Protein AF-A0A1Y4TXJ0-F1 (afdb_monomer)

Mean predicted aligned error: 14.2 Å

Radius of gyration: 33.52 Å; Cα contacts (8 Å, |Δi|>4): 676; chains: 1; bounding box: 91×52×97 Å

Foldseek 3Di:
DLLLLLLVLCVVVCVDDPNVVVLVVCCVVVCVPPVPLVPDPVSSSVVSSVVSVVVVVVVVVVLLVVQVVDDFDQDPDDQDQAQQCRGSSLVSLVVVLVVSLVSSVVSLVSVVVVDPPPDPVNVVSVVCSVVVSVVSVCQFCVVVVSVVVLVLLQVLDDVQLQAEEEQEQDSADPAPNRATRNPRDDPGHYDYPSNCVSSVNPDDPLSHQHYEYEYFQQGDDDPVSLVVVLLQVLRLLHAYEYEYEAPHDNVVVVVVSVVVQVVAPSYDYDYHHVGGDDNVDPVVVVVVVVVSSVQDQADRLCSQQPDPLLVVLNSLLSLAEPVLSNLSSCLRGPDDLLVSLLSLLVSLLVLLLQLCLQQCFPVPVCLVVCLVVRSPLLSSCVVCVVVFQVVCVVVVVDPDDLCCVVPPNQDPLLVVLCCVQVVPDDQDPVDDPVNSLSVSLNSCSVSSVVPPDDDPVSSVSSSSVSNSSSSVSCSSSVNSQKYKDWDPDAPDPPAQKTWIWIDGNPDDIGTSPPWIARNVPRDTDHDSDPDDPDPVVCVVVVVVVVCPPPPD

Structure (mmCIF, N/CA/C/O backbone):
data_AF-A0A1Y4TXJ0-F1
#
_entry.id   AF-A0A1Y4TXJ0-F1
#
loop_
_atom_site.group_PDB
_atom_site.id
_atom_site.type_symbol
_atom_site.label_atom_id
_atom_site.label_alt_id
_atom_site.label_comp_id
_atom_site.label_asym_id
_atom_site.label_entity_id
_atom_site.label_seq_id
_atom_site.pdbx_PDB_ins_code
_atom_site.Cartn_x
_atom_site.Cartn_y
_atom_site.Cartn_z
_atom_site.occupancy
_atom_site.B_iso_or_equiv
_atom_site.auth_seq_id
_atom_site.auth_comp_id
_atom_site.auth_asym_id
_atom_site.auth_atom_id
_atom_site.pdbx_PDB_model_num
ATOM 1 N N . MET A 1 1 ? 29.076 9.792 -33.681 1.00 41.88 1 MET A N 1
ATOM 2 C CA . MET A 1 1 ? 30.490 9.458 -33.400 1.00 41.88 1 MET A CA 1
ATOM 3 C C . MET A 1 1 ? 30.949 8.259 -34.218 1.00 41.88 1 MET A C 1
ATOM 5 O O . MET A 1 1 ? 31.717 8.491 -35.133 1.00 41.88 1 MET A O 1
ATOM 9 N N . LEU A 1 2 ? 30.422 7.042 -34.020 1.00 38.59 2 LEU A N 1
ATOM 10 C CA . LEU A 1 2 ? 30.724 5.888 -34.898 1.00 38.59 2 LEU A CA 1
ATOM 11 C C . LEU A 1 2 ? 30.409 6.159 -36.384 1.00 38.59 2 LEU A C 1
ATOM 13 O O . LEU A 1 2 ? 31.266 5.968 -37.235 1.00 38.59 2 LEU A O 1
ATOM 17 N N . ALA A 1 3 ? 29.238 6.726 -36.694 1.00 42.00 3 ALA A N 1
ATOM 18 C CA . ALA A 1 3 ? 28.909 7.157 -38.061 1.00 42.00 3 ALA A CA 1
ATOM 19 C C . ALA A 1 3 ? 29.869 8.238 -38.608 1.00 42.00 3 ALA A C 1
ATOM 21 O O . ALA A 1 3 ? 30.221 8.227 -39.778 1.00 42.00 3 ALA A O 1
ATOM 22 N N . SER A 1 4 ? 30.349 9.144 -37.752 1.00 43.69 4 SER A N 1
ATOM 23 C CA . SER A 1 4 ? 31.338 10.169 -38.120 1.00 43.69 4 SER A CA 1
ATOM 24 C C . SER A 1 4 ? 32.710 9.551 -38.434 1.00 43.69 4 SER A C 1
ATOM 26 O O . SER A 1 4 ? 33.427 10.062 -39.287 1.00 43.69 4 SER A O 1
ATOM 28 N N . ALA A 1 5 ? 33.044 8.426 -37.793 1.00 42.88 5 ALA A N 1
ATOM 29 C CA . ALA A 1 5 ? 34.231 7.630 -38.087 1.00 42.88 5 ALA A CA 1
ATOM 30 C C . ALA A 1 5 ? 34.077 6.831 -39.406 1.00 42.88 5 ALA A C 1
ATOM 32 O O . ALA A 1 5 ? 34.970 6.793 -40.241 1.00 42.88 5 ALA A O 1
ATOM 33 N N . VAL A 1 6 ? 32.907 6.272 -39.707 1.00 43.94 6 VAL A N 1
ATOM 34 C CA . VAL A 1 6 ? 32.672 5.688 -41.046 1.00 43.94 6 VAL A CA 1
ATOM 35 C C . VAL A 1 6 ? 32.839 6.748 -42.155 1.00 43.94 6 VAL A C 1
ATOM 37 O O . VAL A 1 6 ? 33.422 6.477 -43.206 1.00 43.94 6 VAL A O 1
ATOM 40 N N . ASN A 1 7 ? 32.404 7.984 -41.892 1.00 48.69 7 ASN A N 1
ATOM 41 C CA . ASN A 1 7 ? 32.382 9.069 -42.878 1.00 48.69 7 ASN A CA 1
ATOM 42 C C . ASN A 1 7 ? 33.755 9.576 -43.303 1.00 48.69 7 ASN A C 1
ATOM 44 O O . ASN A 1 7 ? 33.968 9.807 -44.489 1.00 48.69 7 ASN A O 1
ATOM 48 N N . PHE A 1 8 ? 34.694 9.726 -42.375 1.00 44.75 8 PHE A N 1
ATOM 49 C CA . PHE A 1 8 ? 36.000 10.308 -42.690 1.00 44.75 8 PHE A CA 1
ATOM 50 C C . PHE A 1 8 ? 36.831 9.367 -43.596 1.00 44.75 8 PHE A C 1
ATOM 52 O O . PHE A 1 8 ? 37.629 9.833 -44.406 1.00 44.75 8 PHE A O 1
ATOM 59 N N . HIS A 1 9 ? 36.577 8.049 -43.565 1.00 42.12 9 HIS A N 1
ATOM 60 C CA . HIS A 1 9 ? 37.194 7.085 -44.488 1.00 42.12 9 HIS A CA 1
ATOM 61 C C . HIS A 1 9 ? 36.582 7.112 -45.900 1.00 42.12 9 HIS A C 1
ATOM 63 O O . HIS A 1 9 ? 37.316 7.145 -46.888 1.00 42.12 9 HIS A O 1
ATOM 69 N N . VAL A 1 10 ? 35.246 7.155 -46.010 1.00 46.03 10 VAL A N 1
ATOM 70 C CA . VAL A 1 10 ? 34.543 7.305 -47.303 1.00 46.03 10 VAL A CA 1
ATOM 71 C C . VAL A 1 10 ? 34.956 8.607 -48.001 1.00 46.03 10 VAL A C 1
ATOM 73 O O . VAL A 1 10 ? 35.022 8.664 -49.228 1.00 46.03 10 VAL A O 1
ATOM 76 N N . TRP A 1 11 ? 35.284 9.639 -47.223 1.00 46.84 11 TRP A N 1
ATOM 77 C CA . TRP A 1 11 ? 35.694 10.941 -47.735 1.00 46.84 11 TRP A CA 1
ATOM 78 C C . TRP A 1 11 ? 37.154 10.988 -48.219 1.00 46.84 11 TRP A C 1
ATOM 80 O O . TRP A 1 11 ? 37.432 11.600 -49.247 1.00 46.84 11 TRP A O 1
ATOM 90 N N . LEU A 1 12 ? 38.084 10.285 -47.562 1.00 43.41 12 LEU A N 1
ATOM 91 C CA . LEU A 1 12 ? 39.468 10.147 -48.054 1.00 43.41 12 LEU A CA 1
ATOM 92 C C . LEU A 1 12 ? 39.553 9.386 -49.392 1.00 43.41 12 LEU A C 1
ATOM 94 O O . LEU A 1 12 ? 40.506 9.577 -50.139 1.00 43.41 12 LEU A O 1
ATOM 98 N N . ASN A 1 13 ? 38.534 8.583 -49.715 1.00 43.94 13 ASN A N 1
ATOM 99 C CA . ASN A 1 13 ? 38.425 7.814 -50.958 1.00 43.94 13 ASN A CA 1
ATOM 100 C C . ASN A 1 13 ? 37.382 8.374 -51.951 1.00 43.94 13 ASN A C 1
ATOM 102 O O . ASN A 1 13 ? 37.020 7.693 -52.911 1.00 43.94 13 ASN A O 1
ATOM 106 N N . ILE A 1 14 ? 36.895 9.611 -51.761 1.00 45.66 14 ILE A N 1
ATOM 107 C CA . ILE A 1 14 ? 35.745 10.166 -52.510 1.00 45.66 14 ILE A CA 1
ATOM 108 C C . ILE A 1 14 ? 35.992 10.360 -54.015 1.00 45.66 14 ILE A C 1
ATOM 110 O O . ILE A 1 14 ? 35.058 10.648 -54.766 1.00 45.66 14 ILE A O 1
ATOM 114 N N . GLU A 1 15 ? 37.240 10.222 -54.466 1.00 45.75 15 GLU A N 1
ATOM 115 C CA . GLU A 1 15 ? 37.609 10.347 -55.875 1.00 45.75 15 GLU A CA 1
ATOM 116 C C . GLU A 1 15 ? 37.196 9.134 -56.722 1.00 45.75 15 GLU A C 1
ATOM 118 O O . GLU A 1 15 ? 37.110 9.274 -57.938 1.00 45.75 15 GLU A O 1
ATOM 123 N N . ASN A 1 16 ? 36.856 7.981 -56.121 1.00 47.69 16 ASN A N 1
ATOM 124 C CA . ASN A 1 16 ? 36.452 6.781 -56.862 1.00 47.69 16 ASN A CA 1
ATOM 125 C C . ASN A 1 16 ? 35.247 6.045 -56.230 1.00 47.69 16 ASN A C 1
ATOM 127 O O . ASN A 1 16 ? 35.176 5.845 -55.021 1.00 47.69 16 ASN A O 1
ATOM 131 N N . GLY A 1 17 ? 34.308 5.582 -57.070 1.00 46.66 17 GLY A N 1
ATOM 132 C CA . GLY A 1 17 ? 33.175 4.722 -56.677 1.00 46.66 17 GLY A CA 1
ATOM 133 C C . GLY A 1 17 ? 31.821 5.436 -56.468 1.00 46.66 17 GLY A C 1
ATOM 134 O O . GLY A 1 17 ? 31.672 6.606 -56.817 1.00 46.66 17 GLY A O 1
ATOM 135 N N . PRO A 1 18 ? 30.799 4.751 -55.905 1.00 38.84 18 PRO A N 1
ATOM 136 C CA . PRO A 1 18 ? 29.429 5.271 -55.736 1.00 38.84 18 PRO A CA 1
ATOM 137 C C . PRO A 1 18 ? 29.331 6.597 -54.957 1.00 38.84 18 PRO A C 1
ATOM 139 O O . PRO A 1 18 ? 28.394 7.371 -55.156 1.00 38.84 18 PRO A O 1
ATOM 142 N N . ALA A 1 19 ? 30.320 6.890 -54.108 1.00 40.25 19 ALA A N 1
ATOM 143 C CA . ALA A 1 19 ? 30.429 8.142 -53.364 1.00 40.25 19 ALA A CA 1
ATOM 144 C C . ALA A 1 19 ? 30.679 9.367 -54.270 1.00 40.25 19 ALA A C 1
ATOM 146 O O . ALA A 1 19 ? 30.197 10.455 -53.957 1.00 40.25 19 ALA A O 1
ATOM 147 N N . ALA A 1 20 ? 31.331 9.197 -55.429 1.00 48.94 20 ALA A N 1
ATOM 148 C CA . ALA A 1 20 ? 31.525 10.265 -56.414 1.00 48.94 20 ALA A CA 1
ATOM 149 C C . ALA A 1 20 ? 30.202 10.684 -57.088 1.00 48.94 20 ALA A C 1
ATOM 151 O O . ALA A 1 20 ? 29.997 11.855 -57.395 1.00 48.94 20 ALA A O 1
ATOM 152 N N . VAL A 1 21 ? 29.261 9.748 -57.254 1.00 48.53 21 VAL A N 1
ATOM 153 C CA . VAL A 1 21 ? 27.914 10.035 -57.780 1.00 48.53 21 VAL A CA 1
ATOM 154 C C . VAL A 1 21 ? 27.087 10.807 -56.753 1.00 48.53 21 VAL A C 1
ATOM 156 O O . VAL A 1 21 ? 26.396 11.761 -57.103 1.00 48.53 21 VAL A O 1
ATOM 159 N N . ILE A 1 22 ? 27.187 10.432 -55.474 1.00 46.12 22 ILE A N 1
ATOM 160 C CA . ILE A 1 22 ? 26.537 11.158 -54.376 1.00 46.12 22 ILE A CA 1
ATOM 161 C C . ILE A 1 22 ? 27.102 12.582 -54.280 1.00 46.12 22 ILE A C 1
ATOM 163 O O . ILE A 1 22 ? 26.326 13.531 -54.194 1.00 46.12 22 ILE A O 1
ATOM 167 N N . ARG A 1 23 ? 28.427 12.746 -54.395 1.00 49.19 23 ARG A N 1
ATOM 168 C CA . ARG A 1 23 ? 29.102 14.047 -54.503 1.00 49.19 23 ARG A CA 1
ATOM 169 C C . ARG A 1 23 ? 28.499 14.898 -55.630 1.00 49.19 23 ARG A C 1
ATOM 171 O O . ARG A 1 23 ? 27.985 15.987 -55.387 1.00 49.19 23 ARG A O 1
ATOM 178 N N . ASP A 1 24 ? 28.455 14.372 -56.848 1.00 55.91 24 ASP A N 1
ATOM 179 C CA . ASP A 1 24 ? 27.917 15.084 -58.015 1.00 55.91 24 ASP A CA 1
ATOM 180 C C . ASP A 1 24 ? 26.440 15.490 -57.856 1.00 55.91 24 ASP A C 1
ATOM 182 O O . ASP A 1 24 ? 26.035 16.589 -58.249 1.00 55.91 24 ASP A O 1
ATOM 186 N N . VAL A 1 25 ? 25.614 14.620 -57.268 1.00 53.66 25 VAL A N 1
ATOM 187 C CA . VAL A 1 25 ? 24.187 14.889 -57.029 1.00 53.66 25 VAL A CA 1
ATOM 188 C C . VAL A 1 25 ? 24.001 15.969 -55.964 1.00 53.66 25 VAL A C 1
ATOM 190 O O . VAL A 1 25 ? 23.224 16.905 -56.175 1.00 53.66 25 VAL A O 1
ATOM 193 N N . LEU A 1 26 ? 24.735 15.885 -54.852 1.00 50.50 26 LEU A N 1
ATOM 194 C CA . LEU A 1 26 ? 24.712 16.895 -53.793 1.00 50.50 26 LEU A CA 1
ATOM 195 C C . LEU A 1 26 ? 25.240 18.238 -54.323 1.00 50.50 26 LEU A C 1
ATOM 197 O O . LEU A 1 26 ? 24.615 19.273 -54.109 1.00 50.50 26 LEU A O 1
ATOM 201 N N . GLU A 1 27 ? 26.320 18.241 -55.105 1.00 53.94 27 GLU A N 1
ATOM 202 C CA . GLU A 1 27 ? 26.878 19.458 -55.706 1.00 53.94 27 GLU A CA 1
ATOM 203 C C . GLU A 1 27 ? 25.861 20.166 -56.611 1.00 53.94 27 GLU A C 1
ATOM 205 O O . GLU A 1 27 ? 25.669 21.381 -56.507 1.00 53.94 27 GLU A O 1
ATOM 210 N N . ARG A 1 28 ? 25.151 19.410 -57.459 1.00 62.28 28 ARG A N 1
ATOM 211 C CA . ARG A 1 28 ? 24.112 19.953 -58.350 1.00 62.28 28 ARG A CA 1
ATOM 212 C C . ARG A 1 28 ? 22.895 20.472 -57.593 1.00 62.28 28 ARG A C 1
ATOM 214 O O . ARG A 1 28 ? 22.336 21.499 -57.981 1.00 62.28 28 ARG A O 1
ATOM 221 N N . PHE A 1 29 ? 22.470 19.771 -56.545 1.00 54.91 29 PHE A N 1
ATOM 222 C CA . PHE A 1 29 ? 21.308 20.159 -55.752 1.00 54.91 29 PHE A CA 1
ATOM 223 C C . PHE A 1 29 ? 21.602 21.408 -54.907 1.00 54.91 29 PHE A C 1
ATOM 225 O O . PHE A 1 29 ? 20.829 22.365 -54.928 1.00 54.91 29 PHE A O 1
ATOM 232 N N . TYR A 1 30 ? 22.758 21.464 -54.240 1.00 53.66 30 TYR A N 1
ATOM 233 C CA . TYR A 1 30 ? 23.084 22.541 -53.302 1.00 53.66 30 TYR A CA 1
ATOM 234 C C . TYR A 1 30 ? 23.666 23.798 -53.951 1.00 53.66 30 TYR A C 1
ATOM 236 O O . TYR A 1 30 ? 23.426 24.887 -53.422 1.00 53.66 30 TYR A O 1
ATOM 244 N N . ARG A 1 31 ? 24.290 23.708 -55.143 1.00 57.72 31 ARG A N 1
ATOM 245 C CA . ARG A 1 31 ? 24.624 24.901 -55.957 1.00 57.72 31 ARG A CA 1
ATOM 246 C C . ARG A 1 31 ? 23.415 25.799 -56.205 1.00 57.72 31 ARG A C 1
ATOM 248 O O . ARG A 1 31 ? 23.588 26.995 -56.414 1.00 57.72 31 ARG A O 1
ATOM 255 N N . ARG A 1 32 ? 22.202 25.233 -56.193 1.00 58.50 32 ARG A N 1
ATOM 256 C CA . ARG A 1 32 ? 20.950 25.970 -56.401 1.00 58.50 32 ARG A CA 1
ATOM 257 C C . ARG A 1 32 ? 20.373 26.607 -55.137 1.00 58.50 32 ARG A C 1
ATOM 259 O O . ARG A 1 32 ? 19.590 27.536 -55.275 1.00 58.50 32 ARG A O 1
ATOM 266 N N . ILE A 1 33 ? 20.715 26.120 -53.941 1.00 55.91 33 ILE A N 1
ATOM 267 C CA . ILE A 1 33 ? 20.023 26.501 -52.695 1.00 55.91 33 ILE A CA 1
ATOM 268 C C . ILE A 1 33 ? 20.884 27.431 -51.831 1.00 55.91 33 ILE A C 1
ATOM 270 O O . ILE A 1 33 ? 20.377 28.442 -51.355 1.00 55.91 33 ILE A O 1
ATOM 274 N N . ILE A 1 34 ? 22.177 27.134 -51.640 1.00 60.06 34 ILE A N 1
ATOM 275 C CA . ILE A 1 34 ? 23.084 27.966 -50.822 1.00 60.06 34 ILE A CA 1
ATOM 276 C C . ILE A 1 34 ? 24.466 28.052 -51.500 1.00 60.06 34 ILE A C 1
ATOM 278 O O . ILE A 1 34 ? 25.424 27.411 -51.063 1.00 60.06 34 ILE A O 1
ATOM 282 N N . PRO A 1 35 ? 24.603 28.831 -52.589 1.00 59.19 35 PRO A N 1
ATOM 283 C CA . PRO A 1 35 ? 25.838 28.893 -53.376 1.00 59.19 35 PRO A CA 1
ATOM 284 C C . PRO A 1 35 ? 27.046 29.436 -52.595 1.00 59.19 35 PRO A C 1
ATOM 286 O O . PRO A 1 35 ? 28.181 29.089 -52.911 1.00 59.19 35 PRO A O 1
ATOM 289 N N . SER A 1 36 ? 26.823 30.240 -51.549 1.00 55.50 36 SER A N 1
ATOM 290 C CA . SER A 1 36 ? 27.884 30.831 -50.721 1.00 55.50 36 SER A CA 1
ATOM 291 C C . SER A 1 36 ? 28.662 29.814 -49.878 1.00 55.50 36 SER A C 1
ATOM 293 O O . SER A 1 36 ? 29.828 30.051 -49.572 1.00 55.50 36 SER A O 1
ATOM 295 N N . LEU A 1 37 ? 28.058 28.670 -49.539 1.00 47.75 37 LEU A N 1
ATOM 296 C CA . LEU A 1 37 ? 28.708 27.607 -48.761 1.00 47.75 37 LEU A CA 1
ATOM 297 C C . LEU A 1 37 ? 29.680 26.756 -49.602 1.00 47.75 37 LEU A C 1
ATOM 299 O O . LEU A 1 37 ? 30.526 26.062 -49.048 1.00 47.75 37 LEU A O 1
ATOM 303 N N . LEU A 1 38 ? 29.572 26.828 -50.934 1.00 50.12 38 LEU A N 1
ATOM 304 C CA . LEU A 1 38 ? 30.313 26.006 -51.901 1.00 50.12 38 LEU A CA 1
ATOM 305 C C . LEU A 1 38 ? 31.547 26.716 -52.489 1.00 50.12 38 LEU A C 1
ATOM 307 O O . LEU A 1 38 ? 32.190 26.186 -53.391 1.00 50.12 38 LEU A O 1
ATOM 311 N N . ILE A 1 39 ? 31.871 27.921 -52.008 1.00 50.78 39 ILE A N 1
ATOM 312 C CA . ILE A 1 39 ? 32.981 28.742 -52.525 1.00 50.78 39 ILE A CA 1
ATOM 313 C C . ILE A 1 39 ? 34.344 28.242 -52.015 1.00 50.78 39 ILE A C 1
ATOM 315 O O . ILE A 1 39 ? 35.357 28.431 -52.684 1.00 50.78 39 ILE A O 1
ATOM 319 N N . SER A 1 40 ? 34.387 27.567 -50.861 1.00 50.12 40 SER A N 1
ATOM 320 C CA . SER A 1 40 ? 35.597 26.911 -50.360 1.00 50.12 40 SER A CA 1
ATOM 321 C C . SER A 1 40 ? 35.434 25.392 -50.403 1.00 50.12 40 SER A C 1
ATOM 323 O O . SER A 1 40 ? 34.392 24.859 -50.017 1.00 50.12 40 SER A O 1
ATOM 325 N N . GLY A 1 41 ? 36.479 24.679 -50.837 1.00 48.66 41 GLY A N 1
ATOM 326 C CA . GLY A 1 41 ? 36.487 23.212 -50.855 1.00 48.66 41 GLY A CA 1
ATOM 327 C C . GLY A 1 41 ? 36.124 22.609 -49.494 1.00 48.66 41 GLY A C 1
ATOM 328 O O . GLY A 1 41 ? 35.403 21.626 -49.455 1.00 48.66 41 GLY A O 1
ATOM 329 N N . ALA A 1 42 ? 36.508 23.266 -48.391 1.00 46.38 42 ALA A N 1
ATOM 330 C CA . ALA A 1 42 ? 36.185 22.882 -47.014 1.00 46.38 42 ALA A CA 1
ATOM 331 C C . ALA A 1 42 ? 34.678 22.936 -46.673 1.00 46.38 42 ALA A C 1
ATOM 333 O O . ALA A 1 42 ? 34.186 22.080 -45.939 1.00 46.38 42 ALA A O 1
ATOM 334 N N . GLY A 1 43 ? 33.929 23.908 -47.210 1.00 45.31 43 GLY A N 1
ATOM 335 C CA . GLY A 1 43 ? 32.479 24.013 -46.992 1.00 45.31 43 GLY A CA 1
ATOM 336 C C . GLY A 1 43 ? 31.695 22.886 -47.670 1.00 45.31 43 GLY A C 1
ATOM 337 O O . GLY A 1 43 ? 30.704 22.401 -47.123 1.00 45.31 43 GLY A O 1
ATOM 338 N N . TYR A 1 44 ? 32.201 22.403 -48.809 1.00 49.38 44 TYR A N 1
ATOM 339 C CA . TYR A 1 44 ? 31.680 21.229 -49.508 1.00 49.38 44 TYR A CA 1
ATOM 340 C C . TYR A 1 44 ? 31.810 19.954 -48.656 1.00 49.38 44 TYR A C 1
ATOM 342 O O . TYR A 1 44 ? 30.855 19.186 -48.528 1.00 49.38 44 TYR A O 1
ATOM 350 N N . ILE A 1 45 ? 32.978 19.766 -48.026 1.00 49.44 45 ILE A N 1
ATOM 351 C CA . ILE A 1 45 ? 33.277 18.635 -47.127 1.00 49.44 45 ILE A CA 1
ATOM 352 C C . ILE A 1 45 ? 32.296 18.615 -45.960 1.00 49.44 45 ILE A C 1
ATOM 354 O O . ILE A 1 45 ? 31.579 17.636 -45.765 1.00 49.44 45 ILE A O 1
ATOM 358 N N . LEU A 1 46 ? 32.212 19.737 -45.239 1.00 48.66 46 LEU A N 1
ATOM 359 C CA . LEU A 1 46 ? 31.399 19.868 -44.034 1.00 48.66 46 LEU A CA 1
ATOM 360 C C . LEU A 1 46 ? 29.914 19.598 -44.320 1.00 48.66 46 LEU A C 1
ATOM 362 O O . LEU A 1 46 ? 29.218 18.959 -43.533 1.00 48.66 46 LEU A O 1
ATOM 366 N N . PHE A 1 47 ? 29.415 20.066 -45.463 1.00 51.25 47 PHE A N 1
ATOM 367 C CA . PHE A 1 47 ? 28.009 19.925 -45.820 1.00 51.25 47 PHE A CA 1
ATOM 368 C C . PHE A 1 47 ? 27.655 18.510 -46.314 1.00 51.25 47 PHE A C 1
ATOM 370 O O . PHE A 1 47 ? 26.586 17.983 -45.984 1.00 51.25 47 PHE A O 1
ATOM 377 N N . ALA A 1 48 ? 28.555 17.860 -47.058 1.00 51.38 48 ALA A N 1
ATOM 378 C CA . ALA A 1 48 ? 28.407 16.456 -47.439 1.00 51.38 48 ALA A CA 1
ATOM 379 C C . ALA A 1 48 ? 28.447 15.536 -46.206 1.00 51.38 48 ALA A C 1
ATOM 381 O O . ALA A 1 48 ? 27.606 14.643 -46.086 1.00 51.38 48 ALA A O 1
ATOM 382 N N . GLU A 1 49 ? 29.345 15.804 -45.251 1.00 51.72 49 GLU A N 1
ATOM 383 C CA . GLU A 1 49 ? 29.378 15.110 -43.960 1.00 51.72 49 GLU A CA 1
ATOM 384 C C . GLU A 1 49 ? 28.071 15.294 -43.185 1.00 51.72 49 GLU A C 1
ATOM 386 O O . GLU A 1 49 ? 27.490 14.307 -42.738 1.00 51.72 49 GLU A O 1
ATOM 391 N N . LEU A 1 50 ? 27.553 16.522 -43.074 1.00 50.62 50 LEU A N 1
ATOM 392 C CA . LEU A 1 50 ? 26.271 16.789 -42.410 1.00 50.62 50 LEU A CA 1
ATOM 393 C C . LEU A 1 50 ? 25.102 16.061 -43.087 1.00 50.62 50 LEU A C 1
ATOM 395 O O . LEU A 1 50 ? 24.256 15.493 -42.397 1.00 50.62 50 LEU A O 1
ATOM 399 N N . THR A 1 51 ? 25.066 16.031 -44.421 1.00 51.56 51 THR A N 1
ATOM 400 C CA . THR A 1 51 ? 23.996 15.363 -45.182 1.00 51.56 51 THR A CA 1
ATOM 401 C C . THR A 1 51 ? 24.061 13.845 -45.029 1.00 51.56 51 THR A C 1
ATOM 403 O O . THR A 1 51 ? 23.032 13.190 -44.862 1.00 51.56 51 THR A O 1
ATOM 406 N N . PHE A 1 52 ? 25.263 13.270 -45.017 1.00 54.16 52 PHE A N 1
ATOM 407 C CA . PHE A 1 52 ? 25.448 11.836 -44.815 1.00 54.16 52 PHE A CA 1
ATOM 408 C C . PHE A 1 52 ? 25.189 11.420 -43.359 1.00 54.16 52 PHE A C 1
ATOM 410 O O . PHE A 1 52 ? 24.570 10.382 -43.114 1.00 54.16 52 PHE A O 1
ATOM 417 N N . ILE A 1 53 ? 25.581 12.249 -42.380 1.00 53.16 53 ILE A N 1
ATOM 418 C CA . ILE A 1 53 ? 25.194 12.082 -40.970 1.00 53.16 53 ILE A CA 1
ATOM 419 C C . ILE A 1 53 ? 23.669 12.106 -40.854 1.00 53.16 53 ILE A C 1
ATOM 421 O O . ILE A 1 53 ? 23.102 11.199 -40.251 1.00 53.16 53 ILE A O 1
ATOM 425 N N . ALA A 1 54 ? 22.997 13.083 -41.469 1.00 51.00 54 ALA A N 1
ATOM 426 C CA . ALA A 1 54 ? 21.540 13.177 -41.459 1.00 51.00 54 ALA A CA 1
ATOM 427 C C . ALA A 1 54 ? 20.875 11.949 -42.109 1.00 51.00 54 ALA A C 1
ATOM 429 O O . ALA A 1 54 ? 19.939 11.391 -41.539 1.00 51.00 54 ALA A O 1
ATOM 430 N N . GLY A 1 55 ? 21.392 11.473 -43.247 1.00 53.69 55 GLY A N 1
ATOM 431 C CA . GLY A 1 55 ? 20.911 10.259 -43.913 1.00 53.69 55 GLY A CA 1
ATOM 432 C C . GLY A 1 55 ? 21.097 9.000 -43.063 1.00 53.69 55 GLY A C 1
ATOM 433 O O . GLY A 1 55 ? 20.172 8.203 -42.929 1.00 53.69 55 GLY A O 1
ATOM 434 N N . THR A 1 56 ? 22.254 8.853 -42.415 1.00 55.66 56 THR A N 1
ATOM 435 C CA . THR A 1 56 ? 22.534 7.729 -41.507 1.00 55.66 56 THR A CA 1
ATOM 436 C C . THR A 1 56 ? 21.621 7.769 -40.283 1.00 55.66 56 THR A C 1
ATOM 438 O O . THR A 1 56 ? 21.041 6.751 -39.920 1.00 55.66 56 THR A O 1
ATOM 441 N N . VAL A 1 57 ? 21.428 8.947 -39.678 1.00 53.59 57 VAL A N 1
ATOM 442 C CA . VAL A 1 57 ? 20.487 9.145 -38.563 1.00 53.59 57 VAL A CA 1
ATOM 443 C C . VAL A 1 57 ? 19.062 8.787 -38.985 1.00 53.59 57 VAL A C 1
ATOM 445 O O . VAL A 1 57 ? 18.365 8.110 -38.236 1.00 53.59 57 VAL A O 1
ATOM 448 N N . MET A 1 58 ? 18.638 9.176 -40.189 1.00 52.84 58 MET A N 1
ATOM 449 C CA . MET A 1 58 ? 17.314 8.852 -40.722 1.00 52.84 58 MET A CA 1
ATOM 450 C C . MET A 1 58 ? 17.135 7.346 -40.958 1.00 52.84 58 MET A C 1
ATOM 452 O O . MET A 1 58 ? 16.092 6.800 -40.608 1.00 52.84 58 MET A O 1
ATOM 456 N N . ILE A 1 59 ? 18.146 6.659 -41.502 1.00 58.66 59 ILE A N 1
ATOM 457 C CA . ILE A 1 59 ? 18.125 5.199 -41.688 1.00 58.66 59 ILE A CA 1
ATOM 458 C C . ILE A 1 59 ? 18.058 4.487 -40.337 1.00 58.66 59 ILE A C 1
ATOM 460 O O . ILE A 1 59 ? 17.220 3.608 -40.164 1.00 58.66 59 ILE A O 1
ATOM 464 N N . VAL A 1 60 ? 18.881 4.889 -39.363 1.00 58.75 60 VAL A N 1
ATOM 465 C CA . VAL A 1 60 ? 18.835 4.343 -37.997 1.00 58.75 60 VAL A CA 1
ATOM 466 C C . VAL A 1 60 ? 17.463 4.586 -37.366 1.00 58.75 60 VAL A C 1
ATOM 468 O O . VAL A 1 60 ? 16.893 3.675 -36.777 1.00 58.75 60 VAL A O 1
ATOM 471 N N . PHE A 1 61 ? 16.881 5.775 -37.541 1.00 56.31 61 PHE A N 1
ATOM 472 C CA . PHE A 1 61 ? 15.543 6.089 -37.040 1.00 56.31 61 PHE A CA 1
ATOM 473 C C . PHE A 1 61 ? 14.458 5.206 -37.676 1.00 56.31 61 PHE A C 1
ATOM 475 O O . PHE A 1 61 ? 13.605 4.676 -36.966 1.00 56.31 61 PHE A O 1
ATOM 482 N N . LEU A 1 62 ? 14.507 4.999 -38.995 1.00 57.78 62 LEU A N 1
ATOM 483 C CA . LEU A 1 62 ? 13.585 4.125 -39.730 1.00 57.78 62 LEU A CA 1
ATOM 484 C C . LEU A 1 62 ? 13.742 2.652 -39.337 1.00 57.78 62 LEU A C 1
ATOM 486 O O . LEU A 1 62 ? 12.742 1.981 -39.093 1.00 57.78 62 LEU A O 1
ATOM 490 N N . LEU A 1 63 ? 14.977 2.155 -39.240 1.00 61.41 63 LEU A N 1
ATOM 491 C CA . LEU A 1 63 ? 15.266 0.791 -38.795 1.00 61.41 63 LEU A CA 1
ATOM 492 C C . LEU A 1 63 ? 14.785 0.574 -37.362 1.00 61.41 63 LEU A C 1
ATOM 494 O O . LEU A 1 63 ? 14.100 -0.410 -37.104 1.00 61.41 63 LEU A O 1
ATOM 498 N N . ASN A 1 64 ? 15.040 1.526 -36.462 1.00 58.53 64 ASN A N 1
ATOM 499 C CA . ASN A 1 64 ? 14.518 1.484 -35.101 1.00 58.53 64 ASN A CA 1
ATOM 500 C C . ASN A 1 64 ? 12.992 1.508 -35.095 1.00 58.53 64 ASN A C 1
ATOM 502 O O . ASN A 1 64 ? 12.379 0.763 -34.337 1.00 58.53 64 ASN A O 1
ATOM 506 N N . HIS A 1 65 ? 12.347 2.308 -35.946 1.00 59.22 65 HIS A N 1
ATOM 507 C CA . HIS A 1 65 ? 10.891 2.320 -36.053 1.00 59.22 65 HIS A CA 1
ATOM 508 C C . HIS A 1 65 ? 10.348 0.940 -36.461 1.00 59.22 65 HIS A C 1
ATOM 510 O O . HIS A 1 65 ? 9.544 0.370 -35.719 1.00 59.22 65 HIS A O 1
ATOM 516 N N . LEU A 1 66 ? 10.868 0.368 -37.554 1.00 60.81 66 LEU A N 1
ATOM 517 C CA . LEU A 1 66 ? 10.492 -0.948 -38.084 1.00 60.81 66 LEU A CA 1
ATOM 518 C C . LEU A 1 66 ? 10.772 -2.091 -37.094 1.00 60.81 66 LEU A C 1
ATOM 520 O O . LEU A 1 66 ? 9.924 -2.961 -36.902 1.00 60.81 66 LEU A O 1
ATOM 524 N N . ALA A 1 67 ? 11.921 -2.064 -36.414 1.00 61.09 67 ALA A N 1
ATOM 525 C CA . ALA A 1 67 ? 12.388 -3.121 -35.515 1.00 61.09 67 ALA A CA 1
ATOM 526 C C . ALA A 1 67 ? 11.461 -3.416 -34.332 1.00 61.09 67 ALA A C 1
ATOM 528 O O . ALA A 1 67 ? 11.518 -4.502 -33.772 1.00 61.09 67 ALA A O 1
ATOM 529 N N . GLY A 1 68 ? 10.594 -2.489 -33.935 1.00 52.25 68 GLY A N 1
ATOM 530 C CA . GLY A 1 68 ? 9.574 -2.781 -32.918 1.00 52.25 68 GLY A CA 1
ATOM 531 C C . GLY A 1 68 ? 8.170 -2.484 -33.390 1.00 52.25 68 GLY A C 1
ATOM 532 O O . GLY A 1 68 ? 7.312 -2.140 -32.586 1.00 52.25 68 GLY A O 1
ATOM 533 N N . MET A 1 69 ? 7.960 -2.616 -34.698 1.00 58.66 69 MET A N 1
ATOM 534 C CA . MET A 1 69 ? 6.731 -3.214 -35.209 1.00 58.66 69 MET A CA 1
ATOM 535 C C . MET A 1 69 ? 6.838 -4.749 -35.257 1.00 58.66 69 MET A C 1
ATOM 537 O O . MET A 1 69 ? 5.824 -5.419 -35.425 1.00 58.66 69 MET A O 1
ATOM 541 N N . LEU A 1 70 ? 8.049 -5.310 -35.124 1.00 61.88 70 LEU A N 1
ATOM 542 C CA . LEU A 1 70 ? 8.245 -6.754 -35.032 1.00 61.88 70 LEU A CA 1
ATOM 543 C C . LEU A 1 70 ? 7.752 -7.273 -33.673 1.00 61.88 70 LEU A C 1
ATOM 545 O O . LEU A 1 70 ? 8.014 -6.627 -32.656 1.00 61.88 70 LEU A O 1
ATOM 549 N N . PRO A 1 71 ? 7.074 -8.433 -33.641 1.00 58.97 71 PRO A N 1
ATOM 550 C CA . PRO A 1 71 ? 6.713 -9.074 -32.388 1.00 58.97 71 PRO A CA 1
ATOM 551 C C . PRO A 1 71 ? 7.979 -9.502 -31.641 1.00 58.97 71 PRO A C 1
ATOM 553 O O . PRO A 1 71 ? 8.978 -9.907 -32.247 1.00 58.97 71 PRO A O 1
ATOM 556 N N . ASP A 1 72 ? 7.937 -9.419 -30.316 1.00 61.56 72 ASP A N 1
ATOM 557 C CA . ASP A 1 72 ? 8.967 -10.029 -29.487 1.00 61.56 72 ASP A CA 1
ATOM 558 C C . ASP A 1 72 ? 8.884 -11.552 -29.574 1.00 61.56 72 ASP A C 1
ATOM 560 O O . ASP A 1 72 ? 7.809 -12.123 -29.774 1.00 61.56 72 ASP A O 1
ATOM 564 N N . THR A 1 73 ? 10.022 -12.228 -29.422 1.00 59.53 73 THR A N 1
ATOM 565 C CA . THR A 1 73 ? 10.012 -13.682 -29.262 1.00 59.53 73 THR A CA 1
ATOM 566 C C . THR A 1 73 ? 9.209 -14.030 -28.012 1.00 59.53 73 THR A C 1
ATOM 568 O O . THR A 1 73 ? 9.569 -13.599 -26.916 1.00 59.53 73 THR A O 1
ATOM 571 N N . GLU A 1 74 ? 8.116 -14.783 -28.176 1.00 51.72 74 GLU A N 1
ATOM 572 C CA . GLU A 1 74 ? 7.278 -15.253 -27.072 1.00 51.72 74 GLU A CA 1
ATOM 573 C C . GLU A 1 74 ? 8.126 -16.081 -26.103 1.00 51.72 74 GLU A C 1
ATOM 575 O O . GLU A 1 74 ? 8.413 -17.254 -26.334 1.00 51.72 74 GLU A O 1
ATOM 580 N N . LEU A 1 75 ? 8.547 -15.466 -25.003 1.00 49.41 75 LEU A N 1
ATOM 581 C CA . LEU A 1 75 ? 9.224 -16.159 -23.918 1.00 49.41 75 LEU A CA 1
ATOM 582 C C . LEU A 1 75 ? 8.417 -15.949 -22.650 1.00 49.41 75 LEU A C 1
ATOM 584 O O . LEU A 1 75 ? 8.699 -15.091 -21.815 1.00 49.41 75 LEU A O 1
ATOM 588 N N . GLN A 1 76 ? 7.384 -16.775 -22.512 1.00 43.28 76 GLN A N 1
ATOM 589 C CA . GLN A 1 76 ? 6.772 -17.009 -21.215 1.00 43.28 76 GLN A CA 1
ATOM 590 C C . GLN A 1 76 ? 7.840 -17.576 -20.264 1.00 43.28 76 GLN A C 1
ATOM 592 O O . GLN A 1 76 ? 8.422 -18.626 -20.521 1.00 43.28 76 GLN A O 1
ATOM 597 N N . GLY A 1 77 ? 8.086 -16.891 -19.145 1.00 49.81 77 GLY A N 1
ATOM 598 C CA . GLY A 1 77 ? 8.656 -17.527 -17.954 1.00 49.81 77 GLY A CA 1
ATOM 599 C C . GLY A 1 77 ? 10.179 -17.663 -17.849 1.00 49.81 77 GLY A C 1
ATOM 600 O O . GLY A 1 77 ? 10.634 -18.390 -16.968 1.00 49.81 77 GLY A O 1
ATOM 601 N N . VAL A 1 78 ? 10.998 -16.971 -18.650 1.00 47.97 78 VAL A N 1
ATOM 602 C CA . VAL A 1 78 ? 12.456 -16.975 -18.408 1.00 47.97 78 VAL A CA 1
ATOM 603 C C . VAL A 1 78 ? 12.795 -16.044 -17.242 1.00 47.97 78 VAL A C 1
ATOM 605 O O . VAL A 1 78 ? 12.863 -14.828 -17.401 1.00 47.97 78 VAL A O 1
ATOM 608 N N . SER A 1 79 ? 13.026 -16.606 -16.055 1.00 49.78 79 SER A N 1
ATOM 609 C CA . SER A 1 79 ? 13.551 -15.867 -14.901 1.00 49.78 79 SER A CA 1
ATOM 610 C C . S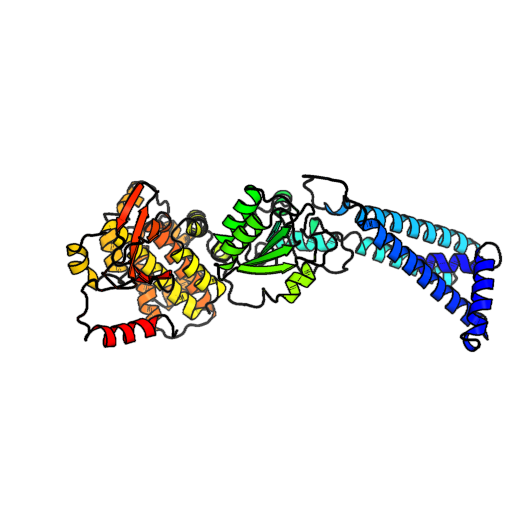ER A 1 79 ? 14.995 -15.423 -15.157 1.00 49.78 79 SER A C 1
ATOM 612 O O . SER A 1 79 ? 15.841 -16.252 -15.495 1.00 49.78 79 SER A O 1
ATOM 614 N N . GLY A 1 80 ? 15.321 -14.143 -14.963 1.00 56.09 80 GLY A N 1
ATOM 615 C CA . GLY A 1 80 ? 16.703 -13.678 -15.097 1.00 56.09 80 GLY A CA 1
ATOM 616 C C . GLY A 1 80 ? 16.873 -12.166 -14.977 1.00 56.09 80 GLY A C 1
ATOM 617 O O . GLY A 1 80 ? 15.931 -11.403 -15.152 1.00 56.09 80 GLY A O 1
ATOM 618 N N . LYS A 1 81 ? 18.105 -11.722 -14.700 1.00 59.78 81 LYS A N 1
ATOM 619 C CA . LYS A 1 81 ? 18.440 -10.298 -14.489 1.00 59.78 81 LYS A CA 1
ATOM 620 C C . LYS A 1 81 ? 18.439 -9.443 -15.767 1.00 59.78 81 LYS A C 1
ATOM 622 O O . LYS A 1 81 ? 18.514 -8.225 -15.668 1.00 59.78 81 LYS A O 1
ATOM 627 N N . TYR A 1 82 ? 18.390 -10.066 -16.947 1.00 68.81 82 TYR A N 1
ATOM 628 C CA . TYR A 1 82 ? 18.556 -9.404 -18.249 1.00 68.81 82 TYR A CA 1
ATOM 629 C C . TYR A 1 82 ? 17.473 -9.843 -19.252 1.00 68.81 82 TYR A C 1
ATOM 631 O O . TYR A 1 82 ? 17.781 -10.238 -20.374 1.00 68.81 82 TYR A O 1
ATOM 639 N N . ARG A 1 83 ? 16.195 -9.816 -18.849 1.00 70.94 83 ARG A N 1
ATOM 640 C CA . ARG A 1 83 ? 15.074 -10.271 -19.695 1.00 70.94 83 ARG A CA 1
ATOM 641 C C . ARG A 1 83 ? 14.900 -9.443 -20.974 1.00 70.94 83 ARG A C 1
ATOM 643 O O . ARG A 1 83 ? 14.521 -9.994 -22.003 1.00 70.94 83 ARG A O 1
ATOM 650 N N . PHE A 1 84 ? 15.283 -8.166 -20.959 1.00 71.88 84 PHE A N 1
ATOM 651 C CA . PHE A 1 84 ? 15.296 -7.311 -22.155 1.00 71.88 84 PHE A CA 1
ATOM 652 C C . PHE A 1 84 ? 16.143 -7.857 -23.323 1.00 71.88 84 PHE A C 1
ATOM 654 O O . PHE A 1 84 ? 15.906 -7.458 -24.459 1.00 71.88 84 PHE A O 1
ATOM 661 N N . VAL A 1 85 ? 17.113 -8.755 -23.078 1.00 71.38 85 VAL A N 1
ATOM 662 C CA . VAL A 1 85 ? 17.963 -9.345 -24.135 1.00 71.38 85 VAL A CA 1
ATOM 663 C C . VAL A 1 85 ? 17.138 -10.142 -25.148 1.00 71.38 85 VAL A C 1
ATOM 665 O O . VAL A 1 85 ? 17.518 -10.257 -26.309 1.00 71.38 85 VAL A O 1
ATOM 668 N N . TYR A 1 86 ? 15.983 -10.647 -24.722 1.00 70.75 86 TYR A N 1
ATOM 669 C CA . TYR A 1 86 ? 15.059 -11.399 -25.564 1.00 70.75 86 TYR A CA 1
ATOM 670 C C . TYR A 1 86 ? 14.086 -10.517 -26.351 1.00 70.75 86 TYR A C 1
ATOM 672 O O . TYR A 1 86 ? 13.245 -11.027 -27.084 1.00 70.75 86 TYR A O 1
ATOM 680 N N . ARG A 1 87 ? 14.163 -9.192 -26.207 1.00 70.12 87 ARG A N 1
ATOM 681 C CA . ARG A 1 87 ? 13.326 -8.279 -26.985 1.00 70.12 87 ARG A CA 1
ATOM 682 C C . ARG A 1 87 ? 13.895 -8.170 -28.391 1.00 70.12 87 ARG A C 1
ATOM 684 O O . ARG A 1 87 ? 15.078 -7.859 -28.556 1.00 70.12 87 ARG A O 1
ATOM 691 N N . THR A 1 88 ? 13.052 -8.344 -29.406 1.00 70.12 88 THR A N 1
ATOM 692 C CA . THR A 1 88 ? 13.446 -8.240 -30.822 1.00 70.12 88 THR A CA 1
ATOM 693 C C . THR A 1 88 ? 14.109 -6.896 -31.084 1.00 70.12 88 THR A C 1
ATOM 695 O O . THR A 1 88 ? 15.140 -6.799 -31.744 1.00 70.12 88 THR A O 1
ATOM 698 N N . SER A 1 89 ? 13.574 -5.859 -30.449 1.00 68.00 89 SER A N 1
ATOM 699 C CA . SER A 1 89 ? 14.103 -4.513 -30.534 1.00 68.00 89 SER A CA 1
ATOM 700 C C . SER A 1 89 ? 15.545 -4.408 -29.986 1.00 68.00 89 SER A C 1
ATOM 702 O O . SER A 1 89 ? 16.383 -3.771 -30.614 1.00 68.00 89 SER A O 1
ATOM 704 N N . PHE A 1 90 ? 15.881 -5.078 -28.871 1.00 73.38 90 PHE A N 1
ATOM 705 C CA . PHE A 1 90 ? 17.262 -5.097 -28.358 1.00 73.38 90 PHE A CA 1
ATOM 706 C C . PHE A 1 90 ? 18.206 -5.841 -29.308 1.00 73.38 90 PHE A C 1
ATOM 708 O O . PHE A 1 90 ? 19.308 -5.372 -29.580 1.00 73.38 90 PHE A O 1
ATOM 715 N N . LEU A 1 91 ? 17.772 -6.986 -29.843 1.00 72.88 91 LEU A N 1
ATOM 716 C CA . LEU A 1 91 ? 18.568 -7.753 -30.801 1.00 72.88 91 LEU A CA 1
ATOM 717 C C . LEU A 1 91 ? 18.879 -6.922 -32.052 1.00 72.88 91 LEU A C 1
ATOM 719 O O . LEU A 1 91 ? 20.021 -6.908 -32.508 1.00 72.88 91 LEU A O 1
ATOM 723 N N . CYS A 1 92 ? 17.898 -6.178 -32.570 1.00 71.75 92 CYS A N 1
ATOM 724 C CA . CYS A 1 92 ? 18.106 -5.252 -33.681 1.00 71.75 92 CYS A CA 1
ATOM 725 C C . CYS A 1 92 ? 19.152 -4.172 -33.361 1.00 71.75 92 CYS A C 1
ATOM 727 O O . CYS A 1 92 ? 20.024 -3.930 -34.195 1.00 71.75 92 CYS A O 1
ATOM 729 N N . ASP A 1 93 ? 19.123 -3.577 -32.165 1.00 71.44 93 ASP A N 1
ATOM 730 C CA . ASP A 1 93 ? 20.126 -2.594 -31.725 1.00 71.44 93 ASP A CA 1
ATOM 731 C C . ASP A 1 93 ? 21.530 -3.202 -31.608 1.00 71.44 93 ASP A C 1
ATOM 733 O O . ASP A 1 93 ? 22.523 -2.573 -31.984 1.00 71.44 93 ASP A O 1
ATOM 737 N N . VAL A 1 94 ? 21.637 -4.441 -31.120 1.00 75.50 94 VAL A N 1
ATOM 738 C CA . VAL A 1 94 ? 22.914 -5.166 -31.076 1.00 75.50 94 VAL A CA 1
ATOM 739 C C . VAL A 1 94 ? 23.451 -5.378 -32.490 1.00 75.50 94 VAL A C 1
ATOM 741 O O . VAL A 1 94 ? 24.612 -5.067 -32.750 1.00 75.50 94 VAL A O 1
ATOM 744 N N . PHE A 1 95 ? 22.617 -5.844 -33.425 1.00 73.06 95 PHE A N 1
ATOM 745 C CA . PHE A 1 95 ? 23.026 -6.038 -34.819 1.00 73.06 95 PHE A CA 1
ATOM 746 C C . PHE A 1 95 ? 23.410 -4.724 -35.507 1.00 73.06 95 PHE A C 1
ATOM 748 O O . PHE A 1 95 ? 24.440 -4.672 -36.182 1.00 73.06 95 PHE A O 1
ATOM 755 N N . ALA A 1 96 ? 22.633 -3.657 -35.310 1.00 72.50 96 ALA A N 1
ATOM 756 C CA . ALA A 1 96 ? 22.950 -2.329 -35.831 1.00 72.50 96 ALA A CA 1
ATOM 757 C C . ALA A 1 96 ? 24.280 -1.808 -35.266 1.00 72.50 96 ALA A C 1
ATOM 759 O O . ALA A 1 96 ? 25.098 -1.256 -36.001 1.00 72.50 96 ALA A O 1
ATOM 760 N N . GLY A 1 97 ? 24.528 -2.046 -33.978 1.00 71.19 97 GLY A N 1
ATOM 761 C CA . GLY A 1 97 ? 25.766 -1.692 -33.294 1.00 71.19 97 GLY A CA 1
ATOM 762 C C . GLY A 1 97 ? 26.983 -2.386 -33.864 1.00 71.19 97 GLY A C 1
ATOM 763 O O . GLY A 1 97 ? 27.932 -1.725 -34.277 1.00 71.19 97 GLY A O 1
ATOM 764 N N . LEU A 1 98 ? 26.919 -3.715 -33.950 1.00 72.69 98 LEU A N 1
ATOM 765 C CA . LEU A 1 98 ? 27.978 -4.530 -34.538 1.00 72.69 98 LEU A CA 1
ATOM 766 C C . LEU A 1 98 ? 28.263 -4.112 -35.983 1.00 72.69 98 LEU A C 1
ATOM 768 O O . LEU A 1 98 ? 29.423 -3.997 -36.369 1.00 72.69 98 LEU A O 1
ATOM 772 N N . PHE A 1 99 ? 27.226 -3.827 -36.775 1.00 68.69 99 PHE A N 1
ATOM 773 C CA . PHE A 1 99 ? 27.400 -3.339 -38.142 1.00 68.69 99 PHE A CA 1
ATOM 774 C C . PHE A 1 99 ? 28.122 -1.984 -38.186 1.00 68.69 99 PHE A C 1
ATOM 776 O O . PHE A 1 99 ? 29.064 -1.812 -38.960 1.00 68.69 99 PHE A O 1
ATOM 783 N N . LEU A 1 100 ? 27.720 -1.031 -37.338 1.00 68.50 100 LEU A N 1
ATOM 784 C CA . LEU A 1 100 ? 28.360 0.284 -37.244 1.00 68.50 100 LEU A CA 1
ATOM 785 C C . LEU A 1 100 ? 29.815 0.190 -36.772 1.00 68.50 100 LEU A C 1
ATOM 787 O O . LEU A 1 100 ? 30.662 0.932 -37.266 1.00 68.50 100 LEU A O 1
ATOM 791 N N . GLU A 1 101 ? 30.120 -0.714 -35.844 1.00 72.38 101 GLU A N 1
ATOM 792 C CA . GLU A 1 101 ? 31.488 -0.955 -35.386 1.00 72.38 101 GLU A CA 1
ATOM 793 C C . GLU A 1 101 ? 32.358 -1.597 -36.456 1.00 72.38 101 GLU A C 1
ATOM 795 O O . GLU A 1 101 ? 33.475 -1.134 -36.670 1.00 72.38 101 GLU A O 1
ATOM 800 N N . LEU A 1 102 ? 31.848 -2.608 -37.165 1.00 67.38 102 LEU A N 1
ATOM 801 C CA . LEU A 1 102 ? 32.554 -3.228 -38.286 1.00 67.38 102 LEU A CA 1
ATOM 802 C C . LEU A 1 102 ? 32.840 -2.206 -39.389 1.00 67.38 102 LEU A C 1
ATOM 804 O O . LEU A 1 102 ? 33.960 -2.143 -39.893 1.00 67.38 102 LEU A O 1
ATOM 808 N N . ALA A 1 103 ? 31.861 -1.360 -39.720 1.00 62.50 103 ALA A N 1
ATOM 809 C CA . ALA A 1 103 ? 32.045 -0.282 -40.684 1.00 62.50 103 ALA A CA 1
ATOM 810 C C . ALA A 1 103 ? 33.093 0.739 -40.206 1.00 62.50 103 ALA A C 1
ATOM 812 O O . ALA A 1 103 ? 33.931 1.181 -40.992 1.00 62.50 103 ALA A O 1
ATOM 813 N N . ALA A 1 104 ? 33.082 1.106 -38.921 1.00 65.00 104 ALA A N 1
ATOM 814 C CA . ALA A 1 104 ? 34.040 2.060 -38.369 1.00 65.00 104 ALA A CA 1
ATOM 815 C C . ALA A 1 104 ? 35.458 1.470 -38.249 1.00 65.00 104 ALA A C 1
ATOM 817 O O . ALA A 1 104 ? 36.432 2.182 -38.480 1.00 65.00 104 ALA A O 1
ATOM 818 N N . ALA A 1 105 ? 35.581 0.172 -37.959 1.00 66.69 105 ALA A N 1
ATOM 819 C CA . ALA A 1 105 ? 36.848 -0.556 -37.941 1.00 66.69 105 ALA A CA 1
ATOM 820 C C . ALA A 1 105 ? 37.435 -0.723 -39.351 1.00 66.69 105 ALA A C 1
ATOM 822 O O . ALA A 1 105 ? 38.634 -0.531 -39.543 1.00 66.69 105 ALA A O 1
ATOM 823 N N . ALA A 1 106 ? 36.599 -1.008 -40.356 1.00 61.50 106 ALA A N 1
ATOM 824 C CA . ALA A 1 106 ? 37.017 -0.985 -41.757 1.00 61.50 106 ALA A CA 1
ATOM 825 C C . ALA A 1 106 ? 37.499 0.418 -42.164 1.00 61.50 106 ALA A C 1
ATOM 827 O O . ALA A 1 106 ? 38.542 0.558 -42.803 1.00 61.50 106 ALA A O 1
ATOM 828 N N . GLY A 1 107 ? 36.789 1.458 -41.707 1.00 60.53 107 GLY A N 1
ATOM 829 C CA . GLY A 1 107 ? 37.199 2.850 -41.875 1.00 60.53 107 GLY A CA 1
ATOM 830 C C . GLY A 1 107 ? 38.554 3.173 -41.247 1.00 60.53 107 GLY A C 1
ATOM 831 O O . GLY A 1 107 ? 39.373 3.857 -41.859 1.00 60.53 107 GLY A O 1
ATOM 832 N N . LEU A 1 108 ? 38.818 2.632 -40.057 1.00 63.78 108 LEU A N 1
ATOM 833 C CA . LEU A 1 108 ? 40.109 2.747 -39.386 1.00 63.78 108 LEU A CA 1
ATOM 834 C C . LEU A 1 108 ? 41.229 2.085 -40.199 1.00 63.78 108 LEU A C 1
ATOM 836 O O . LEU A 1 108 ? 42.267 2.707 -40.418 1.00 63.78 108 LEU A O 1
ATOM 840 N N . GLY A 1 109 ? 41.005 0.855 -40.676 1.00 60.88 109 GLY A N 1
ATOM 841 C CA . GLY A 1 109 ? 41.975 0.114 -41.486 1.00 60.88 109 GLY A CA 1
ATOM 842 C C . GLY A 1 109 ? 42.391 0.894 -42.731 1.00 60.88 109 GLY A C 1
ATOM 843 O O . GLY A 1 109 ? 43.577 1.128 -42.950 1.00 60.88 109 GLY A O 1
ATOM 844 N N . GLY A 1 110 ? 41.424 1.419 -43.481 1.00 58.91 110 GLY A N 1
ATOM 845 C CA . GLY A 1 110 ? 41.737 2.203 -44.672 1.00 58.91 110 GLY A CA 1
ATOM 846 C C . GLY A 1 110 ? 42.306 3.603 -44.393 1.00 58.91 110 GLY A C 1
ATOM 847 O O . GLY A 1 110 ? 42.959 4.172 -45.260 1.00 58.91 110 GLY A O 1
ATOM 848 N N . MET A 1 111 ? 42.133 4.176 -43.196 1.00 56.66 111 MET A N 1
ATOM 849 C CA . MET A 1 111 ? 42.849 5.406 -42.818 1.00 56.66 111 MET A CA 1
ATOM 850 C C . MET A 1 111 ? 44.317 5.186 -42.510 1.00 56.66 111 MET A C 1
ATOM 852 O O . MET A 1 111 ? 45.128 6.054 -42.828 1.00 56.66 111 MET A O 1
ATOM 856 N N . THR A 1 112 ? 44.663 4.053 -41.897 1.00 61.59 112 THR A N 1
ATOM 857 C CA . THR A 1 112 ? 46.064 3.733 -41.592 1.00 61.59 112 THR A CA 1
ATOM 858 C C . THR A 1 112 ? 46.918 3.555 -42.850 1.00 61.59 112 THR A C 1
ATOM 860 O O . THR A 1 112 ? 48.134 3.703 -42.782 1.00 61.59 112 THR A O 1
ATOM 863 N N . GLU A 1 113 ? 46.286 3.315 -44.004 1.00 58.97 113 GLU A N 1
ATOM 864 C CA . GLU A 1 113 ? 46.937 3.274 -45.318 1.00 58.97 113 GLU A CA 1
ATOM 865 C C . GLU A 1 113 ? 47.184 4.671 -45.923 1.00 58.97 113 GLU A C 1
ATOM 867 O O . GLU A 1 113 ? 48.075 4.828 -46.754 1.00 58.97 113 GLU A O 1
ATOM 872 N N . ILE A 1 114 ? 46.420 5.693 -45.510 1.00 55.47 114 ILE A N 1
ATOM 873 C CA . ILE A 1 114 ? 46.405 7.033 -46.130 1.00 55.47 114 ILE A CA 1
ATOM 874 C C . ILE A 1 114 ? 47.097 8.087 -45.251 1.00 55.47 114 ILE A C 1
ATOM 876 O O . ILE A 1 114 ? 47.720 9.021 -45.758 1.00 55.47 114 ILE A O 1
ATOM 880 N N . LEU A 1 115 ? 47.001 7.958 -43.928 1.00 55.97 115 LEU A N 1
ATOM 881 C CA . LEU A 1 115 ? 47.550 8.901 -42.957 1.00 55.97 115 LEU A CA 1
ATOM 882 C C . LEU A 1 115 ? 48.645 8.220 -42.134 1.00 55.97 115 LEU A C 1
ATOM 884 O O . LEU A 1 115 ? 48.441 7.139 -41.585 1.00 55.97 115 LEU A O 1
ATOM 888 N N . THR A 1 116 ? 49.800 8.873 -41.986 1.00 55.91 116 THR A N 1
ATOM 889 C CA . THR A 1 116 ? 50.839 8.404 -41.060 1.00 55.91 116 THR A CA 1
ATOM 890 C C . THR A 1 116 ? 50.293 8.399 -39.627 1.00 55.91 116 THR A C 1
ATOM 892 O O . THR A 1 116 ? 49.531 9.289 -39.237 1.00 55.91 116 THR A O 1
ATOM 895 N N . GLY A 1 117 ? 50.689 7.405 -38.821 1.00 55.31 117 GLY A N 1
ATOM 896 C CA . GLY A 1 117 ? 50.199 7.209 -37.444 1.00 55.31 117 GLY A CA 1
ATOM 897 C C . GLY A 1 117 ? 50.444 8.383 -36.478 1.00 55.31 117 GLY A C 1
ATOM 898 O O . GLY A 1 117 ? 49.925 8.389 -35.366 1.00 55.31 117 GLY A O 1
ATOM 899 N N . GLU A 1 118 ? 51.199 9.397 -36.903 1.00 57.44 118 GLU A N 1
ATOM 900 C CA . GLU A 1 118 ? 51.460 10.635 -36.160 1.00 57.44 118 GLU A CA 1
ATOM 901 C C . GLU A 1 118 ? 50.487 11.779 -36.503 1.00 57.44 118 GLU A C 1
ATOM 903 O O . GLU A 1 118 ? 50.532 12.836 -35.875 1.00 57.44 118 GLU A O 1
ATOM 908 N N . SER A 1 119 ? 49.585 11.609 -37.479 1.00 61.88 119 SER A N 1
ATOM 909 C CA . SER A 1 119 ? 48.658 12.681 -37.854 1.00 61.88 119 SER A CA 1
ATOM 910 C C . SER A 1 119 ? 47.598 12.921 -36.771 1.00 61.88 119 SER A C 1
ATOM 912 O O . SER A 1 119 ? 46.964 11.994 -36.257 1.00 61.88 119 SER A O 1
ATOM 914 N N . ALA A 1 120 ? 47.344 14.194 -36.455 1.00 61.41 120 ALA A N 1
ATOM 915 C CA . ALA A 1 120 ? 46.305 14.586 -35.501 1.00 61.41 120 ALA A CA 1
ATOM 916 C C . ALA A 1 120 ? 44.906 14.083 -35.911 1.00 61.41 120 ALA A C 1
ATOM 918 O O . ALA A 1 120 ? 44.078 13.793 -35.051 1.00 61.41 120 ALA A O 1
ATOM 919 N N . ALA A 1 121 ? 44.656 13.931 -37.217 1.00 57.06 121 ALA A N 1
ATOM 920 C CA . ALA A 1 121 ? 43.412 13.389 -37.754 1.00 57.06 121 ALA A CA 1
ATOM 921 C C . ALA A 1 121 ? 43.215 11.905 -37.397 1.00 57.06 121 ALA A C 1
ATOM 923 O O . ALA A 1 121 ? 42.127 11.529 -36.965 1.00 57.06 121 ALA A O 1
ATOM 924 N N . ALA A 1 122 ? 44.264 11.080 -37.494 1.00 62.47 122 ALA A N 1
ATOM 925 C CA . ALA A 1 122 ? 44.206 9.667 -37.111 1.00 62.47 122 ALA A CA 1
ATOM 926 C C . ALA A 1 122 ? 43.957 9.489 -35.601 1.00 62.47 122 ALA A C 1
ATOM 928 O O . ALA A 1 122 ? 43.140 8.662 -35.193 1.00 62.47 122 ALA A O 1
ATOM 929 N N . TRP A 1 123 ? 44.590 10.317 -34.762 1.00 65.62 123 TRP A N 1
ATOM 930 C CA . TRP A 1 123 ? 44.349 10.313 -33.313 1.00 65.62 123 TRP A CA 1
ATOM 931 C C . TRP A 1 123 ? 42.942 10.793 -32.939 1.00 65.62 123 TRP A C 1
ATOM 933 O O . TRP A 1 123 ? 42.293 10.186 -32.084 1.00 65.62 123 TRP A O 1
ATOM 943 N N . LEU A 1 124 ? 42.436 11.841 -33.597 1.00 65.75 124 LEU A N 1
ATOM 944 C CA . LEU A 1 124 ? 41.065 12.327 -33.411 1.00 65.75 124 LEU A CA 1
ATOM 945 C C . LEU A 1 124 ? 40.037 11.256 -33.808 1.00 65.75 124 LEU A C 1
ATOM 947 O O . LEU A 1 124 ? 39.040 11.050 -33.117 1.00 65.75 124 LEU A O 1
ATOM 951 N N . PHE A 1 125 ? 40.306 10.543 -34.899 1.00 66.50 125 PHE A N 1
ATOM 952 C CA . PHE A 1 125 ? 39.480 9.441 -35.361 1.00 66.50 125 PHE A CA 1
ATOM 953 C C . PHE A 1 125 ? 39.433 8.289 -34.359 1.00 66.50 125 PHE A C 1
ATOM 955 O O . PHE A 1 125 ? 38.349 7.846 -33.981 1.00 66.50 125 PHE A O 1
ATOM 962 N N . MET A 1 126 ? 40.601 7.839 -33.889 1.00 72.50 126 MET A N 1
ATOM 963 C CA . MET A 1 126 ? 40.713 6.809 -32.855 1.00 72.50 126 MET A CA 1
ATOM 964 C C . MET A 1 126 ? 39.948 7.200 -31.591 1.00 72.50 126 MET A C 1
ATOM 966 O O . MET A 1 126 ? 39.209 6.386 -31.037 1.00 72.50 126 MET A O 1
ATOM 970 N N . LEU A 1 127 ? 40.052 8.464 -31.171 1.00 74.62 127 LEU A N 1
ATOM 971 C CA . LEU A 1 127 ? 39.286 8.985 -30.043 1.00 74.62 127 LEU A CA 1
ATOM 972 C C . LEU A 1 127 ? 37.773 8.901 -30.297 1.00 74.62 127 LEU A C 1
ATOM 974 O O . LEU A 1 127 ? 37.036 8.443 -29.426 1.00 74.62 127 LEU A O 1
ATOM 978 N N . PHE A 1 128 ? 37.288 9.300 -31.477 1.00 70.81 128 PHE A N 1
ATOM 979 C CA . PHE A 1 128 ? 35.863 9.207 -31.815 1.00 70.81 128 PHE A CA 1
ATOM 980 C C . PHE A 1 128 ? 35.358 7.774 -31.959 1.00 70.81 128 PHE A C 1
ATOM 982 O O . PHE A 1 128 ? 34.211 7.512 -31.589 1.00 70.81 128 PHE A O 1
ATOM 989 N N . PHE A 1 129 ? 36.184 6.858 -32.460 1.00 72.88 129 PHE A N 1
ATOM 990 C CA . PHE A 1 129 ? 35.864 5.438 -32.526 1.00 72.88 129 PHE A CA 1
ATOM 991 C C . PHE A 1 129 ? 35.700 4.856 -31.119 1.00 72.88 129 PHE A C 1
ATOM 993 O O . PHE A 1 129 ? 34.630 4.341 -30.795 1.00 72.88 129 PHE A O 1
ATOM 1000 N N . VAL A 1 130 ? 36.704 5.026 -30.251 1.00 78.06 130 VAL A N 1
ATOM 1001 C CA . VAL A 1 130 ? 36.680 4.503 -28.876 1.00 78.06 130 VAL A CA 1
ATOM 1002 C C . VAL A 1 130 ? 35.550 5.140 -28.065 1.00 78.06 130 VAL A C 1
ATOM 1004 O O . VAL A 1 130 ? 34.729 4.428 -27.490 1.00 78.06 130 VAL A O 1
ATOM 1007 N N . CYS A 1 131 ? 35.442 6.472 -28.053 1.00 75.50 131 CYS A N 1
ATOM 1008 C CA . CYS A 1 131 ? 34.368 7.161 -27.333 1.00 75.50 131 CYS A CA 1
ATOM 1009 C C . CYS A 1 131 ? 32.988 6.801 -27.895 1.00 75.50 131 CYS A C 1
ATOM 1011 O O . CYS A 1 131 ? 32.051 6.590 -27.130 1.00 75.50 131 CYS A O 1
ATOM 1013 N N . GLY A 1 132 ? 32.855 6.705 -29.220 1.00 72.38 132 GLY A N 1
ATOM 1014 C CA . GLY A 1 132 ? 31.609 6.336 -29.883 1.00 72.38 132 GLY A CA 1
ATOM 1015 C C . GLY A 1 132 ? 31.148 4.924 -29.530 1.00 72.38 132 GLY A C 1
ATOM 1016 O O . GLY A 1 132 ? 29.987 4.758 -29.165 1.00 72.38 132 GLY A O 1
ATOM 1017 N N . SER A 1 133 ? 32.053 3.944 -29.586 1.00 76.25 133 SER A N 1
ATOM 1018 C CA . SER A 1 133 ? 31.797 2.549 -29.201 1.00 76.25 133 SER A CA 1
ATOM 1019 C C . SER A 1 133 ? 31.409 2.438 -27.725 1.00 76.25 133 SER A C 1
ATOM 1021 O O . SER A 1 133 ? 30.343 1.911 -27.398 1.00 76.25 133 SER A O 1
ATOM 1023 N N . VAL A 1 134 ? 32.198 3.039 -26.826 1.00 79.19 134 VAL A N 1
ATOM 1024 C CA . VAL A 1 134 ? 31.914 3.020 -25.383 1.00 79.19 134 VAL A CA 1
ATOM 1025 C C . VAL A 1 134 ? 30.558 3.658 -25.074 1.00 79.19 134 VAL A C 1
ATOM 1027 O O . VAL A 1 134 ? 29.779 3.095 -24.306 1.00 79.19 134 VAL A O 1
ATOM 1030 N N . LEU A 1 135 ? 30.244 4.817 -25.663 1.00 74.81 135 LEU A N 1
ATOM 1031 C CA . LEU A 1 135 ? 28.960 5.492 -25.447 1.00 74.81 135 LEU A CA 1
ATOM 1032 C C . LEU A 1 135 ? 27.781 4.694 -26.018 1.00 74.81 135 LEU A C 1
ATOM 1034 O O . LEU A 1 135 ? 26.734 4.629 -25.372 1.00 74.81 135 LEU A O 1
ATOM 1038 N N . TYR A 1 136 ? 27.948 4.074 -27.189 1.00 74.31 136 TYR A N 1
ATOM 1039 C CA . TYR A 1 136 ? 26.917 3.259 -27.830 1.00 74.31 136 TYR A CA 1
ATOM 1040 C C . TYR A 1 136 ? 26.561 2.041 -26.972 1.00 74.31 136 TYR A C 1
ATOM 1042 O O . TYR A 1 136 ? 25.420 1.906 -26.523 1.00 74.31 136 TYR A O 1
ATOM 1050 N N . TRP A 1 137 ? 27.550 1.210 -26.633 1.00 75.19 137 TRP A N 1
ATOM 1051 C CA . TRP A 1 137 ? 27.314 0.004 -25.838 1.00 75.19 137 TRP A CA 1
ATOM 1052 C C . TRP A 1 137 ? 26.854 0.308 -24.419 1.00 75.19 137 TRP A C 1
ATOM 1054 O O . TRP A 1 137 ? 25.982 -0.385 -23.901 1.00 75.19 137 TRP A O 1
ATOM 1064 N N . ARG A 1 138 ? 27.354 1.385 -23.800 1.00 71.94 138 ARG A N 1
ATOM 1065 C CA . ARG A 1 138 ? 26.862 1.836 -22.490 1.00 71.94 138 ARG A CA 1
ATOM 1066 C C . ARG A 1 138 ? 25.394 2.275 -22.527 1.00 71.94 138 ARG A C 1
ATOM 1068 O O . ARG A 1 138 ? 24.724 2.195 -21.500 1.00 71.94 138 ARG A O 1
ATOM 1075 N N . SER A 1 139 ? 24.901 2.738 -23.675 1.00 67.75 139 SER A N 1
ATOM 1076 C CA . SER A 1 139 ? 23.499 3.144 -23.850 1.00 67.75 139 SER A CA 1
ATOM 1077 C C . SER A 1 139 ? 22.564 1.952 -24.078 1.00 67.75 139 SER A C 1
ATOM 1079 O O . SER A 1 139 ? 21.403 2.017 -23.690 1.00 67.75 139 SER A O 1
ATOM 1081 N N . ILE A 1 140 ? 23.071 0.857 -24.654 1.00 68.31 140 ILE A N 1
ATOM 1082 C CA . ILE A 1 140 ? 22.298 -0.357 -24.978 1.00 68.31 140 ILE A CA 1
ATOM 1083 C C . ILE A 1 140 ? 22.370 -1.420 -23.875 1.00 68.31 140 ILE A C 1
ATOM 1085 O O . ILE A 1 140 ? 21.422 -2.179 -23.691 1.00 68.31 140 ILE A O 1
ATOM 1089 N N . LEU A 1 141 ? 23.463 -1.462 -23.107 1.00 70.88 141 LEU A N 1
ATOM 1090 C CA . LEU A 1 141 ? 23.662 -2.370 -21.977 1.00 70.88 141 LEU A CA 1
ATOM 1091 C C . LEU A 1 141 ? 23.616 -1.583 -20.658 1.00 70.88 141 LEU A C 1
ATOM 1093 O O . LEU A 1 141 ? 24.649 -1.106 -20.177 1.00 70.88 141 LEU A O 1
ATOM 1097 N N . PRO A 1 142 ? 22.452 -1.464 -19.997 1.00 67.38 142 PRO A N 1
ATOM 1098 C CA . PRO A 1 142 ? 22.288 -0.588 -18.846 1.00 67.38 142 PRO A CA 1
ATOM 1099 C C . PRO A 1 142 ? 22.692 -1.310 -17.547 1.00 67.38 142 PRO A C 1
ATOM 1101 O O . PRO A 1 142 ? 22.017 -1.225 -16.522 1.00 67.38 142 PRO A O 1
ATOM 1104 N N . ALA A 1 143 ? 23.828 -2.020 -17.562 1.00 68.44 143 ALA A N 1
ATOM 1105 C CA . ALA A 1 143 ? 24.313 -2.827 -16.439 1.00 68.44 143 ALA A CA 1
ATOM 1106 C C . ALA A 1 143 ? 24.442 -2.011 -15.140 1.00 68.44 143 ALA A C 1
ATOM 1108 O O . ALA A 1 143 ? 24.057 -2.476 -14.070 1.00 68.44 143 ALA A O 1
ATOM 1109 N N . ALA A 1 144 ? 24.905 -0.760 -15.238 1.00 66.44 144 ALA A N 1
ATOM 1110 C CA . ALA A 1 144 ? 25.000 0.150 -14.098 1.00 66.44 144 ALA A CA 1
ATOM 1111 C C . ALA A 1 144 ? 23.624 0.535 -13.519 1.00 66.44 144 ALA A C 1
ATOM 1113 O O . ALA A 1 144 ? 23.490 0.710 -12.309 1.00 66.44 144 ALA A O 1
ATOM 1114 N N . GLN A 1 145 ? 22.595 0.653 -14.364 1.00 68.62 145 GLN A N 1
ATOM 1115 C CA . GLN A 1 145 ? 21.238 0.993 -13.928 1.00 68.62 145 GLN A CA 1
ATOM 1116 C C . GLN A 1 145 ? 20.585 -0.200 -13.226 1.00 68.62 145 GLN A C 1
ATOM 1118 O O . GLN A 1 145 ? 20.019 -0.032 -12.149 1.00 68.62 145 GLN A O 1
ATOM 1123 N N . TYR A 1 146 ? 20.756 -1.413 -13.756 1.00 72.44 146 TYR A N 1
ATOM 1124 C CA . TYR A 1 146 ? 20.317 -2.630 -13.072 1.00 72.44 146 TYR A CA 1
ATOM 1125 C C . TYR A 1 146 ? 21.034 -2.849 -11.756 1.00 72.44 146 TYR A C 1
ATOM 1127 O O . TYR A 1 146 ? 20.393 -3.182 -10.766 1.00 72.44 146 TYR A O 1
ATOM 1135 N N . HIS A 1 147 ? 22.344 -2.608 -11.715 1.00 75.00 147 HIS A N 1
ATOM 1136 C CA . HIS A 1 147 ? 23.097 -2.682 -10.473 1.00 75.00 147 HIS A CA 1
ATOM 1137 C C . HIS A 1 147 ? 22.568 -1.683 -9.434 1.00 75.00 147 HIS A C 1
ATOM 1139 O O . HIS A 1 147 ? 22.439 -2.030 -8.265 1.00 75.00 147 HIS A O 1
ATOM 1145 N N . LYS A 1 148 ? 22.168 -0.475 -9.857 1.00 75.06 148 LYS A N 1
ATOM 1146 C CA . LYS A 1 148 ? 21.510 0.500 -8.977 1.00 75.06 148 LYS A CA 1
ATOM 1147 C C . LYS A 1 148 ? 20.171 -0.016 -8.437 1.00 75.06 148 LYS A C 1
ATOM 1149 O O . LYS A 1 148 ? 19.966 0.051 -7.232 1.00 75.06 148 LYS A O 1
ATOM 1154 N N . VAL A 1 149 ? 19.279 -0.526 -9.292 1.00 75.12 149 VAL A N 1
ATOM 1155 C CA . VAL A 1 149 ? 17.978 -1.087 -8.861 1.00 75.12 149 VAL A CA 1
ATOM 1156 C C . VAL A 1 149 ? 18.186 -2.274 -7.920 1.00 75.12 149 VAL A C 1
ATOM 1158 O O . VAL A 1 149 ? 17.562 -2.357 -6.869 1.00 75.12 149 VAL A O 1
ATOM 1161 N N . TRP A 1 150 ? 19.121 -3.155 -8.264 1.00 75.62 150 TRP A N 1
ATOM 1162 C CA . TRP A 1 150 ? 19.502 -4.309 -7.460 1.00 75.62 150 TRP A CA 1
ATOM 1163 C C . TRP A 1 150 ? 20.016 -3.900 -6.075 1.00 75.62 150 TRP A C 1
ATOM 1165 O O . TRP A 1 150 ? 19.604 -4.470 -5.070 1.00 75.62 150 TRP A O 1
ATOM 1175 N N . ASN A 1 151 ? 20.889 -2.893 -6.007 1.00 77.75 151 ASN A N 1
ATOM 1176 C CA . ASN A 1 151 ? 21.406 -2.386 -4.739 1.00 77.75 151 ASN A CA 1
ATOM 1177 C C . ASN A 1 151 ? 20.324 -1.675 -3.923 1.00 77.75 151 ASN A C 1
ATOM 1179 O O . ASN A 1 151 ? 20.322 -1.829 -2.712 1.00 77.75 151 ASN A O 1
ATOM 1183 N N . LEU A 1 152 ? 19.394 -0.953 -4.560 1.00 76.88 152 LEU A N 1
ATOM 1184 C CA . LEU A 1 152 ? 18.254 -0.335 -3.871 1.00 76.88 152 LEU A CA 1
ATOM 1185 C C . LEU A 1 152 ? 17.352 -1.382 -3.213 1.00 76.88 152 LEU A C 1
ATOM 1187 O O . LEU A 1 152 ? 16.961 -1.206 -2.072 1.00 76.88 152 LEU A O 1
ATOM 1191 N N . LEU A 1 153 ? 17.064 -2.487 -3.904 1.00 75.06 153 LEU A N 1
ATOM 1192 C CA . LEU A 1 153 ? 16.220 -3.560 -3.366 1.00 75.06 153 LEU A CA 1
ATOM 1193 C C . LEU A 1 153 ? 16.930 -4.412 -2.302 1.00 75.06 153 LEU A C 1
ATOM 1195 O O . LEU A 1 153 ? 16.264 -5.084 -1.523 1.00 75.06 153 LEU A O 1
ATOM 1199 N N . LYS A 1 154 ? 18.270 -4.408 -2.274 1.00 71.56 154 LYS A N 1
ATOM 1200 C CA . LYS A 1 154 ? 19.076 -5.080 -1.239 1.00 71.56 154 LYS A CA 1
ATOM 1201 C C . LYS A 1 154 ? 19.410 -4.195 -0.044 1.00 71.56 154 LYS A C 1
ATOM 1203 O O . LYS A 1 154 ? 19.676 -4.717 1.034 1.00 71.56 154 LYS A O 1
ATOM 1208 N N . ALA A 1 155 ? 19.488 -2.884 -0.245 1.00 60.16 155 ALA A N 1
ATOM 1209 C CA . ALA A 1 155 ? 19.719 -1.936 0.826 1.00 60.16 155 ALA A CA 1
ATOM 1210 C C . ALA A 1 155 ? 18.435 -1.863 1.652 1.00 60.16 155 ALA A C 1
ATOM 1212 O O . ALA A 1 155 ? 17.390 -1.464 1.156 1.00 60.16 155 ALA A O 1
ATOM 1213 N N . ASP A 1 156 ? 18.519 -2.283 2.907 1.00 55.81 156 ASP A N 1
ATOM 1214 C CA . ASP A 1 156 ? 17.404 -2.532 3.826 1.00 55.81 156 ASP 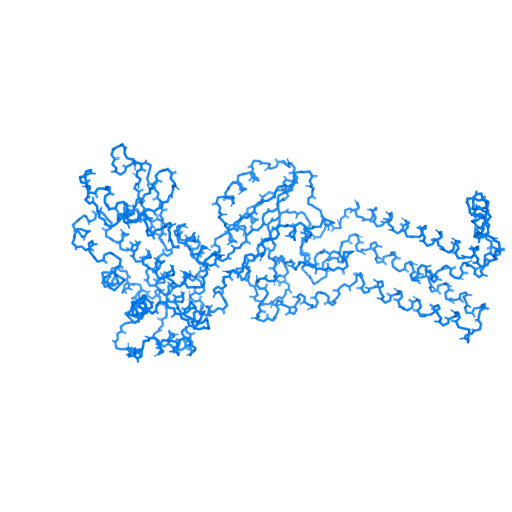A CA 1
ATOM 1215 C C . ASP A 1 156 ? 16.599 -1.272 4.229 1.00 55.81 156 ASP A C 1
ATOM 1217 O O . ASP A 1 156 ? 15.954 -1.256 5.275 1.00 55.81 156 ASP A O 1
ATOM 1221 N N . ARG A 1 157 ? 16.678 -0.171 3.461 1.00 60.03 157 ARG A N 1
ATOM 1222 C CA . ARG A 1 157 ? 15.980 1.096 3.722 1.00 60.03 157 ARG A CA 1
ATOM 1223 C C . ARG A 1 157 ? 15.664 1.857 2.427 1.00 60.03 157 ARG A C 1
ATOM 1225 O O . ARG A 1 157 ? 16.546 2.094 1.607 1.00 60.03 157 ARG A O 1
ATOM 1232 N N . GLU A 1 158 ? 14.412 2.308 2.326 1.00 65.94 158 GLU A N 1
ATOM 1233 C CA . GLU A 1 158 ? 13.895 3.348 1.416 1.00 65.94 158 GLU A CA 1
ATOM 1234 C C . GLU A 1 158 ? 13.526 2.944 -0.018 1.00 65.94 158 GLU A C 1
ATOM 1236 O O . GLU A 1 158 ? 13.180 3.805 -0.827 1.00 65.94 158 GLU A O 1
ATOM 1241 N N . TYR A 1 159 ? 13.519 1.658 -0.372 1.00 73.12 159 TYR A N 1
ATOM 1242 C CA . TYR A 1 159 ? 12.986 1.266 -1.683 1.00 73.12 159 TYR A CA 1
ATOM 1243 C C . TYR A 1 159 ? 11.452 1.339 -1.738 1.00 73.12 159 TYR A C 1
ATOM 1245 O O . TYR A 1 159 ? 10.894 1.519 -2.820 1.00 73.12 159 TYR A O 1
ATOM 1253 N N . GLU A 1 160 ? 10.765 1.219 -0.598 1.00 77.50 160 GLU A N 1
ATOM 1254 C CA . GLU A 1 160 ? 9.310 1.037 -0.514 1.00 77.50 160 GLU A CA 1
ATOM 1255 C C . GLU A 1 160 ? 8.529 2.210 -1.125 1.00 77.50 160 GLU A C 1
ATOM 1257 O O . GLU A 1 160 ? 7.478 2.011 -1.736 1.00 77.50 160 GLU A O 1
ATOM 1262 N N . ASP A 1 161 ? 9.053 3.431 -0.986 1.00 77.81 161 ASP A N 1
ATOM 1263 C CA . ASP A 1 161 ? 8.490 4.677 -1.510 1.00 77.81 161 ASP A CA 1
ATOM 1264 C C . ASP A 1 161 ? 9.175 5.166 -2.801 1.00 77.81 161 ASP A C 1
ATOM 1266 O O . ASP A 1 161 ? 8.661 6.049 -3.497 1.00 77.81 161 ASP A O 1
ATOM 1270 N N . GLN A 1 162 ? 10.304 4.560 -3.177 1.00 80.81 162 GLN A N 1
ATOM 1271 C CA . GLN A 1 162 ? 11.040 4.885 -4.402 1.00 80.81 162 GLN A CA 1
ATOM 1272 C C . GLN A 1 162 ? 10.673 3.978 -5.580 1.00 80.81 162 GLN A C 1
ATOM 1274 O O . GLN A 1 162 ? 10.730 4.415 -6.735 1.00 80.81 162 GLN A O 1
ATOM 1279 N N . VAL A 1 163 ? 10.245 2.746 -5.322 1.00 87.69 163 VAL A N 1
ATOM 1280 C CA . VAL A 1 163 ? 9.998 1.717 -6.337 1.00 87.69 163 VAL A CA 1
ATOM 1281 C C . VAL A 1 163 ? 8.500 1.451 -6.491 1.00 87.69 163 VAL A C 1
ATOM 1283 O O . VAL A 1 163 ? 7.750 1.444 -5.521 1.00 87.69 163 VAL A O 1
ATOM 1286 N N . TRP A 1 164 ? 8.049 1.266 -7.731 1.00 91.19 164 TRP A N 1
ATOM 1287 C CA . TRP A 1 164 ? 6.697 0.807 -8.041 1.00 91.19 164 TRP A CA 1
ATOM 1288 C C . TRP A 1 164 ? 6.658 -0.715 -8.107 1.00 91.19 164 TRP A C 1
ATOM 1290 O O . TRP A 1 164 ? 7.411 -1.308 -8.881 1.00 91.19 164 TRP A O 1
ATOM 1300 N N . TYR A 1 165 ? 5.736 -1.338 -7.378 1.00 92.81 165 TYR A N 1
ATOM 1301 C CA . TYR A 1 165 ? 5.379 -2.731 -7.620 1.00 92.81 165 TYR A CA 1
ATOM 1302 C C . TYR A 1 165 ? 4.330 -2.816 -8.731 1.00 92.81 165 TYR A C 1
ATOM 1304 O O . TYR A 1 165 ? 3.266 -2.202 -8.641 1.00 92.81 165 TYR A O 1
ATOM 1312 N N . CYS A 1 166 ? 4.622 -3.563 -9.790 1.00 93.12 166 CYS A N 1
ATOM 1313 C CA . CYS A 1 166 ? 3.783 -3.661 -10.974 1.00 93.12 166 CYS A CA 1
ATOM 1314 C C . CYS A 1 166 ? 2.942 -4.939 -10.990 1.00 93.12 166 CYS A C 1
ATOM 1316 O O . CYS A 1 166 ? 3.440 -6.053 -10.792 1.00 93.12 166 CYS A O 1
ATOM 1318 N N . ILE A 1 167 ? 1.657 -4.761 -11.290 1.00 94.12 167 ILE A N 1
ATOM 1319 C CA . ILE A 1 167 ? 0.700 -5.826 -11.574 1.00 94.12 167 ILE A CA 1
ATOM 1320 C C . ILE A 1 167 ? 0.112 -5.526 -12.956 1.00 94.12 167 ILE A C 1
ATOM 1322 O O . ILE A 1 167 ? -0.536 -4.499 -13.143 1.00 94.12 167 ILE A O 1
ATOM 1326 N N . SER A 1 168 ? 0.343 -6.397 -13.938 1.00 91.25 168 SER A N 1
ATOM 1327 C CA . SER A 1 168 ? -0.198 -6.224 -15.291 1.00 91.25 168 SER A CA 1
ATOM 1328 C C . SER A 1 168 ? -0.677 -7.546 -15.878 1.00 91.25 168 SER A C 1
ATOM 1330 O O . SER A 1 168 ? -0.095 -8.591 -15.589 1.00 91.25 168 SER A O 1
ATOM 1332 N N . ASN A 1 169 ? -1.745 -7.487 -16.676 1.00 89.38 169 ASN A N 1
ATOM 1333 C CA . ASN A 1 169 ? -2.221 -8.586 -17.521 1.00 89.38 169 ASN A CA 1
ATOM 1334 C C . ASN A 1 169 ? -1.762 -8.441 -18.984 1.00 89.38 169 ASN A C 1
ATOM 1336 O O . ASN A 1 169 ? -2.108 -9.282 -19.808 1.00 89.38 169 ASN A O 1
ATOM 1340 N N . GLY A 1 170 ? -1.012 -7.383 -19.315 1.00 81.25 170 GLY A N 1
ATOM 1341 C CA . GLY A 1 170 ? -0.470 -7.194 -20.654 1.00 81.25 170 GLY A CA 1
ATOM 1342 C C . GLY A 1 170 ? 0.512 -8.305 -21.023 1.00 81.25 170 GLY A C 1
ATOM 1343 O O . GLY A 1 170 ? 1.206 -8.855 -20.165 1.00 81.25 170 GLY A O 1
ATOM 1344 N N . ARG A 1 171 ? 0.610 -8.613 -22.320 1.00 74.19 171 ARG A N 1
ATOM 1345 C CA . ARG A 1 171 ? 1.555 -9.627 -22.831 1.00 74.19 171 ARG A CA 1
ATOM 1346 C C . ARG A 1 171 ? 3.013 -9.269 -22.585 1.00 74.19 171 ARG A C 1
ATOM 1348 O O . ARG A 1 171 ? 3.876 -10.142 -22.554 1.00 74.19 171 ARG A O 1
ATOM 1355 N N . GLU A 1 172 ? 3.290 -7.981 -22.447 1.00 70.62 172 GLU A N 1
ATOM 1356 C CA . GLU A 1 172 ? 4.634 -7.459 -22.318 1.00 70.62 172 GLU A CA 1
ATOM 1357 C C . GLU A 1 172 ? 4.960 -7.062 -20.877 1.00 70.62 172 GLU A C 1
ATOM 1359 O O . GLU A 1 172 ? 4.210 -6.340 -20.221 1.00 70.62 172 GLU A O 1
ATOM 1364 N N . GLY A 1 173 ? 6.141 -7.475 -20.406 1.00 71.94 173 GLY A N 1
ATOM 1365 C CA . GLY A 1 173 ? 6.653 -7.073 -19.100 1.00 71.94 173 GLY A CA 1
ATOM 1366 C C . GLY A 1 173 ? 6.939 -5.570 -19.027 1.00 71.94 173 GLY A C 1
ATOM 1367 O O . GLY A 1 173 ? 7.653 -5.021 -19.868 1.00 71.94 173 GLY A O 1
ATOM 1368 N N . LEU A 1 174 ? 6.397 -4.913 -17.998 1.00 79.81 174 LEU A N 1
ATOM 1369 C CA . LEU A 1 174 ? 6.571 -3.477 -17.726 1.00 79.81 174 LEU A CA 1
ATOM 1370 C C . LEU A 1 174 ? 7.693 -3.179 -16.727 1.00 79.81 174 LEU A C 1
ATOM 1372 O O . LEU A 1 174 ? 7.975 -2.018 -16.421 1.00 79.81 174 LEU A O 1
ATOM 1376 N N . SER A 1 175 ? 8.319 -4.228 -16.199 1.00 81.75 175 SER A N 1
ATOM 1377 C CA . SER A 1 175 ? 9.424 -4.112 -15.262 1.00 81.75 175 SER A CA 1
ATOM 1378 C C . SER A 1 175 ? 10.596 -3.360 -15.881 1.00 81.75 175 SER A C 1
ATOM 1380 O O . SER A 1 175 ? 10.897 -3.494 -17.068 1.00 81.75 175 SER A O 1
ATOM 1382 N N . THR A 1 176 ? 11.332 -2.628 -15.049 1.00 80.06 176 THR A N 1
ATOM 1383 C CA . THR A 1 176 ? 12.619 -2.050 -15.418 1.00 80.06 176 THR A CA 1
ATOM 1384 C C . THR A 1 176 ? 13.568 -3.099 -16.016 1.00 80.06 176 THR A C 1
ATOM 1386 O O . THR A 1 176 ? 14.310 -2.750 -16.924 1.00 80.06 176 THR A O 1
ATOM 1389 N N . PHE A 1 177 ? 13.514 -4.368 -15.582 1.00 76.44 177 PHE A N 1
ATOM 1390 C CA . PHE A 1 177 ? 14.352 -5.472 -16.091 1.00 76.44 177 PHE A CA 1
ATOM 1391 C C . PHE A 1 177 ? 13.914 -6.050 -17.448 1.00 76.44 177 PHE A C 1
ATOM 1393 O O . PHE A 1 177 ? 14.710 -6.711 -18.125 1.00 76.44 177 PHE A O 1
ATOM 1400 N N . ASP A 1 178 ? 12.670 -5.785 -17.855 1.00 74.31 178 ASP A N 1
ATOM 1401 C CA . ASP A 1 178 ? 12.086 -6.240 -19.124 1.00 74.31 178 ASP A CA 1
ATOM 1402 C C . ASP A 1 178 ? 12.165 -5.179 -20.226 1.00 74.31 178 ASP A C 1
ATOM 1404 O O . ASP A 1 178 ? 12.007 -5.493 -21.412 1.00 74.31 178 ASP A O 1
ATOM 1408 N N . ARG A 1 179 ? 12.382 -3.917 -19.840 1.00 69.94 179 ARG A N 1
ATOM 1409 C CA . ARG A 1 179 ? 12.366 -2.766 -20.740 1.00 69.94 179 ARG A CA 1
ATOM 1410 C C . ARG A 1 179 ? 13.744 -2.521 -21.336 1.00 69.94 179 ARG A C 1
ATOM 1412 O O . ARG A 1 179 ? 14.776 -2.587 -20.676 1.00 69.94 179 ARG A O 1
ATOM 1419 N N . VAL A 1 180 ? 13.744 -2.204 -22.620 1.00 62.28 180 VAL A N 1
ATOM 1420 C CA . VAL A 1 180 ? 14.961 -1.905 -23.372 1.00 62.28 180 VAL A CA 1
ATOM 1421 C C . VAL A 1 180 ? 15.304 -0.408 -23.173 1.00 62.28 180 VAL A C 1
ATOM 1423 O O . VAL A 1 180 ? 14.395 0.423 -23.100 1.00 62.28 180 VAL A O 1
ATOM 1426 N N . PRO A 1 181 ? 16.585 -0.020 -23.035 1.00 56.12 181 PRO A N 1
ATOM 1427 C CA . PRO A 1 181 ? 16.993 1.269 -22.450 1.00 56.12 181 PRO A CA 1
ATOM 1428 C C . PRO A 1 181 ? 16.924 2.512 -23.360 1.00 56.12 181 PRO A C 1
ATOM 1430 O O . PRO A 1 181 ? 17.451 3.557 -22.972 1.00 56.12 181 PRO A O 1
ATOM 1433 N N . TRP A 1 182 ? 16.265 2.459 -24.527 1.00 52.94 182 TRP A N 1
ATOM 1434 C CA .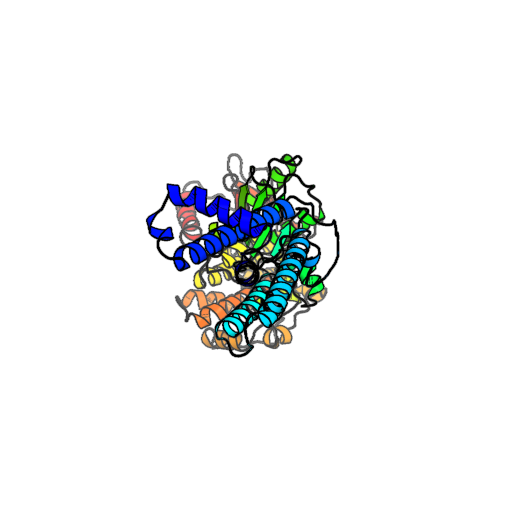 TRP A 1 182 ? 16.242 3.526 -25.558 1.00 52.94 182 TRP A CA 1
ATOM 1435 C C . TRP A 1 182 ? 15.928 4.940 -25.044 1.00 52.94 182 TRP A C 1
ATOM 1437 O O . TRP A 1 182 ? 16.209 5.920 -25.727 1.00 52.94 182 TRP A O 1
ATOM 1447 N N . LYS A 1 183 ? 15.317 5.070 -23.862 1.00 52.44 183 LYS A N 1
ATOM 1448 C CA . LYS A 1 183 ? 14.914 6.357 -23.280 1.00 52.44 183 LYS A CA 1
ATOM 1449 C C . LYS A 1 183 ? 15.977 7.045 -22.430 1.00 52.44 183 LYS A C 1
ATOM 1451 O O . LYS A 1 183 ? 15.698 8.084 -21.844 1.00 52.44 183 LYS A O 1
ATOM 1456 N N . GLY A 1 184 ? 17.204 6.526 -22.373 1.00 53.03 184 GLY A N 1
ATOM 1457 C CA . GLY A 1 184 ? 18.368 7.267 -21.871 1.00 53.03 184 GLY A CA 1
ATOM 1458 C C . GLY A 1 184 ? 18.383 7.573 -20.364 1.00 53.03 184 GLY A C 1
ATOM 1459 O O . GLY A 1 184 ? 19.444 7.893 -19.829 1.00 53.03 184 GLY A O 1
ATOM 1460 N N . LYS A 1 185 ? 17.270 7.430 -19.633 1.00 58.50 185 LYS A N 1
ATOM 1461 C CA . LYS A 1 185 ? 17.220 7.519 -18.169 1.00 58.50 185 LYS A CA 1
ATOM 1462 C C . LYS A 1 185 ? 15.936 6.884 -17.635 1.00 58.50 185 LYS A C 1
ATOM 1464 O O . LYS A 1 185 ? 14.851 7.296 -18.020 1.00 58.50 185 LYS A O 1
ATOM 1469 N N . ILE A 1 186 ? 16.067 5.936 -16.709 1.00 64.62 186 ILE A N 1
ATOM 1470 C CA . ILE A 1 186 ? 14.937 5.449 -15.909 1.00 64.62 186 ILE A CA 1
ATOM 1471 C C . ILE A 1 186 ? 14.622 6.526 -14.867 1.00 64.62 186 ILE A C 1
ATOM 1473 O O . ILE A 1 186 ? 15.432 6.807 -13.978 1.00 64.62 186 ILE A O 1
ATOM 1477 N N . SER A 1 187 ? 13.472 7.165 -15.022 1.00 72.06 187 SER A N 1
ATOM 1478 C CA . SER A 1 187 ? 12.918 8.164 -14.107 1.00 72.06 187 SER A CA 1
ATOM 1479 C C . SER A 1 187 ? 12.056 7.528 -13.014 1.00 72.06 187 SER A C 1
ATOM 1481 O O . SER A 1 187 ? 12.003 8.050 -11.902 1.00 72.06 187 SER A O 1
ATOM 1483 N N . GLN A 1 188 ? 11.445 6.374 -13.303 1.00 81.25 188 GLN A N 1
ATOM 1484 C CA . GLN A 1 188 ? 10.642 5.588 -12.365 1.00 81.25 188 GLN A CA 1
ATOM 1485 C C . GLN A 1 188 ? 11.138 4.139 -12.345 1.00 81.25 188 GLN A C 1
ATOM 1487 O O . GLN A 1 188 ? 11.182 3.482 -13.381 1.00 81.25 188 GLN A O 1
ATOM 1492 N N . ILE A 1 189 ? 11.496 3.624 -11.168 1.00 84.44 189 ILE A N 1
ATOM 1493 C CA . ILE A 1 189 ? 11.897 2.220 -11.010 1.00 84.44 189 ILE A CA 1
ATOM 1494 C C . ILE A 1 189 ? 10.634 1.383 -10.811 1.00 84.44 189 ILE A C 1
ATOM 1496 O O . ILE A 1 189 ? 9.845 1.676 -9.912 1.00 84.44 189 ILE A O 1
ATOM 1500 N N . ILE A 1 190 ? 10.451 0.358 -11.641 1.00 87.88 190 ILE A N 1
ATOM 1501 C CA . ILE A 1 190 ? 9.268 -0.507 -11.666 1.00 87.88 190 ILE A CA 1
ATOM 1502 C C . ILE A 1 190 ? 9.736 -1.959 -11.569 1.00 87.88 190 ILE A C 1
ATOM 1504 O O . ILE A 1 190 ? 10.614 -2.373 -12.322 1.00 87.88 190 ILE A O 1
ATOM 1508 N N . VAL A 1 191 ? 9.150 -2.740 -10.665 1.00 88.31 191 VAL A N 1
ATOM 1509 C CA . VAL A 1 191 ? 9.476 -4.162 -10.479 1.00 88.31 191 VAL A CA 1
ATOM 1510 C C . VAL A 1 191 ? 8.215 -5.012 -10.513 1.00 88.31 191 VAL A C 1
ATOM 1512 O O . VAL A 1 191 ? 7.173 -4.600 -10.013 1.00 88.31 191 VAL A O 1
ATOM 1515 N N . ALA A 1 192 ? 8.301 -6.198 -11.101 1.00 87.56 192 ALA A N 1
ATOM 1516 C CA . ALA A 1 192 ? 7.241 -7.198 -11.127 1.00 87.56 192 ALA A CA 1
ATOM 1517 C C . ALA A 1 192 ? 7.546 -8.347 -10.148 1.00 87.56 192 ALA A C 1
ATOM 1519 O O . ALA A 1 192 ? 8.640 -8.452 -9.590 1.00 87.56 192 ALA A O 1
ATOM 1520 N N . GLY A 1 193 ? 6.574 -9.236 -9.933 1.00 85.00 193 GLY A N 1
ATOM 1521 C CA . GLY A 1 193 ? 6.727 -10.362 -9.005 1.00 85.00 193 GLY A CA 1
ATOM 1522 C C . GLY A 1 193 ? 7.851 -11.325 -9.404 1.00 85.00 193 GLY A C 1
ATOM 1523 O O . GLY A 1 193 ? 8.546 -11.859 -8.543 1.00 85.00 193 GLY A O 1
ATOM 1524 N N . GLU A 1 194 ? 8.070 -11.510 -10.704 1.00 81.94 194 GLU A N 1
ATOM 1525 C CA . GLU A 1 194 ? 9.143 -12.333 -11.264 1.00 81.94 194 GLU A CA 1
ATOM 1526 C C . GLU A 1 194 ? 10.530 -11.779 -10.914 1.00 81.94 194 GLU A C 1
ATOM 1528 O O . GLU A 1 194 ? 11.456 -12.555 -10.674 1.00 81.94 194 GLU A O 1
ATOM 1533 N N . ASP A 1 195 ? 10.668 -10.451 -10.821 1.00 81.06 195 ASP A N 1
ATOM 1534 C CA . ASP A 1 195 ? 11.930 -9.813 -10.440 1.00 81.06 195 ASP A CA 1
ATOM 1535 C C . ASP A 1 195 ? 12.279 -10.121 -8.991 1.00 81.06 195 ASP A C 1
ATOM 1537 O O . ASP A 1 195 ? 13.410 -10.501 -8.700 1.00 81.06 195 ASP A O 1
ATOM 1541 N N . LEU A 1 196 ? 11.299 -10.008 -8.088 1.00 81.94 196 LEU A N 1
ATOM 1542 C CA . LEU A 1 196 ? 11.503 -10.279 -6.663 1.00 81.94 196 LEU A CA 1
ATOM 1543 C C . LEU A 1 196 ? 11.925 -11.733 -6.425 1.00 81.94 196 LEU A C 1
ATOM 1545 O O . LEU A 1 196 ? 12.834 -11.984 -5.634 1.00 81.94 196 LEU A O 1
ATOM 1549 N N . LYS A 1 197 ? 11.329 -12.678 -7.167 1.00 80.19 197 LYS A N 1
ATOM 1550 C CA . LYS A 1 197 ? 11.725 -14.096 -7.142 1.00 80.19 197 LYS A CA 1
ATOM 1551 C C . LYS A 1 197 ? 13.164 -14.292 -7.628 1.00 80.19 197 LYS A C 1
ATOM 1553 O O . LYS A 1 197 ? 13.920 -15.030 -7.009 1.00 80.19 197 LYS A O 1
ATOM 1558 N N . ALA A 1 198 ? 13.559 -13.623 -8.713 1.00 74.69 198 ALA A N 1
ATOM 1559 C CA . ALA A 1 198 ? 14.911 -13.729 -9.272 1.00 74.69 198 ALA A CA 1
ATOM 1560 C C . ALA A 1 198 ? 15.989 -13.030 -8.419 1.00 74.69 198 ALA A C 1
ATOM 1562 O O . ALA A 1 198 ? 17.176 -13.348 -8.523 1.00 74.69 198 ALA A O 1
ATOM 1563 N N . LEU A 1 199 ? 15.588 -12.051 -7.607 1.00 70.81 199 LEU A N 1
ATOM 1564 C CA . LEU A 1 199 ? 16.467 -11.288 -6.728 1.00 70.81 199 LEU A CA 1
ATOM 1565 C C . LEU A 1 199 ? 16.917 -12.070 -5.486 1.00 70.81 199 LEU A C 1
ATOM 1567 O O . LEU A 1 199 ? 17.959 -11.721 -4.926 1.00 70.81 199 LEU A O 1
ATOM 1571 N N . ASP A 1 200 ? 16.143 -13.083 -5.071 1.00 68.44 200 ASP A N 1
ATOM 1572 C CA . ASP A 1 200 ? 16.288 -13.818 -3.800 1.00 68.44 200 ASP A CA 1
ATOM 1573 C C . ASP A 1 200 ? 16.552 -12.880 -2.604 1.00 68.44 200 ASP A C 1
ATOM 1575 O O . ASP A 1 200 ? 17.351 -13.140 -1.710 1.00 68.44 200 ASP A O 1
ATOM 1579 N N . ALA A 1 201 ? 15.933 -11.697 -2.641 1.00 63.91 201 ALA A N 1
ATOM 1580 C CA . ALA A 1 201 ? 16.198 -10.621 -1.689 1.00 63.91 201 ALA A CA 1
ATOM 1581 C C . ALA A 1 201 ? 15.286 -10.686 -0.452 1.00 63.91 201 ALA A C 1
ATOM 1583 O O . ALA A 1 201 ? 15.343 -9.795 0.387 1.00 63.91 201 ALA A O 1
ATOM 1584 N N . GLY A 1 202 ? 14.399 -11.685 -0.357 1.00 72.81 202 GLY A N 1
ATOM 1585 C CA . GLY A 1 202 ? 13.395 -11.779 0.713 1.00 72.81 202 GLY A CA 1
ATOM 1586 C C . GLY A 1 202 ? 12.337 -10.662 0.704 1.00 72.81 202 GLY A C 1
ATOM 1587 O O . GLY A 1 202 ? 11.501 -10.607 1.603 1.00 72.81 202 GLY A O 1
ATOM 1588 N N . VAL A 1 203 ? 12.351 -9.781 -0.304 1.00 81.00 203 VAL A N 1
ATOM 1589 C CA . VAL A 1 203 ? 11.410 -8.664 -0.456 1.00 81.00 203 VAL A CA 1
ATOM 1590 C C . VAL A 1 203 ? 10.039 -9.199 -0.864 1.00 81.00 203 VAL A C 1
ATOM 1592 O O . VAL A 1 203 ? 9.903 -9.867 -1.892 1.00 81.00 203 VAL A O 1
ATOM 1595 N N . LYS A 1 204 ? 9.019 -8.888 -0.064 1.00 85.50 204 LYS A N 1
ATOM 1596 C CA . LYS A 1 204 ? 7.631 -9.295 -0.308 1.00 85.50 204 LYS A CA 1
ATOM 1597 C C . LYS A 1 204 ? 6.849 -8.175 -0.999 1.00 85.50 204 LYS A C 1
ATOM 1599 O O . LYS A 1 204 ? 7.220 -7.012 -0.912 1.00 85.50 204 LYS A O 1
ATOM 1604 N N . MET A 1 205 ? 5.761 -8.510 -1.690 1.00 88.50 205 MET A N 1
ATOM 1605 C CA . MET A 1 205 ? 4.940 -7.511 -2.391 1.00 88.50 205 MET A CA 1
ATOM 1606 C C . MET A 1 205 ? 4.376 -6.465 -1.422 1.00 88.50 205 MET A C 1
ATOM 1608 O O . MET A 1 205 ? 4.317 -5.283 -1.734 1.00 88.50 205 MET A O 1
ATOM 1612 N N . GLU A 1 206 ? 3.989 -6.896 -0.231 1.00 88.69 206 GLU A N 1
ATOM 1613 C CA . GLU A 1 206 ? 3.336 -6.076 0.779 1.00 88.69 206 GLU A CA 1
ATOM 1614 C C . GLU A 1 206 ? 4.281 -5.035 1.387 1.00 88.69 206 GLU A C 1
ATOM 1616 O O . GLU A 1 206 ? 3.832 -4.194 2.158 1.00 88.69 206 GLU A O 1
ATOM 1621 N N . THR A 1 207 ? 5.581 -5.071 1.060 1.00 87.69 207 THR A N 1
ATOM 1622 C CA . THR A 1 207 ? 6.540 -4.056 1.504 1.00 87.69 207 THR A CA 1
ATOM 1623 C C . THR A 1 207 ? 6.566 -2.822 0.605 1.00 87.69 207 THR A C 1
ATOM 1625 O O . THR A 1 207 ? 7.260 -1.867 0.924 1.00 87.69 207 THR A O 1
ATOM 1628 N N . PHE A 1 208 ? 5.821 -2.784 -0.500 1.00 90.00 208 PHE A N 1
ATOM 1629 C CA . PHE A 1 208 ? 5.785 -1.615 -1.379 1.00 90.00 208 PHE A CA 1
ATOM 1630 C C . PHE A 1 208 ? 4.670 -0.644 -0.989 1.00 90.00 208 PHE A C 1
ATOM 1632 O O . PHE A 1 208 ? 3.542 -1.052 -0.730 1.00 90.00 208 PHE A O 1
ATOM 1639 N N . VAL A 1 209 ? 4.960 0.661 -1.037 1.00 90.44 209 VAL A N 1
ATOM 1640 C CA . VAL A 1 209 ? 3.949 1.717 -0.867 1.00 90.44 209 VAL A CA 1
ATOM 1641 C C . VAL A 1 209 ? 3.187 1.957 -2.167 1.00 90.44 209 VAL A C 1
ATOM 1643 O O . VAL A 1 209 ? 1.965 2.110 -2.164 1.00 90.44 209 VAL A O 1
ATOM 1646 N N . TYR A 1 210 ? 3.905 2.010 -3.289 1.00 92.19 210 TYR A N 1
ATOM 1647 C CA . TYR A 1 210 ? 3.350 2.406 -4.578 1.00 92.19 210 TYR A CA 1
ATOM 1648 C C . TYR A 1 210 ? 3.137 1.206 -5.494 1.00 92.19 210 TYR A C 1
ATOM 1650 O O . TYR A 1 210 ? 4.082 0.506 -5.856 1.00 92.19 210 TYR A O 1
ATOM 1658 N N . TYR A 1 211 ? 1.894 1.029 -5.927 1.00 94.44 211 TYR A N 1
ATOM 1659 C CA . TYR A 1 211 ? 1.488 -0.024 -6.847 1.00 94.44 211 TYR A CA 1
ATOM 1660 C C . TYR A 1 211 ? 1.080 0.583 -8.181 1.00 94.44 211 TYR A C 1
ATOM 1662 O O . TYR A 1 211 ? 0.296 1.531 -8.229 1.00 94.44 211 TYR A O 1
ATOM 1670 N N . LEU A 1 212 ? 1.607 0.017 -9.259 1.00 94.75 212 LEU A N 1
ATOM 1671 C CA . LEU A 1 212 ? 1.221 0.330 -10.624 1.00 94.75 212 LEU A CA 1
ATOM 1672 C C . LEU A 1 212 ? 0.424 -0.847 -11.180 1.00 94.75 212 LEU A C 1
ATOM 1674 O O . LEU A 1 212 ? 0.975 -1.926 -11.401 1.00 94.75 212 LEU A O 1
ATOM 1678 N N . ILE A 1 213 ? -0.863 -0.632 -11.414 1.00 94.88 213 ILE A N 1
ATOM 1679 C CA . ILE A 1 213 ? -1.749 -1.621 -12.017 1.00 94.88 213 ILE A CA 1
ATOM 1680 C C . ILE A 1 213 ? -1.973 -1.209 -13.468 1.00 94.88 213 ILE A C 1
ATOM 1682 O O . ILE A 1 213 ? -2.548 -0.157 -13.725 1.00 94.88 213 ILE A O 1
ATOM 1686 N N . CYS A 1 214 ? -1.522 -2.024 -14.416 1.00 92.56 214 CYS A N 1
ATOM 1687 C CA . CYS A 1 214 ? -1.724 -1.771 -15.841 1.00 92.56 214 CYS A CA 1
ATOM 1688 C C . CYS A 1 214 ? -2.660 -2.826 -16.421 1.00 92.56 214 CYS A C 1
ATOM 1690 O O . CYS A 1 214 ? -2.279 -3.996 -16.515 1.00 92.56 214 CYS A O 1
ATOM 1692 N N . ILE A 1 215 ? -3.864 -2.397 -16.794 1.00 92.00 215 ILE A N 1
ATOM 1693 C CA . ILE A 1 215 ? -4.912 -3.247 -17.353 1.00 92.00 215 ILE A CA 1
ATOM 1694 C C . ILE A 1 215 ? -4.921 -3.057 -18.867 1.00 92.00 215 ILE A C 1
ATOM 1696 O O . ILE A 1 215 ? -5.203 -1.966 -19.354 1.00 92.00 215 ILE A O 1
ATOM 1700 N N . ASP A 1 216 ? -4.620 -4.114 -19.607 1.00 89.62 216 ASP A N 1
ATOM 1701 C CA . ASP A 1 216 ? -4.878 -4.184 -21.039 1.00 89.62 216 ASP A CA 1
ATOM 1702 C C . ASP A 1 216 ? -6.264 -4.795 -21.265 1.00 89.62 216 ASP A C 1
ATOM 1704 O O . ASP A 1 216 ? -6.497 -5.963 -20.938 1.00 89.62 216 ASP A O 1
ATOM 1708 N N . SER A 1 217 ? -7.195 -3.993 -21.784 1.00 87.69 217 SER A N 1
ATOM 1709 C CA . SER A 1 217 ? -8.581 -4.413 -22.025 1.00 87.69 217 SER A CA 1
ATOM 1710 C C . SER A 1 217 ? -8.714 -5.369 -23.214 1.00 87.69 217 SER A C 1
ATOM 1712 O O . SER A 1 217 ? -9.753 -6.022 -23.360 1.00 87.69 217 SER A O 1
ATOM 1714 N N . ASP A 1 218 ? -7.697 -5.441 -24.081 1.00 84.06 218 ASP A N 1
ATOM 1715 C CA . ASP A 1 218 ? -7.647 -6.380 -25.206 1.00 84.06 218 ASP A CA 1
ATOM 1716 C C . ASP A 1 218 ? -7.216 -7.797 -24.769 1.00 84.06 218 ASP A C 1
ATOM 1718 O O . ASP A 1 218 ? -7.394 -8.746 -25.539 1.00 84.06 218 ASP A O 1
ATOM 1722 N N . GLU A 1 219 ? -6.699 -7.954 -23.543 1.00 85.69 219 GLU A N 1
ATOM 1723 C CA . GLU A 1 219 ? -6.200 -9.215 -22.984 1.00 85.69 219 GLU A CA 1
ATOM 1724 C C . GLU A 1 219 ? -7.156 -9.841 -21.949 1.00 85.69 219 GLU A C 1
ATOM 1726 O O . GLU A 1 219 ? -8.033 -9.189 -21.372 1.00 85.69 219 GLU A O 1
ATOM 1731 N N . ASP A 1 220 ? -6.979 -11.141 -21.693 1.00 85.00 220 ASP A N 1
ATOM 1732 C CA . ASP A 1 220 ? -7.802 -11.890 -20.740 1.00 85.00 220 ASP A CA 1
ATOM 1733 C C . ASP A 1 220 ? -7.512 -11.498 -19.283 1.00 85.00 220 ASP A C 1
ATOM 1735 O O . ASP A 1 220 ? -6.362 -11.447 -18.834 1.00 85.00 220 ASP A O 1
ATOM 1739 N N . ILE A 1 221 ? -8.575 -11.283 -18.503 1.00 87.12 221 ILE A N 1
ATOM 1740 C CA . ILE A 1 221 ? -8.486 -11.034 -17.060 1.00 87.12 221 ILE A CA 1
ATOM 1741 C C . ILE A 1 221 ? -8.504 -12.374 -16.326 1.00 87.12 221 ILE A C 1
ATOM 1743 O O . ILE A 1 221 ? -9.551 -12.981 -16.114 1.00 87.12 221 ILE A O 1
ATOM 1747 N N . ARG A 1 222 ? -7.324 -12.840 -15.918 1.00 88.94 222 ARG A N 1
ATOM 1748 C CA . ARG A 1 222 ? -7.177 -14.076 -15.138 1.00 88.94 222 ARG A CA 1
ATOM 1749 C C . ARG A 1 222 ? -7.441 -13.835 -13.652 1.00 88.94 222 ARG A C 1
ATOM 1751 O O . ARG A 1 222 ? -7.133 -12.770 -13.120 1.00 88.94 222 ARG A O 1
ATOM 1758 N N . GLU A 1 223 ? -7.915 -14.865 -12.959 1.00 89.88 223 GLU A N 1
ATOM 1759 C CA . GLU A 1 223 ? -8.185 -14.812 -11.515 1.00 89.88 223 GLU A CA 1
ATOM 1760 C C . GLU A 1 223 ? -6.931 -14.468 -10.692 1.00 89.88 223 GLU A C 1
ATOM 1762 O O . GLU A 1 223 ? -6.998 -13.656 -9.773 1.00 89.88 223 GLU A O 1
ATOM 1767 N N . GLU A 1 224 ? -5.760 -14.991 -11.073 1.00 90.88 224 GLU A N 1
ATOM 1768 C CA . GLU A 1 224 ? -4.481 -14.670 -10.420 1.00 90.88 224 GLU A CA 1
ATOM 1769 C C . GLU A 1 224 ? -4.158 -13.166 -10.471 1.00 90.88 224 GLU A C 1
ATOM 1771 O O . GLU A 1 224 ? -3.725 -12.578 -9.477 1.00 90.88 224 GLU A O 1
ATOM 1776 N N . PHE A 1 225 ? -4.405 -12.519 -11.615 1.00 91.62 225 PHE A N 1
ATOM 1777 C CA . PHE A 1 225 ? -4.190 -11.081 -11.788 1.00 91.62 225 PHE A CA 1
ATOM 1778 C C . PHE A 1 225 ? -5.099 -10.276 -10.854 1.00 91.62 225 PHE A C 1
ATOM 1780 O O . PHE A 1 225 ? -4.632 -9.399 -10.124 1.00 91.62 225 PHE A O 1
ATOM 1787 N N . VAL A 1 226 ? -6.381 -10.638 -10.810 1.00 93.06 226 VAL A N 1
ATOM 1788 C CA . VAL A 1 226 ? -7.380 -10.016 -9.933 1.00 93.06 226 VAL A CA 1
ATOM 1789 C C . VAL A 1 226 ? -7.037 -10.235 -8.456 1.00 93.06 226 VAL A C 1
ATOM 1791 O O . VAL A 1 226 ? -7.081 -9.294 -7.664 1.00 93.06 226 VAL A O 1
ATOM 1794 N N . SER A 1 227 ? -6.610 -11.442 -8.079 1.00 92.94 227 SER A N 1
ATOM 1795 C CA . SER A 1 227 ? -6.193 -11.766 -6.711 1.00 92.94 227 SER A CA 1
ATOM 1796 C C . SER A 1 227 ? -5.010 -10.911 -6.252 1.00 92.94 227 SER A C 1
ATOM 1798 O O . SER A 1 227 ? -4.992 -10.448 -5.110 1.00 92.94 227 SER A O 1
ATOM 1800 N N . ARG A 1 228 ? -4.023 -10.664 -7.123 1.00 93.12 228 ARG A N 1
ATOM 1801 C CA . ARG A 1 228 ? -2.884 -9.785 -6.804 1.00 93.12 228 ARG A CA 1
ATOM 1802 C C . ARG A 1 228 ? -3.329 -8.338 -6.593 1.00 93.12 228 ARG A C 1
ATOM 1804 O O . ARG A 1 228 ? -2.854 -7.696 -5.657 1.00 93.12 228 ARG A O 1
ATOM 1811 N N . ILE A 1 229 ? -4.267 -7.846 -7.407 1.00 94.69 229 ILE A N 1
ATOM 1812 C CA . ILE A 1 229 ? -4.862 -6.512 -7.232 1.00 94.69 229 ILE A CA 1
ATOM 1813 C C . ILE A 1 229 ? -5.570 -6.410 -5.880 1.00 94.69 229 ILE A C 1
ATOM 1815 O O . ILE A 1 229 ? -5.320 -5.461 -5.139 1.00 94.69 229 ILE A O 1
ATOM 1819 N N . TYR A 1 230 ? -6.405 -7.389 -5.520 1.00 92.25 230 TYR A N 1
ATOM 1820 C CA . TYR A 1 230 ? -7.093 -7.384 -4.226 1.00 92.25 230 TYR A CA 1
ATOM 1821 C C . TYR A 1 230 ? -6.129 -7.492 -3.044 1.00 92.25 230 TYR A C 1
ATOM 1823 O O . TYR A 1 230 ? -6.334 -6.823 -2.036 1.00 92.25 230 TYR A O 1
ATOM 1831 N N . SER A 1 231 ? -5.046 -8.261 -3.167 1.00 92.06 231 SER A N 1
ATOM 1832 C CA . SER A 1 231 ? -4.005 -8.322 -2.135 1.00 92.06 231 SER A C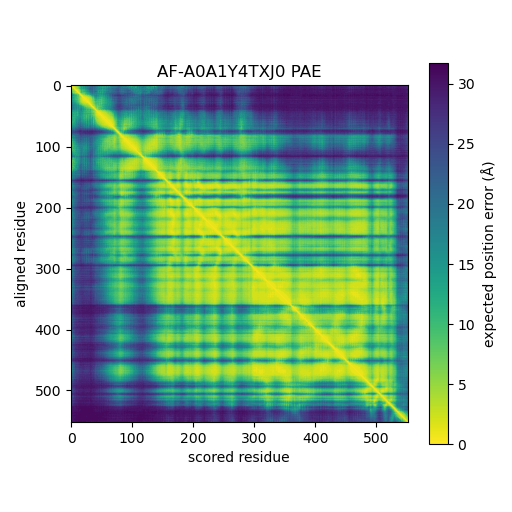A 1
ATOM 1833 C C . SER A 1 231 ? -3.322 -6.962 -1.929 1.00 92.06 231 SER A C 1
ATOM 1835 O O . SER A 1 231 ? -3.147 -6.516 -0.793 1.00 92.06 231 SER A O 1
ATOM 1837 N N . ALA A 1 232 ? -2.999 -6.254 -3.018 1.00 93.12 232 ALA A N 1
ATOM 1838 C CA . ALA A 1 232 ? -2.466 -4.894 -2.948 1.00 93.12 232 ALA A CA 1
ATOM 1839 C C . ALA A 1 232 ? -3.492 -3.918 -2.351 1.00 93.12 232 ALA A C 1
ATOM 1841 O O . ALA A 1 232 ? -3.153 -3.109 -1.488 1.00 93.12 232 ALA A O 1
ATOM 1842 N N . LEU A 1 233 ? -4.760 -4.020 -2.754 1.00 91.50 233 LEU A N 1
ATOM 1843 C CA . LEU A 1 233 ? -5.847 -3.203 -2.223 1.00 91.50 233 LEU A CA 1
ATOM 1844 C C . LEU A 1 233 ? -6.008 -3.417 -0.711 1.00 91.50 233 LEU A C 1
ATOM 1846 O O . LEU A 1 233 ? -6.081 -2.452 0.041 1.00 91.50 233 LEU A O 1
ATOM 1850 N N . ASN A 1 234 ? -5.986 -4.659 -0.239 1.00 90.81 234 ASN A N 1
ATOM 1851 C CA . ASN A 1 234 ? -6.175 -5.017 1.170 1.00 90.81 234 ASN A CA 1
ATOM 1852 C C . ASN A 1 234 ? -5.008 -4.617 2.089 1.00 90.81 234 ASN A C 1
ATOM 1854 O O . ASN A 1 234 ? -5.103 -4.755 3.307 1.00 90.81 234 ASN A O 1
ATOM 1858 N N . THR A 1 235 ? -3.929 -4.073 1.530 1.00 91.69 235 THR A N 1
ATOM 1859 C CA . THR A 1 235 ? -2.782 -3.574 2.286 1.00 91.69 235 THR A CA 1
ATOM 1860 C C . THR A 1 235 ? -3.032 -2.118 2.739 1.00 91.69 235 THR A C 1
ATOM 1862 O O . THR A 1 235 ? -3.212 -1.246 1.893 1.00 91.69 235 THR A O 1
ATOM 1865 N N . PRO A 1 236 ? -3.035 -1.780 4.047 1.00 90.44 236 PRO A N 1
ATOM 1866 C CA . PRO A 1 236 ? -3.497 -0.460 4.514 1.00 90.44 236 PRO A CA 1
ATOM 1867 C C . PRO A 1 236 ? -2.680 0.757 4.045 1.00 90.44 236 PRO A C 1
ATOM 1869 O O . PRO A 1 236 ? -3.222 1.848 3.883 1.00 90.44 236 PRO A O 1
ATOM 1872 N N . HIS A 1 237 ? -1.375 0.600 3.837 1.00 90.69 237 HIS A N 1
ATOM 1873 C CA . HIS A 1 237 ? -0.482 1.681 3.404 1.00 90.69 237 HIS A CA 1
ATOM 1874 C C . HIS A 1 237 ? -0.370 1.794 1.874 1.00 90.69 237 HIS A C 1
ATOM 1876 O O . HIS A 1 237 ? 0.328 2.675 1.375 1.00 90.69 237 HIS A O 1
ATOM 1882 N N . SER A 1 238 ? -1.007 0.890 1.122 1.00 91.25 238 SER A N 1
ATOM 1883 C CA . SER A 1 238 ? -0.833 0.828 -0.325 1.00 91.25 238 SER A CA 1
ATOM 1884 C C . SER A 1 238 ? -1.491 2.013 -1.025 1.00 91.25 238 SER A C 1
ATOM 1886 O O . SER A 1 238 ? -2.578 2.475 -0.662 1.00 91.25 238 SER A O 1
ATOM 1888 N N . ARG A 1 239 ? -0.834 2.494 -2.078 1.00 91.38 239 ARG A N 1
ATOM 1889 C CA . ARG A 1 239 ? -1.342 3.531 -2.975 1.00 91.38 239 ARG A CA 1
ATOM 1890 C C . ARG A 1 239 ? -1.273 3.026 -4.403 1.00 91.38 239 ARG A C 1
ATOM 1892 O O . ARG A 1 239 ? -0.190 2.745 -4.914 1.00 91.38 239 ARG A O 1
ATOM 1899 N N . LEU A 1 240 ? -2.434 2.904 -5.032 1.00 93.50 240 LEU A N 1
ATOM 1900 C CA . LEU A 1 240 ? -2.588 2.230 -6.315 1.00 93.50 240 LEU A CA 1
ATOM 1901 C C . LEU A 1 240 ? -2.827 3.272 -7.408 1.00 93.50 240 LEU A C 1
ATOM 1903 O O . LEU A 1 240 ? -3.777 4.049 -7.333 1.00 93.50 240 LEU A O 1
ATOM 1907 N N . LEU A 1 241 ? -1.978 3.266 -8.430 1.00 94.19 241 LEU A N 1
ATOM 1908 C CA . LEU A 1 241 ? -2.233 3.944 -9.694 1.00 94.19 241 LEU A CA 1
ATOM 1909 C C . LEU A 1 241 ? -2.647 2.892 -10.722 1.00 94.19 241 LEU A C 1
ATOM 1911 O O . LEU A 1 241 ? -1.862 2.003 -11.049 1.00 94.19 241 LEU A O 1
ATOM 1915 N N . VAL A 1 242 ? -3.876 2.996 -11.212 1.00 94.81 242 VAL A N 1
ATOM 1916 C CA . VAL A 1 242 ? -4.470 2.093 -12.193 1.00 94.81 242 VAL A CA 1
ATOM 1917 C C . VAL A 1 242 ? -4.487 2.798 -13.541 1.00 94.81 242 VAL A C 1
ATOM 1919 O O . VAL A 1 242 ? -5.104 3.851 -13.678 1.00 94.81 242 VAL A O 1
ATOM 1922 N N . LEU A 1 243 ? -3.810 2.222 -14.529 1.00 92.88 243 LEU A N 1
ATOM 1923 C CA . LEU A 1 243 ? -3.822 2.673 -15.916 1.00 92.88 243 LEU A CA 1
ATOM 1924 C C . LEU A 1 243 ? -4.535 1.607 -16.750 1.00 92.88 243 LEU A C 1
ATOM 1926 O O . LEU A 1 243 ? -4.066 0.469 -16.818 1.00 92.88 243 LEU A O 1
ATOM 1930 N N . SER A 1 244 ? -5.665 1.964 -17.352 1.00 91.44 244 SER A N 1
ATOM 1931 C CA . SER A 1 244 ? -6.428 1.078 -18.236 1.00 91.44 244 SER A CA 1
ATOM 1932 C C . SER A 1 244 ? -6.201 1.459 -19.695 1.00 91.44 244 SER A C 1
ATOM 1934 O O . SER A 1 244 ? -6.249 2.642 -20.028 1.00 91.44 244 SER A O 1
ATOM 1936 N N . PHE A 1 245 ? -5.964 0.478 -20.561 1.00 89.38 245 PHE A N 1
ATOM 1937 C CA . PHE A 1 245 ? -5.638 0.668 -21.975 1.00 89.38 245 PHE A CA 1
ATOM 1938 C C . PHE A 1 245 ? -6.617 -0.083 -22.879 1.00 89.38 245 PHE A C 1
ATOM 1940 O O . PHE A 1 245 ? -7.106 -1.158 -22.522 1.00 89.38 245 PHE A O 1
ATOM 1947 N N . GLY A 1 246 ? -6.858 0.467 -24.069 1.00 83.81 246 GLY A N 1
ATOM 1948 C CA . GLY A 1 246 ? -7.678 -0.138 -25.116 1.00 83.81 246 GLY A CA 1
ATOM 1949 C C . GLY A 1 246 ? -9.192 -0.058 -24.881 1.00 83.81 246 GLY A C 1
ATOM 1950 O O . GLY A 1 246 ? -9.675 0.241 -23.793 1.00 83.81 246 GLY A O 1
ATOM 1951 N N . TYR A 1 247 ? -9.952 -0.379 -25.931 1.00 71.31 247 TYR A N 1
ATOM 1952 C CA . TYR A 1 247 ? -11.422 -0.482 -25.923 1.00 71.31 247 TYR A CA 1
ATOM 1953 C C . TYR A 1 247 ? -11.926 -1.926 -25.702 1.00 71.31 247 TYR A C 1
ATOM 1955 O O . TYR A 1 247 ? -13.092 -2.217 -25.959 1.00 71.31 247 TYR A O 1
ATOM 1963 N N . GLY A 1 248 ? -11.022 -2.839 -25.336 1.00 64.31 248 GLY A N 1
ATOM 1964 C CA . GLY A 1 248 ? -11.055 -4.251 -25.716 1.00 64.31 248 GLY A CA 1
ATOM 1965 C C . GLY A 1 248 ? -12.222 -5.138 -25.273 1.00 64.31 248 GLY A C 1
ATOM 1966 O O . GLY A 1 248 ? -13.144 -4.755 -24.552 1.00 64.31 248 GLY A O 1
ATOM 1967 N N . LYS A 1 249 ? -12.163 -6.387 -25.760 1.00 63.75 249 LYS A N 1
ATOM 1968 C CA . LYS A 1 249 ? -13.227 -7.414 -25.738 1.00 63.75 249 LYS A CA 1
ATOM 1969 C C . LYS A 1 249 ? -13.819 -7.702 -24.350 1.00 63.75 249 LYS A C 1
ATOM 1971 O O . LYS A 1 249 ? -14.974 -8.112 -24.275 1.00 63.75 249 LYS A O 1
ATOM 1976 N N . ASN A 1 250 ? -13.063 -7.450 -23.281 1.00 68.31 250 ASN A N 1
ATOM 1977 C CA . ASN A 1 250 ? -13.442 -7.709 -21.888 1.00 68.31 250 ASN A CA 1
ATOM 1978 C C . ASN A 1 250 ? -13.988 -6.464 -21.159 1.00 68.31 250 ASN A C 1
ATOM 1980 O O . ASN A 1 250 ? -13.939 -6.381 -19.931 1.00 68.31 250 ASN A O 1
ATOM 1984 N N . GLY A 1 251 ? -14.533 -5.487 -21.893 1.00 71.94 251 GLY A N 1
ATOM 1985 C CA . GLY A 1 251 ? -14.957 -4.194 -21.342 1.00 71.94 251 GLY A CA 1
ATOM 1986 C C . GLY A 1 251 ? -15.922 -4.256 -20.147 1.00 71.94 251 GLY A C 1
ATOM 1987 O O . GLY A 1 251 ? -15.888 -3.362 -19.307 1.00 71.94 251 GLY A O 1
ATOM 1988 N N . ILE A 1 252 ? -16.749 -5.302 -20.011 1.00 81.19 252 ILE A N 1
ATOM 1989 C CA . ILE A 1 252 ? -17.637 -5.465 -18.842 1.00 81.19 252 ILE A CA 1
ATOM 1990 C C . ILE A 1 252 ? -16.838 -5.812 -17.579 1.00 81.19 252 ILE A C 1
ATOM 1992 O O . ILE A 1 252 ? -17.049 -5.187 -16.539 1.00 81.19 252 ILE A O 1
ATOM 1996 N N . ASP A 1 253 ? -15.914 -6.769 -17.665 1.00 83.44 253 ASP A N 1
ATOM 1997 C CA . ASP A 1 253 ? -15.115 -7.214 -16.519 1.00 83.44 253 ASP A CA 1
ATOM 1998 C C . ASP A 1 253 ? -14.113 -6.142 -16.091 1.00 83.44 253 ASP A C 1
ATOM 2000 O O . ASP A 1 253 ? -13.999 -5.849 -14.899 1.00 83.44 253 ASP A O 1
ATOM 2004 N N . VAL A 1 254 ? -13.473 -5.472 -17.061 1.00 86.38 254 VAL A N 1
ATOM 2005 C CA . VAL A 1 254 ? -12.630 -4.294 -16.804 1.00 86.38 254 VAL A CA 1
ATOM 2006 C C . VAL A 1 254 ? -13.446 -3.219 -16.091 1.00 86.38 254 VAL A C 1
ATOM 2008 O O . VAL A 1 254 ? -13.046 -2.747 -15.031 1.00 86.38 254 VAL A O 1
ATOM 2011 N N . LYS A 1 255 ? -14.629 -2.867 -16.609 1.00 86.00 255 LYS A N 1
ATOM 2012 C CA . LYS A 1 255 ? -15.484 -1.835 -16.008 1.00 86.00 255 LYS A CA 1
ATOM 2013 C C . LYS A 1 255 ? -15.932 -2.201 -14.595 1.00 86.00 255 LYS A C 1
ATOM 2015 O O . LYS A 1 255 ? -15.977 -1.329 -13.730 1.00 86.00 255 LYS A O 1
ATOM 2020 N N . ARG A 1 256 ? -16.246 -3.474 -14.334 1.00 87.50 256 ARG A N 1
ATOM 2021 C CA . ARG A 1 256 ? -16.596 -3.953 -12.989 1.00 87.50 256 ARG A CA 1
ATOM 2022 C C . ARG A 1 256 ? -15.414 -3.826 -12.031 1.00 87.50 256 ARG A C 1
ATOM 2024 O O . ARG A 1 256 ? -15.591 -3.317 -10.927 1.00 87.50 256 ARG A O 1
ATOM 2031 N N . LEU A 1 257 ? -14.225 -4.255 -12.455 1.00 90.62 257 LEU A N 1
ATOM 2032 C CA . LEU A 1 257 ? -13.002 -4.149 -11.662 1.00 90.62 257 LEU A CA 1
ATOM 2033 C C . LEU A 1 257 ? -12.652 -2.683 -11.373 1.00 90.62 257 LEU A C 1
ATOM 2035 O O . LEU A 1 257 ? -12.411 -2.331 -10.222 1.00 90.62 257 LEU A O 1
ATOM 2039 N N . LEU A 1 258 ? -12.692 -1.819 -12.391 1.00 90.00 258 LEU A N 1
ATOM 2040 C CA . LEU A 1 258 ? -12.475 -0.380 -12.239 1.00 90.00 258 LEU A CA 1
ATOM 2041 C C . LEU A 1 258 ? -13.513 0.262 -11.314 1.00 90.00 258 LEU A C 1
ATOM 2043 O O . LEU A 1 258 ? -13.143 1.107 -10.504 1.00 90.00 258 LEU A O 1
ATOM 2047 N N . GLY A 1 259 ? -14.776 -0.175 -11.377 1.00 88.81 259 GLY A N 1
ATOM 2048 C CA . GLY A 1 259 ? -15.830 0.247 -10.454 1.00 88.81 259 GLY A CA 1
ATOM 2049 C C . GLY A 1 259 ? -15.446 -0.014 -8.999 1.00 88.81 259 GLY A C 1
ATOM 2050 O O . GLY A 1 259 ? -15.346 0.930 -8.221 1.00 88.81 259 GLY A O 1
ATOM 2051 N N . VAL A 1 260 ? -15.108 -1.264 -8.663 1.00 88.00 260 VAL A N 1
ATOM 2052 C CA . VAL A 1 260 ? -14.664 -1.643 -7.307 1.00 88.00 260 VAL A CA 1
ATOM 2053 C C . VAL A 1 260 ? -13.420 -0.857 -6.881 1.00 88.00 260 VAL A C 1
ATOM 2055 O O . VAL A 1 260 ? -13.324 -0.383 -5.750 1.00 88.00 260 VAL A O 1
ATOM 2058 N N . LEU A 1 261 ? -12.453 -0.693 -7.782 1.00 90.12 261 LEU A N 1
ATOM 2059 C CA . LEU A 1 261 ? -11.220 0.037 -7.499 1.00 90.12 261 LEU A CA 1
ATOM 2060 C C . LEU A 1 261 ? -11.479 1.526 -7.231 1.00 90.12 261 LEU A C 1
ATOM 2062 O O . LEU A 1 261 ? -10.915 2.076 -6.288 1.00 90.12 261 LEU A O 1
ATOM 2066 N N . SER A 1 262 ? -12.369 2.156 -7.996 1.00 86.19 262 SER A N 1
ATOM 2067 C CA . SER A 1 262 ? -12.692 3.584 -7.884 1.00 86.19 262 SER A CA 1
ATOM 2068 C C . SER A 1 262 ? -13.392 3.975 -6.577 1.00 86.19 262 SER A C 1
ATOM 2070 O O . SER A 1 262 ? -13.324 5.132 -6.170 1.00 86.19 262 SER A O 1
ATOM 2072 N N . GLU A 1 263 ? -14.009 3.019 -5.875 1.00 83.25 263 GLU A N 1
ATOM 2073 C CA . GLU A 1 263 ? -14.635 3.240 -4.562 1.00 83.25 263 GLU A CA 1
ATOM 2074 C C . GLU A 1 263 ? -13.608 3.449 -3.433 1.00 83.25 263 GLU A C 1
ATOM 2076 O O . GLU A 1 263 ? -13.961 3.826 -2.314 1.00 83.25 263 GLU A O 1
ATOM 2081 N N . ASN A 1 264 ? -12.320 3.214 -3.701 1.00 82.75 264 ASN A N 1
ATOM 2082 C CA . ASN A 1 264 ? -11.259 3.257 -2.704 1.00 82.75 264 ASN A CA 1
ATOM 2083 C C . ASN A 1 264 ? -10.426 4.543 -2.824 1.00 82.75 264 ASN A C 1
ATOM 2085 O O . ASN A 1 264 ? -9.783 4.796 -3.837 1.00 82.75 264 ASN A O 1
ATOM 2089 N N . SER A 1 265 ? -10.353 5.332 -1.747 1.00 78.81 265 SER A N 1
ATOM 2090 C CA . SER A 1 265 ? -9.683 6.648 -1.737 1.00 78.81 265 SER A CA 1
ATOM 2091 C C . SER A 1 265 ? -8.169 6.624 -1.999 1.00 78.81 265 SER A C 1
ATOM 2093 O O . SER A 1 265 ? -7.585 7.649 -2.350 1.00 78.81 265 SER A O 1
ATOM 2095 N N . ASN A 1 266 ? -7.517 5.475 -1.808 1.00 83.62 266 ASN A N 1
ATOM 2096 C CA . ASN A 1 266 ? -6.091 5.260 -2.064 1.00 83.62 266 ASN A CA 1
ATOM 2097 C C . ASN A 1 266 ? -5.796 4.787 -3.499 1.00 83.62 266 ASN A C 1
ATOM 2099 O O . ASN A 1 266 ? -4.631 4.555 -3.837 1.00 83.62 266 ASN A O 1
ATOM 2103 N N . VAL A 1 267 ? -6.832 4.654 -4.328 1.00 90.00 267 VAL A N 1
ATOM 2104 C CA . VAL A 1 267 ? -6.733 4.272 -5.732 1.00 90.00 267 VAL A CA 1
ATOM 2105 C C . VAL A 1 267 ? -6.967 5.497 -6.609 1.00 90.00 267 VAL A C 1
ATOM 2107 O O . VAL A 1 267 ? -7.892 6.275 -6.391 1.00 90.00 267 VAL A O 1
ATOM 2110 N N . ARG A 1 268 ? -6.122 5.671 -7.624 1.00 90.88 268 ARG A N 1
ATOM 2111 C CA . ARG A 1 268 ? -6.365 6.600 -8.726 1.00 90.88 268 ARG A CA 1
ATOM 2112 C C . ARG A 1 268 ? -6.424 5.815 -10.021 1.00 90.88 268 ARG A C 1
ATOM 2114 O O . ARG A 1 268 ? -5.496 5.068 -10.308 1.00 90.88 268 ARG A O 1
ATOM 2121 N N . THR A 1 269 ? -7.476 6.035 -10.792 1.00 91.38 269 THR A N 1
ATOM 2122 C CA . THR A 1 269 ? -7.690 5.378 -12.080 1.00 91.38 269 THR A CA 1
ATOM 2123 C C . THR A 1 269 ? -7.574 6.396 -13.200 1.00 91.38 269 THR A C 1
ATOM 2125 O O . THR A 1 269 ? -8.132 7.484 -13.097 1.00 91.38 269 THR A O 1
ATOM 2128 N N . GLU A 1 270 ? -6.863 6.032 -14.261 1.00 90.62 270 GLU A N 1
ATOM 2129 C CA . GLU A 1 270 ? -6.774 6.783 -15.511 1.00 90.62 270 GLU A CA 1
ATOM 2130 C C . GLU A 1 270 ? -7.015 5.813 -16.676 1.00 90.62 270 GLU A C 1
ATOM 2132 O O . GLU A 1 270 ? -6.466 4.706 -16.707 1.00 90.62 270 GLU A O 1
ATOM 2137 N N . GLU A 1 271 ? -7.850 6.217 -17.629 1.00 89.38 271 GLU A N 1
ATOM 2138 C CA . GLU A 1 271 ? -8.246 5.391 -18.772 1.00 89.38 271 GLU A CA 1
ATOM 2139 C C . GLU A 1 271 ? -7.700 5.990 -20.074 1.00 89.38 271 GLU A C 1
ATOM 2141 O O . GLU A 1 271 ? -7.883 7.174 -20.357 1.00 89.38 271 GLU A O 1
ATOM 2146 N N . PHE A 1 272 ? -7.049 5.156 -20.885 1.00 88.00 272 PHE A N 1
ATOM 2147 C CA . PHE A 1 272 ? -6.452 5.507 -22.173 1.00 88.00 272 PHE A CA 1
ATOM 2148 C C . PHE A 1 272 ? -6.997 4.586 -23.268 1.00 88.00 272 PHE A C 1
ATOM 2150 O O . PHE A 1 272 ? -6.292 3.693 -23.748 1.00 88.00 272 PHE A O 1
ATOM 2157 N N . PRO A 1 273 ? -8.258 4.772 -23.677 1.00 81.75 273 PRO A N 1
ATOM 2158 C CA . PRO A 1 273 ? -8.922 3.823 -24.560 1.00 81.75 273 PRO A CA 1
ATOM 2159 C C . PRO A 1 273 ? -8.302 3.798 -25.971 1.00 81.75 273 PRO A C 1
ATOM 2161 O O . PRO A 1 273 ? -8.234 2.746 -26.602 1.00 81.75 273 PRO A O 1
ATOM 2164 N N . ASP A 1 274 ? -7.754 4.927 -26.432 1.00 82.62 274 ASP A N 1
ATOM 2165 C CA . ASP A 1 274 ? -7.082 5.051 -27.734 1.00 82.62 274 ASP A CA 1
ATOM 2166 C C . ASP A 1 274 ? -5.642 4.509 -27.753 1.00 82.62 274 ASP A C 1
ATOM 2168 O O . ASP A 1 274 ? -5.012 4.448 -28.812 1.00 82.62 274 ASP A O 1
ATOM 2172 N N . LEU A 1 275 ? -5.093 4.125 -26.596 1.00 80.88 275 LEU A N 1
ATOM 2173 C CA . LEU A 1 275 ? -3.740 3.589 -26.479 1.00 80.88 275 LEU A CA 1
ATOM 2174 C C . LEU A 1 275 ? -3.785 2.084 -26.225 1.00 80.88 275 LEU A C 1
ATOM 2176 O O . LEU A 1 275 ? -4.602 1.598 -25.451 1.00 80.88 275 LEU A O 1
ATOM 2180 N N . LYS A 1 276 ? -2.852 1.348 -26.833 1.00 77.62 276 LYS A N 1
ATOM 2181 C CA . LYS A 1 276 ? -2.615 -0.069 -26.528 1.00 77.62 276 LYS A CA 1
ATOM 2182 C C . LYS A 1 276 ? -1.404 -0.214 -25.634 1.00 77.62 276 LYS A C 1
ATOM 2184 O O . LYS A 1 276 ? -0.403 0.462 -25.863 1.00 77.62 276 LYS A O 1
ATOM 2189 N N . LEU A 1 277 ? -1.467 -1.108 -24.656 1.00 74.75 277 LEU A N 1
ATOM 2190 C CA . LEU A 1 277 ? -0.310 -1.402 -23.826 1.00 74.75 277 LEU A CA 1
ATOM 2191 C C . LEU A 1 277 ? 0.711 -2.199 -24.651 1.00 74.75 277 LEU A C 1
ATOM 2193 O O . LEU A 1 277 ? 0.480 -3.347 -25.008 1.00 74.75 277 LEU A O 1
ATOM 2197 N N . HIS A 1 278 ? 1.842 -1.581 -24.980 1.00 70.38 278 HIS A N 1
ATOM 2198 C CA . HIS A 1 278 ? 2.946 -2.233 -25.690 1.00 70.38 278 HIS A CA 1
ATOM 2199 C C . HIS A 1 278 ? 4.291 -1.737 -25.144 1.00 70.38 278 HIS A C 1
ATOM 2201 O O . HIS A 1 278 ? 4.379 -0.652 -24.560 1.00 70.38 278 HIS A O 1
ATOM 2207 N N . GLY A 1 279 ? 5.377 -2.481 -25.353 1.00 58.84 279 GLY A N 1
ATOM 2208 C CA . GLY A 1 279 ? 6.655 -2.285 -24.641 1.00 58.84 279 GLY A CA 1
ATOM 2209 C C . GLY A 1 279 ? 7.409 -1.002 -24.950 1.00 58.84 279 GLY A C 1
ATOM 2210 O O . GLY A 1 279 ? 8.378 -0.668 -24.269 1.00 58.84 279 GLY A O 1
ATOM 2211 N N . ARG A 1 280 ? 6.962 -0.246 -25.956 1.00 57.94 280 ARG A N 1
ATOM 2212 C CA . ARG A 1 280 ? 7.514 1.075 -26.300 1.00 57.94 280 ARG A CA 1
ATOM 2213 C C . ARG A 1 280 ? 6.792 2.229 -25.604 1.00 57.94 280 ARG A C 1
ATOM 2215 O O . ARG A 1 280 ? 7.254 3.369 -25.695 1.00 57.94 280 ARG A O 1
ATOM 2222 N N . MET A 1 281 ? 5.683 1.956 -24.917 1.00 70.50 281 MET A N 1
ATOM 2223 C CA . MET A 1 281 ? 4.911 2.980 -24.226 1.00 70.50 281 MET A CA 1
ATOM 2224 C C . MET A 1 281 ? 5.747 3.684 -23.149 1.00 70.50 281 MET A C 1
ATOM 2226 O O . MET A 1 281 ? 6.526 3.071 -22.407 1.00 70.50 281 MET A O 1
ATOM 2230 N N . ASP A 1 282 ? 5.584 5.008 -23.059 1.00 72.81 282 ASP A N 1
ATOM 2231 C CA . ASP A 1 282 ? 6.194 5.809 -22.000 1.00 72.81 282 ASP A CA 1
ATOM 2232 C C . ASP A 1 282 ? 5.407 5.774 -20.695 1.00 72.81 282 ASP A C 1
ATOM 2234 O O . ASP A 1 282 ? 4.854 6.773 -20.241 1.00 72.81 282 ASP A O 1
ATOM 2238 N N . ILE A 1 283 ? 5.369 4.606 -20.069 1.00 79.44 283 ILE A N 1
ATOM 2239 C CA . ILE A 1 283 ? 4.673 4.450 -18.793 1.00 79.44 283 ILE A CA 1
ATOM 2240 C C . ILE A 1 283 ? 5.270 5.368 -17.719 1.00 79.44 283 ILE A C 1
ATOM 2242 O O . ILE A 1 283 ? 4.549 5.846 -16.854 1.00 79.44 283 ILE A O 1
ATOM 2246 N N . GLU A 1 284 ? 6.564 5.687 -17.785 1.00 78.12 284 GLU A N 1
ATOM 2247 C CA . GLU A 1 284 ? 7.194 6.568 -16.800 1.00 78.12 284 GLU A CA 1
ATOM 2248 C C . GLU A 1 284 ? 6.763 8.023 -16.954 1.00 78.12 284 GLU A C 1
ATOM 2250 O O . GLU A 1 284 ? 6.528 8.683 -15.939 1.00 78.12 284 GLU A O 1
ATOM 2255 N N . SER A 1 285 ? 6.630 8.510 -18.194 1.00 78.69 285 SER A N 1
ATOM 2256 C CA . SER A 1 285 ? 6.021 9.818 -18.456 1.00 78.69 285 SER A CA 1
ATOM 2257 C C . SER A 1 285 ? 4.587 9.835 -17.944 1.00 78.69 285 SER A C 1
ATOM 2259 O O . SER A 1 285 ? 4.252 10.711 -17.155 1.00 78.69 285 SER A O 1
ATOM 2261 N N . LEU A 1 286 ? 3.786 8.811 -18.278 1.00 82.19 286 LEU A N 1
ATOM 2262 C CA . LEU A 1 286 ? 2.399 8.714 -17.816 1.00 82.19 286 LEU A CA 1
ATOM 2263 C C . LEU A 1 286 ? 2.308 8.762 -16.288 1.00 82.19 286 LEU A C 1
ATOM 2265 O O . LEU A 1 286 ? 1.518 9.535 -15.755 1.00 82.19 286 LEU A O 1
ATOM 2269 N N . ILE A 1 287 ? 3.144 7.996 -15.577 1.00 84.25 287 ILE A N 1
ATOM 2270 C CA . ILE A 1 287 ? 3.236 8.017 -14.108 1.00 84.25 287 ILE A CA 1
ATOM 2271 C C . ILE A 1 287 ? 3.641 9.404 -13.594 1.00 84.25 287 ILE A C 1
ATOM 2273 O O . ILE A 1 287 ? 3.074 9.896 -12.613 1.00 84.25 287 ILE A O 1
ATOM 2277 N N . SER A 1 288 ? 4.648 10.018 -14.219 1.00 80.44 288 SER A N 1
ATOM 2278 C CA . SER A 1 288 ? 5.202 11.304 -13.787 1.00 80.44 288 SER A CA 1
ATOM 2279 C C . SER A 1 288 ? 4.181 12.433 -13.941 1.00 80.44 288 SER A C 1
ATOM 2281 O O . SER A 1 288 ? 4.039 13.252 -13.029 1.00 80.44 288 SER A O 1
ATOM 2283 N N . ASP A 1 289 ? 3.397 12.411 -15.019 1.00 75.94 289 ASP A N 1
ATOM 2284 C CA . ASP A 1 289 ? 2.331 13.377 -15.296 1.00 75.94 289 ASP A CA 1
ATOM 2285 C C . ASP A 1 289 ? 1.227 13.338 -14.230 1.00 75.94 289 ASP A C 1
ATOM 2287 O O . ASP A 1 289 ? 0.669 14.375 -13.857 1.00 75.94 289 ASP A O 1
ATOM 2291 N N . GLN A 1 290 ? 0.976 12.167 -13.632 1.00 77.81 290 GLN A N 1
ATOM 2292 C CA . GLN A 1 290 ? -0.027 12.039 -12.574 1.00 77.81 290 GLN A CA 1
ATOM 2293 C C . GLN A 1 290 ? 0.348 12.768 -11.283 1.00 77.81 290 GLN A C 1
ATOM 2295 O O . GLN A 1 290 ? -0.528 13.017 -10.452 1.00 77.81 290 GLN A O 1
ATOM 2300 N N . ASN A 1 291 ? 1.629 13.085 -11.056 1.00 73.38 291 ASN A N 1
ATOM 2301 C CA . ASN A 1 291 ? 2.113 13.646 -9.789 1.00 73.38 291 ASN A CA 1
ATOM 2302 C C . ASN A 1 291 ? 1.669 12.840 -8.546 1.00 73.38 291 ASN A C 1
ATOM 2304 O O . ASN A 1 291 ? 1.541 13.377 -7.443 1.00 73.38 291 ASN A O 1
ATOM 2308 N N . PHE A 1 292 ? 1.453 11.531 -8.710 1.00 80.12 292 PHE A N 1
ATOM 2309 C CA . PHE A 1 292 ? 0.811 10.674 -7.709 1.00 80.12 292 PHE A CA 1
ATOM 2310 C C . PHE A 1 292 ? 1.587 10.611 -6.382 1.00 80.12 292 PHE A C 1
ATOM 2312 O O . PHE A 1 292 ? 0.997 10.623 -5.298 1.00 80.12 292 PHE A O 1
ATOM 2319 N N . ARG A 1 293 ? 2.923 10.631 -6.451 1.00 76.56 293 ARG A N 1
ATOM 2320 C CA . ARG A 1 293 ? 3.824 10.564 -5.288 1.00 76.56 293 ARG A CA 1
ATOM 2321 C C . ARG A 1 293 ? 3.938 11.869 -4.482 1.00 76.56 293 ARG A C 1
ATOM 2323 O O . ARG A 1 293 ? 4.641 11.892 -3.482 1.00 76.56 293 ARG A O 1
ATOM 2330 N N . ARG A 1 294 ? 3.271 12.970 -4.869 1.00 65.62 294 ARG A N 1
ATOM 2331 C CA . ARG A 1 294 ? 3.448 14.278 -4.195 1.00 65.62 294 ARG A CA 1
ATOM 2332 C C . ARG A 1 294 ? 2.881 14.360 -2.768 1.00 65.62 294 ARG A C 1
ATOM 2334 O O . ARG A 1 294 ? 3.323 15.227 -2.018 1.00 65.62 294 ARG A O 1
ATOM 2341 N N . LYS A 1 295 ? 1.935 13.497 -2.370 1.00 59.72 295 LYS A N 1
ATOM 2342 C CA . LYS A 1 295 ? 1.452 13.432 -0.973 1.00 59.72 295 LYS A CA 1
ATOM 2343 C C . LYS A 1 295 ? 2.550 12.847 -0.069 1.00 59.72 295 LYS A C 1
ATOM 2345 O O . LYS A 1 295 ? 2.934 11.698 -0.266 1.00 59.72 295 LYS A O 1
ATOM 2350 N N . ARG A 1 296 ? 3.043 13.641 0.891 1.00 59.38 296 ARG A N 1
ATOM 2351 C CA . ARG A 1 296 ? 4.254 13.361 1.695 1.00 59.38 296 ARG A CA 1
ATOM 2352 C C . ARG A 1 296 ? 4.036 12.563 2.986 1.00 59.38 296 ARG A C 1
ATOM 2354 O O . ARG A 1 296 ? 5.017 12.147 3.583 1.00 59.38 296 ARG A O 1
ATOM 2361 N N . ASN A 1 297 ? 2.796 12.321 3.404 1.00 67.69 297 ASN A N 1
ATOM 2362 C CA . ASN A 1 297 ? 2.514 11.746 4.727 1.00 67.69 297 ASN A CA 1
ATOM 2363 C C . ASN A 1 297 ? 2.322 10.224 4.702 1.00 67.69 297 ASN A C 1
ATOM 2365 O O . ASN A 1 297 ? 1.567 9.703 5.519 1.00 67.69 297 ASN A O 1
ATOM 2369 N N . VAL A 1 298 ? 2.946 9.512 3.756 1.00 79.19 298 VAL A N 1
ATOM 2370 C CA . VAL A 1 298 ? 2.780 8.057 3.681 1.00 79.19 298 VAL A CA 1
ATOM 2371 C C . VAL A 1 298 ? 3.691 7.380 4.693 1.00 79.19 298 VAL A C 1
ATOM 2373 O O . VAL A 1 298 ? 4.913 7.477 4.601 1.00 79.19 298 VAL A O 1
ATOM 2376 N N . ARG A 1 299 ? 3.089 6.684 5.654 1.00 87.00 299 ARG A N 1
ATOM 2377 C CA . ARG A 1 299 ? 3.801 5.921 6.682 1.00 87.00 299 ARG A CA 1
ATOM 2378 C C . ARG A 1 299 ? 3.832 4.453 6.303 1.00 87.00 299 ARG A C 1
ATOM 2380 O O . ARG A 1 299 ? 2.839 3.918 5.812 1.00 87.00 299 ARG A O 1
ATOM 2387 N N . MET A 1 300 ? 4.959 3.800 6.578 1.00 87.31 300 MET A N 1
ATOM 2388 C CA . MET A 1 300 ? 5.176 2.396 6.243 1.00 87.31 300 MET A CA 1
ATOM 2389 C C . MET A 1 300 ? 5.394 1.544 7.504 1.00 87.31 300 MET A C 1
ATOM 2391 O O . MET A 1 300 ? 6.537 1.378 7.930 1.00 87.31 300 MET A O 1
ATOM 2395 N N . PRO A 1 301 ? 4.322 0.983 8.105 1.00 89.75 301 PRO A N 1
ATOM 2396 C CA . PRO A 1 301 ? 4.411 0.229 9.355 1.00 89.75 301 PRO A CA 1
ATOM 2397 C C . PRO A 1 301 ? 5.406 -0.929 9.366 1.00 89.75 301 PRO A C 1
ATOM 2399 O O . PRO A 1 301 ? 6.050 -1.171 10.382 1.00 89.75 301 PRO A O 1
ATOM 2402 N N . LEU A 1 302 ? 5.611 -1.609 8.235 1.00 89.44 302 LEU A N 1
ATOM 2403 C CA . LEU A 1 302 ? 6.556 -2.731 8.149 1.00 89.44 302 LEU A CA 1
ATOM 2404 C C . LEU A 1 302 ? 8.031 -2.302 8.329 1.00 89.44 302 LEU A C 1
ATOM 2406 O O . LEU A 1 302 ? 8.904 -3.145 8.553 1.00 89.44 302 LEU A O 1
ATOM 2410 N N . ARG A 1 303 ? 8.336 -0.993 8.294 1.00 86.12 303 ARG A N 1
ATOM 2411 C CA . ARG A 1 303 ? 9.671 -0.481 8.644 1.00 86.12 303 ARG A CA 1
ATOM 2412 C C . ARG A 1 303 ? 9.970 -0.605 10.132 1.00 86.12 303 ARG A C 1
ATOM 2414 O O . ARG A 1 303 ? 11.105 -0.933 10.468 1.00 86.12 303 ARG A O 1
ATOM 2421 N N . PHE A 1 304 ? 8.980 -0.400 10.996 1.00 88.62 304 PHE A N 1
ATOM 2422 C CA . PHE A 1 304 ? 9.166 -0.369 12.451 1.00 88.62 304 PHE A CA 1
ATOM 2423 C C . PHE A 1 304 ? 8.476 -1.527 13.192 1.00 88.62 304 PHE A C 1
ATOM 2425 O O . PHE A 1 304 ? 8.816 -1.815 14.338 1.00 88.62 304 PHE A O 1
ATOM 2432 N N . VAL A 1 305 ? 7.563 -2.258 12.546 1.00 91.00 305 VAL A N 1
ATOM 2433 C CA . VAL A 1 305 ? 6.970 -3.498 13.072 1.00 91.00 305 VAL A CA 1
ATOM 2434 C C . VAL A 1 305 ? 7.820 -4.690 12.625 1.00 91.00 305 VAL A C 1
ATOM 2436 O O . VAL A 1 305 ? 7.652 -5.206 11.524 1.00 91.00 305 VAL A O 1
ATOM 2439 N N . LYS A 1 306 ? 8.770 -5.103 13.474 1.00 85.81 306 LYS A N 1
ATOM 2440 C CA . LYS A 1 306 ? 9.710 -6.205 13.178 1.00 85.81 306 LYS A CA 1
ATOM 2441 C C . LYS A 1 306 ? 9.296 -7.568 13.732 1.00 85.81 306 LYS A C 1
ATOM 2443 O O . LYS A 1 306 ? 9.816 -8.581 13.280 1.00 85.81 306 LYS A O 1
ATOM 2448 N N . ASN A 1 307 ? 8.390 -7.604 14.706 1.00 91.00 307 ASN A N 1
ATOM 2449 C CA . ASN A 1 307 ? 7.859 -8.859 15.232 1.00 91.00 307 ASN A CA 1
ATOM 2450 C C . ASN A 1 307 ? 6.939 -9.515 14.186 1.00 91.00 307 ASN A C 1
ATOM 2452 O O . ASN A 1 307 ? 6.045 -8.852 13.659 1.00 91.00 307 ASN A O 1
ATOM 2456 N N . GLU A 1 308 ? 7.171 -10.798 13.895 1.00 89.25 308 GLU A N 1
ATOM 2457 C CA . GLU A 1 308 ? 6.460 -11.539 12.842 1.00 89.25 308 GLU A CA 1
ATOM 2458 C C . GLU A 1 308 ? 4.950 -11.620 13.107 1.00 89.25 308 GLU A C 1
ATOM 2460 O O . GLU A 1 308 ? 4.159 -11.319 12.218 1.00 89.25 308 GLU A O 1
ATOM 2465 N N . GLU A 1 309 ? 4.541 -11.917 14.344 1.00 89.94 309 GLU A N 1
ATOM 2466 C CA . GLU A 1 309 ? 3.127 -12.024 14.735 1.00 89.94 309 GLU A CA 1
ATOM 2467 C C . GLU A 1 309 ? 2.387 -10.684 14.567 1.00 89.94 309 GLU A C 1
ATOM 2469 O O . GLU A 1 309 ? 1.261 -10.641 14.064 1.00 89.94 309 GLU A O 1
ATOM 2474 N N . LEU A 1 310 ? 3.030 -9.557 14.900 1.00 92.50 310 LEU A N 1
ATOM 2475 C CA . LEU A 1 310 ? 2.468 -8.223 14.664 1.00 92.50 310 LEU A CA 1
ATOM 2476 C C . LEU A 1 310 ? 2.456 -7.830 13.183 1.00 92.50 310 LEU A C 1
ATOM 2478 O O . LEU A 1 310 ? 1.512 -7.169 12.743 1.00 92.50 310 LEU A O 1
ATOM 2482 N N . ALA A 1 311 ? 3.468 -8.221 12.408 1.00 92.00 311 ALA A N 1
ATOM 2483 C CA . ALA A 1 311 ? 3.487 -7.985 10.967 1.00 92.00 311 ALA A CA 1
ATOM 2484 C C . ALA A 1 311 ? 2.346 -8.750 10.273 1.00 92.00 311 ALA A C 1
ATOM 2486 O O . ALA A 1 311 ? 1.613 -8.165 9.474 1.00 92.00 311 ALA A O 1
ATOM 2487 N N . ASP A 1 312 ? 2.119 -10.010 10.644 1.00 91.69 312 ASP A N 1
ATOM 2488 C CA . ASP A 1 312 ? 1.005 -10.819 10.140 1.00 91.69 312 ASP A CA 1
ATOM 2489 C C . ASP A 1 312 ? -0.355 -10.271 10.605 1.00 91.69 312 ASP A C 1
ATOM 2491 O O . ASP A 1 312 ? -1.317 -10.205 9.830 1.00 91.69 312 ASP A O 1
ATOM 2495 N N . THR A 1 313 ? -0.435 -9.787 11.849 1.00 92.50 313 THR A N 1
ATOM 2496 C CA . THR A 1 313 ? -1.620 -9.079 12.362 1.00 92.50 313 THR A CA 1
ATOM 2497 C C . THR A 1 313 ? -1.922 -7.843 11.520 1.00 92.50 313 THR A C 1
ATOM 2499 O O . THR A 1 313 ? -3.070 -7.611 11.157 1.00 92.50 313 THR A O 1
ATOM 2502 N N . TYR A 1 314 ? -0.904 -7.065 11.150 1.00 94.25 314 TYR A N 1
ATOM 2503 C CA . TYR A 1 314 ? -1.063 -5.895 10.291 1.00 94.25 314 TYR A CA 1
ATOM 2504 C C . TYR A 1 314 ? -1.521 -6.258 8.870 1.00 94.25 314 TYR A C 1
ATOM 2506 O O . TYR A 1 314 ? -2.458 -5.650 8.348 1.00 94.25 314 TYR A O 1
ATOM 2514 N N . LEU A 1 315 ? -0.902 -7.266 8.250 1.00 91.19 315 LEU A N 1
ATOM 2515 C CA . LEU A 1 315 ? -1.246 -7.700 6.891 1.00 91.19 315 LEU A CA 1
ATOM 2516 C C . LEU A 1 315 ? -2.628 -8.366 6.808 1.00 91.19 315 LEU A C 1
ATOM 2518 O O . LEU A 1 315 ? -3.269 -8.337 5.758 1.00 91.19 315 LEU A O 1
ATOM 2522 N N . SER A 1 316 ? -3.129 -8.928 7.910 1.00 90.19 316 SER A N 1
ATOM 2523 C CA . SER A 1 316 ? -4.466 -9.529 7.971 1.00 90.19 316 SER A CA 1
ATOM 2524 C C . SER A 1 316 ? -5.602 -8.525 8.182 1.00 90.19 316 SER A C 1
ATOM 2526 O O . SER A 1 316 ? -6.757 -8.907 8.011 1.00 90.19 316 SER A O 1
ATOM 2528 N N . ILE A 1 317 ? -5.325 -7.242 8.455 1.00 89.50 317 ILE A N 1
ATOM 2529 C CA . ILE A 1 317 ? -6.381 -6.234 8.686 1.00 89.50 317 ILE A CA 1
ATOM 2530 C C . ILE A 1 317 ? -7.309 -6.098 7.477 1.00 89.50 317 ILE A C 1
ATOM 2532 O O . ILE A 1 317 ? -8.515 -5.925 7.640 1.00 89.50 317 ILE A O 1
ATOM 2536 N N . GLY A 1 318 ? -6.777 -6.236 6.260 1.00 84.06 318 GLY A N 1
ATOM 2537 C CA . GLY A 1 318 ? -7.585 -6.194 5.042 1.00 84.06 318 GLY A CA 1
ATOM 2538 C C . GLY A 1 318 ? -8.558 -7.367 4.877 1.00 84.06 318 GLY A C 1
ATOM 2539 O O . GLY A 1 318 ? -9.437 -7.293 4.027 1.00 84.06 318 GLY A O 1
ATOM 2540 N N . LYS A 1 319 ? -8.424 -8.435 5.676 1.00 83.00 319 LYS A N 1
ATOM 2541 C CA . LYS A 1 319 ? -9.390 -9.547 5.736 1.00 83.00 319 LYS A CA 1
ATOM 2542 C C . LYS A 1 319 ? -10.521 -9.291 6.736 1.00 83.00 319 LYS A C 1
ATOM 2544 O O . LYS A 1 319 ? -11.531 -9.984 6.685 1.00 83.00 319 LYS A O 1
ATOM 2549 N N . GLY A 1 320 ? -10.324 -8.337 7.644 1.00 80.69 320 GLY A N 1
ATOM 2550 C CA . GLY A 1 320 ? -11.279 -7.977 8.678 1.00 80.69 320 GLY A CA 1
ATOM 2551 C C . GLY A 1 320 ? -12.314 -6.951 8.205 1.00 80.69 320 GLY A C 1
ATOM 2552 O O . GLY A 1 320 ? -12.642 -6.865 7.018 1.00 80.69 320 GLY A O 1
ATOM 2553 N N . PRO A 1 321 ? -12.844 -6.126 9.120 1.00 78.38 321 PRO A N 1
ATOM 2554 C CA . PRO A 1 321 ? -13.880 -5.158 8.790 1.00 78.38 321 PRO A CA 1
ATOM 2555 C C . PRO A 1 321 ? -13.366 -4.090 7.817 1.00 78.38 321 PRO A C 1
ATOM 2557 O O . PRO A 1 321 ? -12.378 -3.408 8.097 1.00 78.38 321 PRO A O 1
ATOM 2560 N N . CYS A 1 322 ? -14.104 -3.844 6.728 1.00 79.56 322 CYS A N 1
ATOM 2561 C CA . CYS A 1 322 ? -13.755 -2.813 5.739 1.00 79.56 322 CYS A CA 1
ATOM 2562 C C . CYS A 1 322 ? -13.540 -1.422 6.374 1.00 79.56 322 CYS A C 1
ATOM 2564 O O . CYS A 1 322 ? -12.655 -0.674 5.956 1.00 79.56 322 CYS A O 1
ATOM 2566 N N . LEU A 1 323 ? -14.292 -1.088 7.432 1.00 80.69 323 LEU A N 1
ATOM 2567 C CA . LEU A 1 323 ? -14.127 0.161 8.184 1.00 80.69 323 LEU A CA 1
ATOM 2568 C C . LEU A 1 323 ? -12.723 0.302 8.791 1.00 80.69 323 LEU A C 1
ATOM 2570 O O . LEU A 1 323 ? -12.146 1.386 8.748 1.00 80.69 323 LEU A O 1
ATOM 2574 N N . CYS A 1 324 ? -12.162 -0.777 9.342 1.00 85.56 324 CYS A N 1
ATOM 2575 C CA . CYS A 1 324 ? -10.830 -0.763 9.944 1.00 85.56 324 CYS A CA 1
ATOM 2576 C C . CYS A 1 324 ? -9.753 -0.491 8.890 1.00 85.56 324 CYS A C 1
ATOM 2578 O O . CYS A 1 324 ? -8.878 0.350 9.105 1.00 85.56 324 CYS A O 1
ATOM 2580 N N . LEU A 1 325 ? -9.862 -1.138 7.725 1.00 87.19 325 LEU A N 1
ATOM 2581 C CA . LEU A 1 325 ? -8.972 -0.908 6.589 1.00 87.19 325 LEU A CA 1
ATOM 2582 C C . LEU A 1 325 ? -9.051 0.546 6.093 1.00 87.19 325 LEU A C 1
ATOM 2584 O O . LEU A 1 325 ? -8.020 1.198 5.923 1.00 87.19 325 LEU A O 1
ATOM 2588 N N . GLN A 1 326 ? -10.261 1.078 5.899 1.00 85.19 326 GLN A N 1
ATOM 2589 C CA . GLN A 1 326 ? -10.465 2.464 5.460 1.00 85.19 326 GLN A CA 1
ATOM 2590 C C . GLN A 1 326 ? -9.929 3.482 6.475 1.00 85.19 326 GLN A C 1
ATOM 2592 O O . GLN A 1 326 ? -9.296 4.468 6.085 1.00 85.19 326 GLN A O 1
ATOM 2597 N N . PHE A 1 327 ? -10.136 3.242 7.773 1.00 87.75 327 PHE A N 1
ATOM 2598 C CA . PHE A 1 327 ? -9.639 4.134 8.816 1.00 87.75 327 PHE A CA 1
ATOM 2599 C C . PHE A 1 327 ? -8.106 4.137 8.850 1.00 87.75 327 PHE A C 1
ATOM 2601 O O . PHE A 1 327 ? -7.493 5.205 8.801 1.00 87.75 327 PHE A O 1
ATOM 2608 N N . LEU A 1 328 ? -7.468 2.962 8.819 1.00 91.50 328 LEU A N 1
ATOM 2609 C CA . LEU A 1 328 ? -6.008 2.881 8.761 1.00 91.50 328 LEU A CA 1
ATOM 2610 C C . LEU A 1 328 ? -5.427 3.521 7.505 1.00 91.50 328 LEU A C 1
ATOM 2612 O O . LEU A 1 328 ? -4.418 4.214 7.604 1.00 91.50 328 LEU A O 1
ATOM 2616 N N . ARG A 1 329 ? -6.064 3.366 6.339 1.00 89.25 329 ARG A N 1
ATOM 2617 C CA . ARG A 1 329 ? -5.622 4.052 5.115 1.00 89.25 329 ARG A CA 1
ATOM 2618 C C . ARG A 1 329 ? -5.568 5.561 5.308 1.00 89.25 329 ARG A C 1
ATOM 2620 O O . ARG A 1 329 ? -4.573 6.172 4.927 1.00 89.25 329 ARG A O 1
ATOM 2627 N N . LYS A 1 330 ? -6.589 6.152 5.935 1.00 89.06 330 LYS A N 1
ATOM 2628 C CA . LYS A 1 330 ? -6.615 7.591 6.229 1.00 89.06 330 LYS A CA 1
ATOM 2629 C C . LYS A 1 330 ? -5.475 7.989 7.174 1.00 89.06 330 LYS A C 1
ATOM 2631 O O . LYS A 1 330 ? -4.764 8.954 6.900 1.00 89.06 330 LYS A O 1
ATOM 2636 N N . ILE A 1 331 ? -5.256 7.213 8.238 1.00 91.50 331 ILE A N 1
ATOM 2637 C CA . ILE A 1 331 ? -4.171 7.437 9.209 1.00 91.50 331 ILE A CA 1
ATOM 2638 C C . ILE A 1 331 ? -2.795 7.379 8.539 1.00 91.50 331 ILE A C 1
ATOM 2640 O O . ILE A 1 331 ? -1.944 8.231 8.791 1.00 91.50 331 ILE A O 1
ATOM 2644 N N . LEU A 1 332 ? -2.577 6.382 7.684 1.00 91.62 332 LEU A N 1
ATOM 2645 C CA . LEU A 1 332 ? -1.273 6.093 7.095 1.00 91.62 332 LEU A CA 1
ATOM 2646 C C . LEU A 1 332 ? -0.949 6.936 5.865 1.00 91.62 332 LEU A C 1
ATOM 2648 O O . LEU A 1 332 ? 0.231 7.090 5.581 1.00 91.62 332 LEU A O 1
ATOM 2652 N N . ASN A 1 333 ? -1.943 7.455 5.137 1.00 87.06 333 ASN A N 1
ATOM 2653 C CA . ASN A 1 333 ? -1.713 8.122 3.848 1.00 87.06 333 ASN A CA 1
ATOM 2654 C C . ASN A 1 333 ? -2.074 9.612 3.819 1.00 87.06 333 ASN A C 1
ATOM 2656 O O . ASN A 1 333 ? -1.537 10.338 2.979 1.00 87.06 333 ASN A O 1
ATOM 2660 N N . ASP A 1 334 ? -2.983 10.071 4.686 1.00 85.56 334 ASP A N 1
ATOM 2661 C CA . ASP A 1 334 ? -3.553 11.420 4.581 1.00 85.56 334 ASP A CA 1
ATOM 2662 C C . ASP A 1 334 ? -3.267 12.301 5.804 1.00 85.56 334 ASP A C 1
ATOM 2664 O O . ASP A 1 334 ? -3.104 13.512 5.651 1.00 85.56 334 ASP A O 1
ATOM 2668 N N . LEU A 1 335 ? -3.179 11.729 7.009 1.00 87.88 335 LEU A N 1
ATOM 2669 C CA . LEU A 1 335 ? -3.022 12.516 8.236 1.00 87.88 335 LEU A CA 1
ATOM 2670 C C . LEU A 1 335 ? -1.574 12.963 8.486 1.00 87.88 335 LEU A C 1
ATOM 2672 O O . LEU A 1 335 ? -0.621 12.195 8.333 1.00 87.88 335 LEU A O 1
ATOM 2676 N N . GLU A 1 336 ? -1.408 14.203 8.946 1.00 88.06 336 GLU A N 1
ATOM 2677 C CA . GLU A 1 336 ? -0.160 14.672 9.563 1.00 88.06 336 GLU A CA 1
ATOM 2678 C C . GLU A 1 336 ? 0.128 13.915 10.869 1.00 88.06 336 GLU A C 1
ATOM 2680 O O . GLU A 1 336 ? -0.758 13.263 11.421 1.00 88.06 336 GLU A O 1
ATOM 2685 N N . ILE A 1 337 ? 1.368 13.980 11.362 1.00 88.19 337 ILE A N 1
ATOM 2686 C CA . ILE A 1 337 ? 1.845 13.097 12.439 1.00 88.19 337 ILE A CA 1
ATOM 2687 C C . ILE A 1 337 ? 1.005 13.190 13.714 1.00 88.19 337 ILE A C 1
ATOM 2689 O O . ILE A 1 337 ? 0.571 12.173 14.250 1.00 88.19 337 ILE A O 1
ATOM 2693 N N . LEU A 1 338 ? 0.687 14.405 14.158 1.00 87.69 338 LEU A N 1
ATOM 2694 C CA . LEU A 1 338 ? -0.043 14.607 15.402 1.00 87.69 338 LEU A CA 1
ATOM 2695 C C . LEU A 1 338 ? -1.511 14.136 15.308 1.00 87.69 338 LEU A C 1
ATOM 2697 O O . LEU A 1 338 ? -1.916 13.329 16.149 1.00 87.69 338 LEU A O 1
ATOM 2701 N N . PRO A 1 339 ? -2.306 14.535 14.289 1.00 88.75 339 PRO A N 1
ATOM 2702 C CA . PRO A 1 339 ? -3.622 13.939 14.052 1.00 88.75 339 PRO A CA 1
ATOM 2703 C C . PRO A 1 339 ? -3.581 12.416 13.884 1.00 88.75 339 PRO A C 1
ATOM 2705 O O . PRO A 1 339 ? -4.475 11.728 14.375 1.00 88.75 339 PRO A O 1
ATOM 2708 N N . ALA A 1 340 ? -2.543 11.878 13.232 1.00 91.38 340 ALA A N 1
ATOM 2709 C CA . ALA A 1 340 ? -2.389 10.441 13.034 1.00 91.38 340 ALA A CA 1
ATOM 2710 C C . ALA A 1 340 ? -2.256 9.690 14.367 1.00 91.38 340 ALA A C 1
ATOM 2712 O O . ALA A 1 340 ? -2.954 8.699 14.556 1.00 91.38 340 ALA A O 1
ATOM 2713 N N . ILE A 1 341 ? -1.452 10.182 15.319 1.00 91.25 341 ILE A N 1
ATOM 2714 C CA . ILE A 1 341 ? -1.312 9.577 16.659 1.00 91.25 341 ILE A CA 1
ATOM 2715 C C . ILE A 1 341 ? -2.672 9.481 17.364 1.00 91.25 341 ILE A C 1
ATOM 2717 O O . ILE A 1 341 ? -3.050 8.419 17.861 1.00 91.25 341 ILE A O 1
ATOM 2721 N N . TYR A 1 342 ? -3.443 10.574 17.383 1.00 89.56 342 TYR A N 1
ATOM 2722 C CA . TYR A 1 342 ? -4.774 10.574 17.999 1.00 89.56 342 TYR A CA 1
ATOM 2723 C C . TYR A 1 342 ? -5.739 9.621 17.293 1.00 89.56 342 TYR A C 1
ATOM 2725 O O . TYR A 1 342 ? -6.472 8.887 17.956 1.00 89.56 342 TYR A O 1
ATOM 2733 N N . ALA A 1 343 ? -5.694 9.583 15.963 1.00 91.50 343 ALA A N 1
ATOM 2734 C CA . ALA A 1 343 ? -6.518 8.683 15.180 1.00 91.50 343 ALA A CA 1
ATOM 2735 C C . ALA A 1 343 ? -6.171 7.203 15.424 1.00 91.50 343 ALA A C 1
ATOM 2737 O O . ALA A 1 343 ? -7.077 6.376 15.409 1.00 91.50 343 ALA A O 1
ATOM 2738 N N . VAL A 1 344 ? -4.913 6.849 15.731 1.00 94.00 344 VAL A N 1
ATOM 2739 C CA . VAL A 1 344 ? -4.552 5.474 16.136 1.00 94.00 344 VAL A CA 1
ATOM 2740 C C . VAL A 1 344 ? -5.189 5.097 17.482 1.00 94.00 344 VAL A C 1
ATOM 2742 O O . VAL A 1 344 ? -5.652 3.965 17.654 1.00 94.00 344 VAL A O 1
ATOM 2745 N N . PHE A 1 345 ? -5.297 6.029 18.434 1.00 90.69 345 PHE A N 1
ATOM 2746 C CA . PHE A 1 345 ? -6.038 5.770 19.676 1.00 90.69 345 PHE A CA 1
ATOM 2747 C C . PHE A 1 345 ? -7.534 5.589 19.437 1.00 90.69 345 PHE A C 1
ATOM 2749 O O . PHE A 1 345 ? -8.145 4.716 20.051 1.00 90.69 345 PHE A O 1
ATOM 2756 N N . ASP A 1 346 ? -8.130 6.387 18.554 1.00 88.19 346 ASP A N 1
ATOM 2757 C CA . ASP A 1 346 ? -9.543 6.240 18.198 1.00 88.19 346 ASP A CA 1
ATOM 2758 C C . ASP A 1 346 ? -9.790 4.954 17.392 1.00 88.19 346 ASP A C 1
ATOM 2760 O O . ASP A 1 346 ? -10.818 4.300 17.562 1.00 88.19 346 ASP A O 1
ATOM 2764 N N . PHE A 1 347 ? -8.819 4.528 16.583 1.00 90.69 347 PHE A N 1
ATOM 2765 C CA . PHE A 1 347 ? -8.817 3.219 15.937 1.00 90.69 347 PHE A CA 1
ATOM 2766 C C . PHE A 1 347 ? -8.748 2.079 16.962 1.00 90.69 347 PHE A C 1
ATOM 2768 O O . PHE A 1 347 ? -9.480 1.101 16.836 1.00 90.69 347 PHE A O 1
ATOM 2775 N N . THR A 1 348 ? -7.945 2.222 18.018 1.00 90.88 348 THR A N 1
ATOM 2776 C CA . THR A 1 348 ? -7.920 1.257 19.130 1.00 90.88 348 THR A CA 1
ATOM 2777 C C . THR A 1 348 ? -9.267 1.227 19.857 1.00 90.88 348 THR A C 1
ATOM 2779 O O . THR A 1 348 ? -9.815 0.159 20.107 1.00 90.88 348 THR A O 1
ATOM 2782 N N . ASP A 1 349 ? -9.858 2.391 20.139 1.00 86.94 349 ASP A N 1
ATOM 2783 C CA . ASP A 1 349 ? -11.189 2.492 20.750 1.00 86.94 349 ASP A CA 1
ATOM 2784 C C . ASP A 1 349 ? -12.263 1.788 19.904 1.00 86.94 349 ASP A C 1
ATOM 2786 O O . ASP A 1 349 ? -13.097 1.057 20.438 1.00 86.94 349 ASP A O 1
ATOM 2790 N N . LEU A 1 350 ? -12.208 1.948 18.577 1.00 85.94 350 LEU A N 1
ATOM 2791 C CA . LEU A 1 350 ? -13.086 1.249 17.640 1.00 85.94 350 LEU A CA 1
ATOM 2792 C C . LEU A 1 350 ? -12.971 -0.277 17.778 1.00 85.94 350 LEU A C 1
ATOM 2794 O O . LEU A 1 350 ? -14.004 -0.941 17.840 1.00 85.94 350 LEU A O 1
ATOM 2798 N N . GLN A 1 351 ? -11.757 -0.829 17.880 1.00 88.19 351 GLN A N 1
ATOM 2799 C CA . GLN A 1 351 ? -11.547 -2.277 18.041 1.00 88.19 351 GLN A CA 1
ATOM 2800 C C . GLN A 1 351 ? -12.234 -2.817 19.302 1.00 88.19 351 GLN A C 1
ATOM 2802 O O . GLN A 1 351 ? -12.954 -3.812 19.232 1.00 88.19 351 GLN A O 1
ATOM 2807 N N . TYR A 1 352 ? -12.073 -2.133 20.440 1.00 86.88 352 TYR A N 1
ATOM 2808 C CA . TYR A 1 352 ? -12.729 -2.521 21.694 1.00 86.88 352 TYR A CA 1
ATOM 2809 C C . TYR A 1 352 ? -14.249 -2.459 21.591 1.00 86.88 352 TYR A C 1
ATOM 2811 O O . TYR A 1 352 ? -14.937 -3.378 22.031 1.00 86.88 352 TYR A O 1
ATOM 2819 N N . ARG A 1 353 ? -14.788 -1.401 20.977 1.00 83.00 353 ARG A N 1
ATOM 2820 C CA . ARG A 1 353 ? -16.237 -1.269 20.783 1.00 83.00 353 ARG A CA 1
ATOM 2821 C C . ARG A 1 353 ? -16.794 -2.370 19.895 1.00 83.00 353 ARG A C 1
ATOM 2823 O O . ARG A 1 353 ? -17.876 -2.867 20.174 1.00 83.00 353 ARG A O 1
ATOM 2830 N N . MET A 1 354 ? -16.073 -2.742 18.840 1.00 84.19 354 MET A N 1
ATOM 2831 C CA . MET A 1 354 ? -16.466 -3.841 17.964 1.00 84.19 354 MET A CA 1
ATOM 2832 C C . MET A 1 354 ? -16.465 -5.175 18.707 1.00 84.19 354 MET A C 1
ATOM 2834 O O . MET A 1 354 ? -17.451 -5.901 18.634 1.00 84.19 354 MET A O 1
ATOM 2838 N N . ALA A 1 355 ? -15.405 -5.475 19.460 1.00 86.44 355 ALA A N 1
ATOM 2839 C CA . ALA A 1 355 ? -15.333 -6.698 20.252 1.00 86.44 355 ALA A CA 1
ATOM 2840 C C . ALA A 1 355 ? -16.455 -6.760 21.305 1.00 86.44 355 ALA A C 1
ATOM 2842 O O . ALA A 1 355 ? -17.171 -7.754 21.373 1.00 86.44 355 ALA A O 1
ATOM 2843 N N . ALA A 1 356 ? -16.684 -5.675 22.050 1.00 82.62 356 ALA A N 1
ATOM 2844 C CA . ALA A 1 356 ? -17.769 -5.590 23.029 1.00 82.62 356 ALA A CA 1
ATOM 2845 C C . ALA A 1 356 ? -19.156 -5.733 22.384 1.00 82.62 356 ALA A C 1
ATOM 2847 O O . ALA A 1 356 ? -19.977 -6.517 22.854 1.00 82.62 356 ALA A O 1
ATOM 2848 N N . ALA A 1 357 ? -19.411 -5.033 21.276 1.00 80.12 357 ALA A N 1
ATOM 2849 C CA . ALA A 1 357 ? -20.677 -5.146 20.557 1.00 80.12 357 ALA A CA 1
ATOM 2850 C C . ALA A 1 357 ? -20.918 -6.571 20.043 1.00 80.12 357 ALA A C 1
ATOM 2852 O O . ALA A 1 357 ? -22.042 -7.052 20.102 1.00 80.12 357 ALA A O 1
ATOM 2853 N N . TYR A 1 358 ? -19.880 -7.276 19.585 1.00 84.19 358 TYR A N 1
ATOM 2854 C CA . TYR A 1 358 ? -20.029 -8.665 19.157 1.00 84.19 358 TYR A CA 1
ATOM 2855 C C . TYR A 1 358 ? -20.309 -9.606 20.336 1.00 84.19 358 TYR A C 1
ATOM 2857 O O . TYR A 1 358 ? -21.214 -10.439 20.270 1.00 84.19 358 TYR A O 1
ATOM 2865 N N . GLU A 1 359 ? -19.560 -9.488 21.432 1.00 82.62 359 GLU A N 1
ATOM 2866 C CA . GLU A 1 359 ? -19.701 -10.397 22.575 1.00 82.62 359 GLU A CA 1
ATOM 2867 C C . GLU A 1 359 ? -21.020 -10.207 23.334 1.00 82.62 359 GLU A C 1
ATOM 2869 O O . GLU A 1 359 ? -21.624 -11.203 23.741 1.00 82.62 359 GLU A O 1
ATOM 2874 N N . HIS A 1 360 ? -21.506 -8.967 23.450 1.00 76.38 360 HIS A N 1
ATOM 2875 C CA . HIS A 1 360 ? -22.698 -8.628 24.240 1.00 76.38 360 HIS A CA 1
ATOM 2876 C C . HIS A 1 360 ? -23.953 -8.347 23.394 1.00 76.38 360 HIS A C 1
ATOM 2878 O O . HIS A 1 360 ? -25.072 -8.466 23.891 1.00 76.38 360 HIS A O 1
ATOM 2884 N N . GLY A 1 361 ? -23.797 -8.053 22.101 1.00 66.88 361 GLY A N 1
ATOM 2885 C CA . GLY A 1 361 ? -24.861 -8.049 21.095 1.00 66.88 361 GLY A CA 1
ATOM 2886 C C . GLY A 1 361 ? -26.144 -7.291 21.463 1.00 66.88 361 GLY A C 1
ATOM 2887 O O . GLY A 1 361 ? -26.140 -6.086 21.715 1.00 66.88 361 GLY A O 1
ATOM 2888 N N . ASP A 1 362 ? -27.264 -8.025 21.451 1.00 60.66 362 ASP A N 1
ATOM 2889 C CA . ASP A 1 362 ? -28.629 -7.548 21.723 1.00 60.66 362 ASP A CA 1
ATOM 2890 C C . ASP A 1 362 ? -28.965 -7.406 23.217 1.00 60.66 362 ASP A C 1
ATOM 2892 O O . ASP A 1 362 ? -30.123 -7.141 23.566 1.00 60.66 362 ASP A O 1
ATOM 2896 N N . ASP A 1 363 ? -27.994 -7.575 24.119 1.00 64.25 363 ASP A N 1
ATOM 2897 C CA . ASP A 1 363 ? -28.229 -7.416 25.550 1.00 64.25 363 ASP A CA 1
ATOM 2898 C C . ASP A 1 363 ? -28.449 -5.936 25.909 1.00 64.25 363 ASP A C 1
ATOM 2900 O O . ASP A 1 363 ? -27.567 -5.179 26.321 1.00 64.25 363 ASP A O 1
ATOM 2904 N N . THR A 1 364 ? -29.697 -5.506 25.736 1.00 60.47 364 THR A N 1
ATOM 2905 C CA . THR A 1 364 ? -30.152 -4.155 26.066 1.00 60.47 364 THR A CA 1
ATOM 2906 C C . THR A 1 364 ? -30.030 -3.827 27.555 1.00 60.47 364 THR A C 1
ATOM 2908 O O . THR A 1 364 ? -30.007 -2.641 27.893 1.00 60.47 364 THR A O 1
ATOM 2911 N N . ALA A 1 365 ? -29.957 -4.829 28.441 1.00 60.88 365 ALA A N 1
ATOM 2912 C CA . ALA A 1 365 ? -29.715 -4.617 29.863 1.00 60.88 365 ALA A CA 1
ATOM 2913 C C . ALA A 1 365 ? -28.232 -4.313 30.098 1.00 60.88 365 ALA A C 1
ATOM 2915 O O . ALA A 1 365 ? -27.921 -3.264 30.667 1.00 60.88 365 ALA A O 1
ATOM 2916 N N . TRP A 1 366 ? -27.341 -5.135 29.537 1.00 66.75 366 TRP A N 1
ATOM 2917 C CA . TRP A 1 366 ? -25.896 -4.908 29.568 1.00 66.75 366 TRP A CA 1
ATOM 2918 C C . TRP A 1 366 ? -25.525 -3.534 28.999 1.00 66.75 366 TRP A C 1
ATOM 2920 O O . TRP A 1 366 ? -24.820 -2.759 29.644 1.00 66.75 366 TRP A O 1
ATOM 2930 N N . MET A 1 367 ? -26.093 -3.163 27.847 1.00 61.81 367 MET A N 1
ATOM 2931 C CA . MET A 1 367 ? -25.861 -1.862 27.206 1.00 61.81 367 MET A CA 1
ATOM 2932 C C . MET A 1 367 ? -26.354 -0.669 28.038 1.00 61.81 367 MET A C 1
ATOM 2934 O O . MET A 1 367 ? -25.763 0.412 27.990 1.00 61.81 367 MET A O 1
ATOM 2938 N N . LYS A 1 368 ? -27.451 -0.821 28.792 1.00 63.25 368 LYS A N 1
ATOM 2939 C CA . LYS A 1 368 ? -27.958 0.235 29.687 1.00 63.25 368 LYS A CA 1
ATOM 2940 C C . LYS A 1 368 ? -27.085 0.406 30.925 1.00 63.25 368 LYS A C 1
ATOM 2942 O O . LYS A 1 368 ? -26.946 1.530 31.405 1.00 63.25 368 LYS A O 1
ATOM 2947 N N . GLU A 1 369 ? -26.520 -0.686 31.422 1.00 67.56 369 GLU A N 1
ATOM 2948 C CA . GLU A 1 369 ? -25.640 -0.703 32.587 1.00 67.56 369 GLU A CA 1
ATOM 2949 C C . GLU A 1 369 ? -24.244 -0.156 32.247 1.00 67.56 369 GLU A C 1
ATOM 2951 O O . GLU A 1 369 ? -23.774 0.773 32.905 1.00 67.56 369 GLU A O 1
ATOM 2956 N N . HIS A 1 370 ? -23.651 -0.623 31.145 1.00 66.25 370 HIS A N 1
ATOM 2957 C CA . HIS A 1 370 ? -22.262 -0.347 30.758 1.00 66.25 370 HIS A CA 1
ATOM 2958 C C . HIS A 1 370 ? -22.118 0.738 29.681 1.00 66.25 370 HIS A C 1
ATOM 2960 O O . HIS A 1 370 ? -21.012 1.086 29.274 1.00 66.25 370 HIS A O 1
ATOM 2966 N N . GLY A 1 371 ? -23.215 1.352 29.221 1.00 62.16 371 GLY A N 1
ATOM 2967 C CA . GLY A 1 371 ? -23.171 2.384 28.176 1.00 62.16 371 GLY A CA 1
ATOM 2968 C C . GLY A 1 371 ? -22.290 3.596 28.521 1.00 62.16 371 GLY A C 1
ATOM 2969 O O . GLY A 1 371 ? -21.736 4.242 27.632 1.00 62.16 371 GLY A O 1
ATOM 2970 N N . LYS A 1 372 ? -22.103 3.900 29.814 1.00 63.94 372 LYS A N 1
ATOM 2971 C CA . LYS A 1 372 ? -21.177 4.955 30.273 1.00 63.94 372 LYS A CA 1
ATOM 2972 C C . LYS A 1 372 ? -19.701 4.566 30.138 1.00 63.94 372 LYS A C 1
ATOM 2974 O O . LYS A 1 372 ? -18.863 5.460 30.056 1.00 63.94 372 LYS A O 1
ATOM 2979 N N . ASP A 1 373 ? -19.411 3.272 30.092 1.00 65.75 373 ASP A N 1
ATOM 2980 C CA . ASP A 1 373 ? -18.068 2.702 29.989 1.00 65.75 373 ASP A CA 1
ATOM 2981 C C . ASP A 1 373 ? -17.626 2.483 28.533 1.00 65.75 373 ASP A C 1
ATOM 2983 O O . ASP A 1 373 ? -16.431 2.374 28.254 1.00 65.75 373 ASP A O 1
ATOM 2987 N N . ILE A 1 374 ? -18.563 2.506 27.577 1.00 66.44 374 ILE A N 1
ATOM 2988 C CA . ILE A 1 374 ? -18.264 2.441 26.139 1.00 66.44 374 ILE A CA 1
ATOM 2989 C C . ILE A 1 374 ? -17.443 3.673 25.717 1.00 66.44 374 ILE A C 1
ATOM 2991 O O . ILE A 1 374 ? -17.912 4.814 25.764 1.00 66.44 374 ILE A O 1
ATOM 2995 N N . GLY A 1 375 ? -16.214 3.431 25.254 1.00 64.31 375 GLY A N 1
ATOM 2996 C CA . GLY A 1 375 ? -15.221 4.464 24.919 1.00 64.31 375 GLY A CA 1
ATOM 2997 C C . GLY A 1 375 ? -14.082 4.608 25.943 1.00 64.31 375 GLY A C 1
ATOM 2998 O O . GLY A 1 375 ? -13.101 5.326 25.698 1.00 64.31 375 GLY A O 1
ATOM 2999 N N . ASN A 1 376 ? -14.197 3.925 27.089 1.00 77.44 376 ASN A N 1
ATOM 3000 C CA . ASN A 1 376 ? -13.126 3.750 28.064 1.00 77.44 376 ASN A CA 1
ATOM 3001 C C . ASN A 1 376 ? -12.437 2.395 27.836 1.00 77.44 376 ASN A C 1
ATOM 3003 O O . ASN A 1 376 ? -12.970 1.348 28.193 1.00 77.44 376 ASN A O 1
ATOM 3007 N N . ILE A 1 377 ? -11.237 2.431 27.249 1.00 80.62 377 ILE A N 1
ATOM 3008 C CA . ILE A 1 377 ? -10.451 1.239 26.889 1.00 80.62 377 ILE A CA 1
ATOM 3009 C C . ILE A 1 377 ? -10.195 0.336 28.104 1.00 80.62 377 ILE A C 1
ATOM 3011 O O . ILE A 1 377 ? -10.289 -0.879 27.983 1.00 80.62 377 ILE A O 1
ATOM 3015 N N . MET A 1 378 ? -9.937 0.909 29.285 1.00 81.06 378 MET A N 1
ATOM 3016 C CA . MET A 1 378 ? -9.690 0.123 30.496 1.00 81.06 378 MET A CA 1
ATOM 3017 C C . MET A 1 378 ? -10.950 -0.622 30.955 1.00 81.06 378 MET A C 1
ATOM 3019 O O . MET A 1 378 ? -10.887 -1.814 31.245 1.00 81.06 378 MET A O 1
ATOM 3023 N N . SER A 1 379 ? -12.099 0.062 30.990 1.00 80.19 379 SER A N 1
ATOM 3024 C CA . SER A 1 379 ? -13.370 -0.564 31.374 1.00 80.19 379 SER A CA 1
ATOM 3025 C C . SER A 1 379 ? -13.780 -1.649 30.372 1.00 80.19 379 SER A C 1
ATOM 3027 O O . SER A 1 379 ? -14.113 -2.758 30.778 1.00 80.19 379 SER A O 1
ATOM 3029 N N . MET A 1 380 ? -13.692 -1.363 29.067 1.00 81.00 380 MET A N 1
ATOM 3030 C CA . MET A 1 380 ? -14.008 -2.339 28.014 1.00 81.00 380 MET A CA 1
ATOM 3031 C C . MET A 1 380 ? -13.034 -3.525 28.012 1.00 81.00 380 MET A C 1
ATOM 3033 O O . MET A 1 380 ? -13.448 -4.655 27.783 1.00 81.00 380 MET A O 1
ATOM 3037 N N . GLY A 1 381 ? -11.750 -3.293 28.297 1.00 83.25 381 GLY A N 1
ATOM 3038 C CA . GLY A 1 381 ? -10.763 -4.364 28.424 1.00 83.25 381 GLY A CA 1
ATOM 3039 C C . GLY A 1 381 ? -11.042 -5.292 29.601 1.00 83.25 381 GLY A C 1
ATOM 3040 O O . GLY A 1 381 ? -10.916 -6.502 29.450 1.00 83.25 381 GLY A O 1
ATOM 3041 N N . LYS A 1 382 ? -11.483 -4.746 30.740 1.00 83.12 382 LYS A N 1
ATOM 3042 C CA . LYS A 1 382 ? -11.897 -5.545 31.901 1.00 83.12 382 LYS A CA 1
ATOM 3043 C C . LYS A 1 382 ? -13.140 -6.386 31.607 1.00 83.12 382 LYS A C 1
ATOM 3045 O O . LYS A 1 382 ? -13.207 -7.534 32.026 1.00 83.12 382 LYS A O 1
ATOM 3050 N N . GLU A 1 383 ? -14.104 -5.832 30.879 1.00 81.31 383 GLU A N 1
ATOM 3051 C CA . GLU A 1 383 ? -15.294 -6.583 30.468 1.00 81.31 383 GLU A CA 1
ATOM 3052 C C . GLU A 1 383 ? -14.934 -7.777 29.574 1.00 81.31 383 GLU A C 1
ATOM 3054 O O . GLU A 1 383 ? -15.379 -8.903 29.787 1.00 81.31 383 GLU A O 1
ATOM 3059 N N . LEU A 1 384 ? -14.097 -7.527 28.567 1.00 85.62 384 LEU A N 1
ATOM 3060 C CA . LEU A 1 384 ? -13.699 -8.530 27.581 1.00 85.62 384 LEU A CA 1
ATOM 3061 C C . LEU A 1 384 ? -12.666 -9.529 28.123 1.00 85.62 384 LEU A C 1
ATOM 3063 O O . LEU A 1 384 ? -12.292 -10.474 27.419 1.00 85.62 384 LEU A O 1
ATOM 3067 N N . GLU A 1 385 ? -12.202 -9.329 29.360 1.00 84.94 385 GLU A N 1
ATOM 3068 C CA . GLU A 1 385 ? -11.123 -10.093 29.976 1.00 84.94 385 GLU A CA 1
ATOM 3069 C C . GLU A 1 385 ? -11.429 -11.593 29.987 1.00 84.94 385 GLU A C 1
ATOM 3071 O O . GLU A 1 385 ? -10.636 -12.381 29.481 1.00 84.94 385 GLU A O 1
ATOM 3076 N N . GLU A 1 386 ? -12.582 -12.001 30.516 1.00 82.00 386 GLU A N 1
ATOM 3077 C CA . GLU A 1 386 ? -12.946 -13.421 30.631 1.00 82.00 386 GLU A CA 1
ATOM 3078 C C . GLU A 1 386 ? -13.528 -13.994 29.331 1.00 82.00 386 GLU A C 1
ATOM 3080 O O . GLU A 1 386 ? -13.306 -15.160 28.993 1.00 82.00 386 GLU A O 1
ATOM 3085 N N . SER A 1 387 ? -14.300 -13.194 28.591 1.00 79.75 387 SER A N 1
ATOM 3086 C CA . SER A 1 387 ? -15.060 -13.664 27.427 1.00 79.75 387 SER A CA 1
ATOM 3087 C C . SER A 1 387 ? -14.190 -13.855 26.185 1.00 79.75 387 SER A C 1
ATOM 3089 O O . SER A 1 387 ? -14.413 -14.826 25.454 1.00 79.75 387 SER A O 1
ATOM 3091 N N . VAL A 1 388 ? -13.186 -12.990 25.990 1.00 83.44 388 VAL A N 1
ATOM 3092 C CA . VAL A 1 388 ? -12.319 -12.952 24.801 1.00 83.44 388 VAL A CA 1
ATOM 3093 C C . VAL A 1 388 ? -10.857 -13.147 25.175 1.00 83.44 388 VAL A C 1
ATOM 3095 O O . VAL A 1 388 ? -10.222 -14.096 24.712 1.00 83.44 388 VAL A O 1
ATOM 3098 N N . ILE A 1 389 ? -10.323 -12.267 26.024 1.00 83.25 389 ILE A N 1
ATOM 3099 C CA . ILE A 1 389 ? -8.877 -12.094 26.191 1.00 83.25 389 ILE A CA 1
ATOM 3100 C C . ILE A 1 389 ? -8.249 -13.331 26.844 1.00 83.25 389 ILE A C 1
ATOM 3102 O O . ILE A 1 389 ? -7.378 -13.971 26.256 1.00 83.25 389 ILE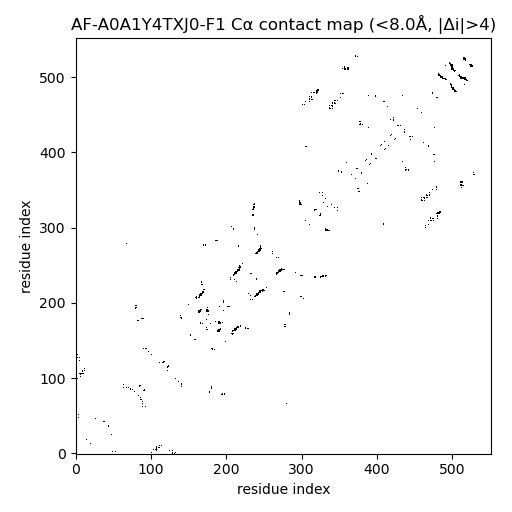 A O 1
ATOM 3106 N N . ARG A 1 390 ? -8.713 -13.736 28.030 1.00 80.75 390 ARG A N 1
ATOM 3107 C CA . ARG A 1 390 ? -8.176 -14.899 28.754 1.00 80.75 390 ARG A CA 1
ATOM 3108 C C . ARG A 1 390 ? -8.339 -16.192 27.973 1.00 80.75 390 ARG A C 1
ATOM 3110 O O . ARG A 1 390 ? -7.401 -16.985 27.950 1.00 80.75 390 ARG A O 1
ATOM 3117 N N . LYS A 1 391 ? -9.477 -16.395 27.299 1.00 80.69 391 LYS A N 1
ATOM 3118 C CA . LYS A 1 391 ? -9.693 -17.590 26.467 1.00 80.69 391 LYS A CA 1
ATOM 3119 C C . LYS A 1 391 ? -8.636 -17.712 25.375 1.00 80.69 391 LYS A C 1
ATOM 3121 O O . LYS A 1 391 ? -8.089 -18.794 25.198 1.00 80.69 391 LYS A O 1
ATOM 3126 N N . LYS A 1 392 ? -8.297 -16.607 24.707 1.00 76.62 392 LYS A N 1
ATOM 3127 C CA . LYS A 1 392 ? -7.272 -16.582 23.655 1.00 76.62 392 LYS A CA 1
ATOM 3128 C C . LYS A 1 392 ? -5.883 -16.942 24.179 1.00 76.62 392 LYS A C 1
ATOM 3130 O O . LYS A 1 392 ? -5.206 -17.784 23.594 1.00 76.62 392 LYS A O 1
ATOM 3135 N N . PHE A 1 393 ? -5.486 -16.378 25.319 1.00 75.12 393 PHE A N 1
ATOM 3136 C CA . PHE A 1 393 ? -4.220 -16.745 25.962 1.00 75.12 393 PHE A CA 1
ATOM 3137 C C . PHE A 1 393 ? -4.204 -18.212 26.424 1.00 75.12 393 PHE A C 1
ATOM 3139 O O . PHE A 1 393 ? -3.196 -18.891 26.259 1.00 75.12 393 PHE A O 1
ATOM 3146 N N . GLN A 1 394 ? -5.315 -18.731 26.959 1.00 77.12 394 GLN A N 1
ATOM 3147 C CA . GLN A 1 394 ? -5.423 -20.133 27.392 1.00 77.12 394 GLN A CA 1
ATOM 3148 C C . GLN A 1 394 ? -5.395 -21.129 26.224 1.00 77.12 394 GLN A C 1
ATOM 3150 O O . GLN A 1 394 ? -4.872 -22.230 26.378 1.00 77.12 394 GLN A O 1
ATOM 3155 N N . GLN A 1 395 ? -5.943 -20.754 25.067 1.00 76.38 395 GLN A N 1
ATOM 3156 C CA . GLN A 1 395 ? -5.953 -21.576 23.852 1.00 76.38 395 GLN A CA 1
ATOM 3157 C C . GLN A 1 395 ? -4.606 -21.567 23.109 1.00 76.38 395 GLN A C 1
ATOM 3159 O O . GLN A 1 395 ? -4.399 -22.389 22.220 1.00 76.38 395 GLN A O 1
ATOM 3164 N N . GLY A 1 396 ? -3.669 -20.695 23.504 1.00 71.75 396 GLY A N 1
ATOM 3165 C CA . GLY A 1 396 ? -2.362 -20.558 22.856 1.00 71.75 396 GLY A CA 1
ATOM 3166 C C . GLY A 1 396 ? -2.407 -19.787 21.533 1.00 71.75 396 GLY A C 1
ATOM 3167 O O . GLY A 1 396 ? -1.449 -19.850 20.761 1.00 71.75 396 GLY A O 1
ATOM 3168 N N . ASP A 1 397 ? -3.500 -19.059 21.284 1.00 73.31 397 ASP A N 1
ATOM 3169 C CA . ASP A 1 397 ? -3.713 -18.269 20.066 1.00 73.31 397 ASP A CA 1
ATOM 3170 C C . ASP A 1 397 ? -2.815 -17.023 20.014 1.00 73.31 397 ASP A C 1
ATOM 3172 O O . ASP A 1 397 ? -2.579 -16.486 18.937 1.00 73.31 397 ASP A O 1
ATOM 3176 N N . ILE A 1 398 ? -2.321 -16.565 21.169 1.00 76.62 398 ILE A N 1
ATOM 3177 C CA . ILE A 1 398 ? -1.424 -15.410 21.310 1.00 76.62 398 ILE A CA 1
ATOM 3178 C C . ILE A 1 398 ? -0.108 -15.902 21.901 1.00 76.62 398 ILE A C 1
ATOM 3180 O O . ILE A 1 398 ? -0.102 -16.477 22.994 1.00 76.62 398 ILE A O 1
ATOM 3184 N N . ARG A 1 399 ? 1.007 -15.670 21.200 1.00 76.94 399 ARG A N 1
ATOM 3185 C CA . ARG A 1 399 ? 2.334 -16.160 21.627 1.00 76.94 399 ARG A CA 1
ATOM 3186 C C . ARG A 1 399 ? 3.212 -15.087 22.264 1.00 76.94 399 ARG A C 1
ATOM 3188 O O . ARG A 1 399 ? 4.208 -15.429 22.899 1.00 76.94 399 ARG A O 1
ATOM 3195 N N . ILE A 1 400 ? 2.812 -13.821 22.161 1.00 79.12 400 ILE A N 1
ATOM 3196 C CA . ILE A 1 400 ? 3.559 -12.685 22.706 1.00 79.12 400 ILE A CA 1
ATOM 3197 C C . ILE A 1 400 ? 3.675 -12.769 24.234 1.00 79.12 400 ILE A C 1
ATOM 3199 O O . ILE A 1 400 ? 2.682 -12.780 24.968 1.00 79.12 400 ILE A O 1
ATOM 3203 N N . THR A 1 401 ? 4.915 -12.751 24.723 1.00 82.62 401 THR A N 1
ATOM 3204 C CA . THR A 1 401 ? 5.234 -12.736 26.161 1.00 82.62 401 THR A CA 1
ATOM 3205 C C . THR A 1 401 ? 5.548 -11.329 26.677 1.00 82.62 401 THR A C 1
ATOM 3207 O O . THR A 1 401 ? 5.868 -10.421 25.911 1.00 82.62 401 THR A O 1
ATOM 3210 N N . PHE A 1 402 ? 5.524 -11.138 28.003 1.00 83.06 402 PHE A N 1
ATOM 3211 C CA . PHE A 1 402 ? 5.927 -9.866 28.622 1.00 83.06 402 PHE A CA 1
ATOM 3212 C C . PHE A 1 402 ? 7.354 -9.460 28.222 1.00 83.06 402 PHE A C 1
ATOM 3214 O O . PHE A 1 402 ? 7.620 -8.297 27.924 1.00 83.06 402 PHE A O 1
ATOM 3221 N N . GLU A 1 403 ? 8.281 -10.420 28.216 1.00 82.06 403 GLU A N 1
ATOM 3222 C CA . GLU A 1 403 ? 9.671 -10.170 27.833 1.00 82.06 403 GLU A CA 1
ATOM 3223 C C . GLU A 1 403 ? 9.775 -9.785 26.366 1.00 82.06 403 GLU A C 1
ATOM 3225 O O . GLU A 1 403 ? 10.480 -8.835 26.043 1.00 82.06 403 GLU A O 1
ATOM 3230 N N . GLU A 1 404 ? 9.021 -10.431 25.485 1.00 84.81 404 GLU A N 1
ATOM 3231 C CA . GLU A 1 404 ? 8.991 -10.072 24.071 1.00 84.81 404 GLU A CA 1
ATOM 3232 C C . GLU A 1 404 ? 8.491 -8.639 23.831 1.00 84.81 404 GLU A C 1
ATOM 3234 O O . GLU A 1 404 ? 9.085 -7.911 23.033 1.00 84.81 404 GLU A O 1
ATOM 3239 N N . ILE A 1 405 ? 7.483 -8.182 24.582 1.00 85.12 405 ILE A N 1
ATOM 3240 C CA . ILE A 1 405 ? 6.975 -6.806 24.476 1.00 85.12 405 ILE A CA 1
ATOM 3241 C C . ILE A 1 405 ? 8.064 -5.788 24.796 1.00 85.12 405 ILE A C 1
ATOM 3243 O O . ILE A 1 405 ? 8.329 -4.907 23.985 1.00 85.12 405 ILE A O 1
ATOM 3247 N N . PHE A 1 406 ? 8.694 -5.904 25.965 1.00 83.50 406 PHE A N 1
ATOM 3248 C CA . PHE A 1 406 ? 9.601 -4.870 26.473 1.00 83.50 406 PHE A CA 1
ATOM 3249 C C . PHE A 1 406 ? 11.071 -5.066 26.080 1.00 83.50 406 PHE A C 1
ATOM 3251 O O . PHE A 1 406 ? 11.895 -4.240 26.455 1.00 83.50 406 PHE A O 1
ATOM 3258 N N . SER A 1 407 ? 11.417 -6.142 25.363 1.00 78.12 407 SER A N 1
ATOM 3259 C CA . SER A 1 407 ? 12.785 -6.369 24.863 1.00 78.12 407 SER A CA 1
ATOM 3260 C C . SER A 1 407 ? 12.903 -6.463 23.342 1.00 78.12 407 SER A C 1
ATOM 3262 O O . SER A 1 407 ? 14.013 -6.357 22.822 1.00 78.12 407 SER A O 1
ATOM 3264 N N . ARG A 1 408 ? 11.798 -6.691 22.615 1.00 83.19 408 ARG A N 1
ATOM 3265 C CA . ARG A 1 408 ? 11.823 -6.888 21.153 1.00 83.19 408 ARG A CA 1
ATOM 3266 C C . ARG A 1 408 ? 10.816 -6.034 20.391 1.00 83.19 408 ARG A C 1
ATOM 3268 O O . ARG A 1 408 ? 11.138 -5.580 19.298 1.00 83.19 408 ARG A O 1
ATOM 3275 N N . ILE A 1 409 ? 9.607 -5.842 20.922 1.00 90.56 409 ILE A N 1
ATOM 3276 C CA . ILE A 1 409 ? 8.549 -5.082 20.234 1.00 90.56 409 ILE A CA 1
ATOM 3277 C C . ILE A 1 409 ? 8.708 -3.580 20.492 1.00 90.56 409 ILE A C 1
ATOM 3279 O O . ILE A 1 409 ? 8.795 -2.797 19.542 1.00 90.56 409 ILE A O 1
ATOM 3283 N N . ILE A 1 410 ? 8.743 -3.193 21.768 1.00 91.62 410 ILE A N 1
ATOM 3284 C CA . ILE A 1 410 ? 9.021 -1.829 22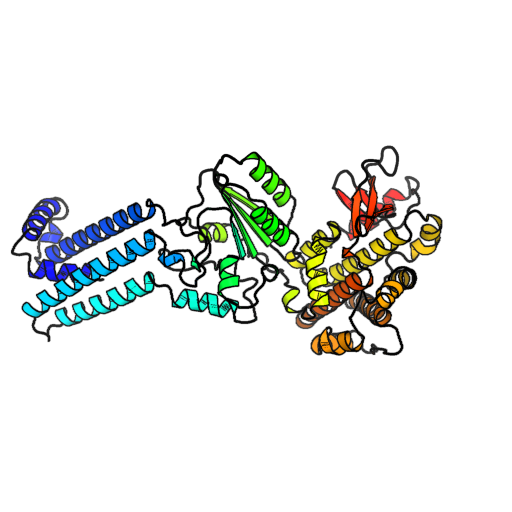.208 1.00 91.62 410 ILE A CA 1
ATOM 3285 C C . ILE A 1 410 ? 10.539 -1.677 22.302 1.00 91.62 410 ILE A C 1
ATOM 3287 O O . ILE A 1 410 ? 11.211 -2.406 23.028 1.00 91.62 410 ILE A O 1
ATOM 3291 N N . THR A 1 411 ? 11.066 -0.739 21.532 1.00 91.38 411 THR A N 1
ATOM 3292 C CA . THR A 1 411 ? 12.488 -0.419 21.424 1.00 91.38 411 THR A CA 1
ATOM 3293 C C . THR A 1 411 ? 12.952 0.473 22.574 1.00 91.38 411 THR A C 1
ATOM 3295 O O . THR A 1 411 ? 12.152 1.101 23.270 1.00 91.38 411 THR A O 1
ATOM 3298 N N . GLU A 1 412 ? 14.269 0.580 22.753 1.00 90.12 412 GLU A N 1
ATOM 3299 C CA . GLU A 1 412 ? 14.861 1.488 23.745 1.00 90.12 412 GLU A CA 1
ATOM 3300 C C . GLU A 1 412 ? 14.498 2.961 23.486 1.00 90.12 412 GLU A C 1
ATOM 3302 O O . GLU A 1 412 ? 14.259 3.713 24.432 1.00 90.12 412 GLU A O 1
ATOM 3307 N N . GLU A 1 413 ? 14.392 3.370 22.217 1.00 91.69 413 GLU A N 1
ATOM 3308 C CA . GLU A 1 413 ? 13.974 4.724 21.828 1.00 91.69 413 GLU A CA 1
ATOM 3309 C C . GLU A 1 413 ? 12.522 5.001 22.246 1.00 91.69 413 GLU A C 1
ATOM 3311 O O . GLU A 1 413 ? 12.226 6.019 22.875 1.00 91.69 413 GLU A O 1
ATOM 3316 N N . GLU A 1 414 ? 11.618 4.053 21.995 1.00 93.44 414 GLU A N 1
ATOM 3317 C CA . GLU A 1 414 ? 10.220 4.146 22.426 1.00 93.44 414 GLU A CA 1
ATOM 3318 C C . GLU A 1 414 ? 10.096 4.114 23.956 1.00 93.44 414 GLU A C 1
ATOM 3320 O O . GLU A 1 414 ? 9.303 4.862 24.530 1.00 93.44 414 GLU A O 1
ATOM 3325 N N . MET A 1 415 ? 10.915 3.314 24.648 1.00 91.12 415 MET A N 1
ATOM 3326 C CA . MET A 1 415 ? 10.980 3.316 26.113 1.00 91.12 415 MET A CA 1
ATOM 3327 C C . MET A 1 415 ? 11.477 4.651 26.676 1.00 91.12 415 MET A C 1
ATOM 3329 O O . MET A 1 415 ? 10.993 5.080 27.727 1.00 91.12 415 MET A O 1
ATOM 3333 N N . ALA A 1 416 ? 12.412 5.327 26.006 1.00 90.88 416 ALA A N 1
ATOM 3334 C CA . ALA A 1 416 ? 12.860 6.659 26.402 1.00 90.88 416 ALA A CA 1
ATOM 3335 C C . ALA A 1 416 ? 11.725 7.689 26.282 1.00 90.88 416 ALA A C 1
ATOM 3337 O O . ALA A 1 416 ? 11.503 8.463 27.216 1.00 90.88 416 ALA A O 1
ATOM 3338 N N . VAL A 1 417 ? 10.946 7.636 25.195 1.00 91.31 417 VAL A N 1
ATOM 3339 C CA . VAL A 1 417 ? 9.734 8.455 25.017 1.00 91.31 417 VAL A CA 1
ATOM 3340 C C . VAL A 1 417 ? 8.698 8.139 26.100 1.00 91.31 417 VAL A C 1
ATOM 3342 O O . VAL A 1 417 ? 8.175 9.060 26.728 1.00 91.31 417 VAL A O 1
ATOM 3345 N N . ILE A 1 418 ? 8.457 6.860 26.414 1.00 90.12 418 ILE A N 1
ATOM 3346 C CA . ILE A 1 418 ? 7.567 6.472 27.521 1.00 90.12 418 ILE A CA 1
ATOM 3347 C C . ILE A 1 418 ? 8.035 7.107 28.829 1.00 90.12 418 ILE A C 1
ATOM 3349 O O . ILE A 1 418 ? 7.226 7.718 29.509 1.00 90.12 418 ILE A O 1
ATOM 3353 N N . ARG A 1 419 ? 9.322 7.031 29.180 1.00 90.19 419 ARG A N 1
ATOM 3354 C CA . ARG A 1 419 ? 9.831 7.630 30.428 1.00 90.19 419 ARG A CA 1
ATOM 3355 C C . ARG A 1 419 ? 9.745 9.158 30.436 1.00 90.19 419 ARG A C 1
ATOM 3357 O O . ARG A 1 419 ? 9.584 9.739 31.503 1.00 90.19 419 ARG A O 1
ATOM 3364 N N . LYS A 1 420 ? 9.848 9.809 29.273 1.00 89.31 420 LYS A N 1
ATOM 3365 C CA . LYS A 1 420 ? 9.718 11.269 29.142 1.00 89.31 420 LYS A CA 1
ATOM 3366 C C . LYS A 1 420 ? 8.289 11.736 29.428 1.00 89.31 420 LYS A C 1
ATOM 3368 O O . LYS A 1 420 ? 8.110 12.709 30.154 1.00 89.31 420 LYS A O 1
ATOM 3373 N N . TYR A 1 421 ? 7.288 11.043 28.883 1.00 86.25 421 TYR A N 1
ATOM 3374 C CA . TYR A 1 421 ? 5.881 11.459 28.980 1.00 86.25 421 TYR A CA 1
ATOM 3375 C C . TYR A 1 421 ? 5.110 10.759 30.113 1.00 86.25 421 TYR A C 1
ATOM 3377 O O . TYR A 1 421 ? 4.171 11.320 30.664 1.00 86.25 421 TYR A O 1
ATOM 3385 N N . LEU A 1 422 ? 5.530 9.566 30.524 1.00 87.56 422 LEU A N 1
ATOM 3386 C CA . LEU A 1 422 ? 5.004 8.797 31.653 1.00 87.56 422 LEU A CA 1
ATOM 3387 C C . LEU A 1 422 ? 6.131 8.505 32.665 1.00 87.56 422 LEU A C 1
ATOM 3389 O O . LEU A 1 422 ? 6.558 7.354 32.791 1.00 87.56 422 LEU A O 1
ATOM 3393 N N . PRO A 1 423 ? 6.625 9.516 33.406 1.00 82.38 423 PRO A N 1
ATOM 3394 C CA . PRO A 1 423 ? 7.808 9.378 34.265 1.00 82.38 423 PRO A CA 1
ATOM 3395 C C . PRO A 1 423 ? 7.660 8.317 35.364 1.00 82.38 423 PRO A C 1
ATOM 3397 O O . PRO A 1 423 ? 8.643 7.680 35.745 1.00 82.38 423 PRO A O 1
ATOM 3400 N N . ASP A 1 424 ? 6.432 8.072 35.823 1.00 84.06 424 ASP A N 1
ATOM 3401 C CA . ASP A 1 424 ? 6.133 7.089 36.868 1.00 84.06 424 ASP A CA 1
ATOM 3402 C C . ASP A 1 424 ? 5.766 5.700 36.318 1.00 84.06 4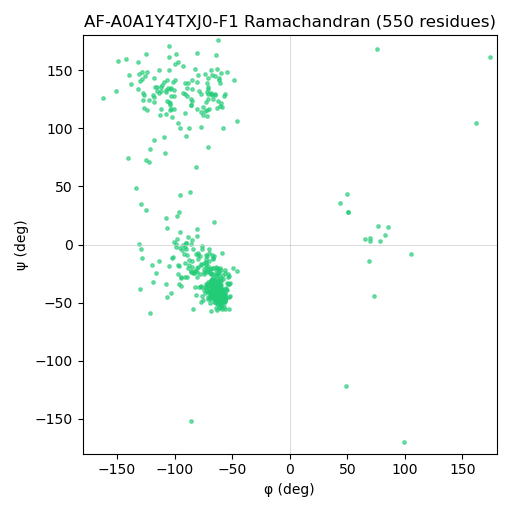24 ASP A C 1
ATOM 3404 O O . ASP A 1 424 ? 5.501 4.773 37.088 1.00 84.06 424 ASP A O 1
ATOM 3408 N N . TYR A 1 425 ? 5.746 5.515 34.992 1.00 83.69 425 TYR A N 1
ATOM 3409 C CA . TYR A 1 425 ? 5.412 4.223 34.402 1.00 83.69 425 TYR A CA 1
ATOM 3410 C C . TYR A 1 425 ? 6.532 3.209 34.632 1.00 83.69 425 TYR A C 1
ATOM 3412 O O . TYR A 1 425 ? 7.685 3.401 34.237 1.00 83.69 425 TYR A O 1
ATOM 3420 N N . ARG A 1 426 ? 6.166 2.072 35.225 1.00 77.56 426 ARG A N 1
ATOM 3421 C CA . ARG A 1 426 ? 7.039 0.909 35.366 1.00 77.56 426 ARG A CA 1
ATOM 3422 C C . ARG A 1 426 ? 6.333 -0.322 34.807 1.00 77.56 426 ARG A C 1
ATOM 3424 O O . ARG A 1 426 ? 5.199 -0.579 35.211 1.00 77.56 426 ARG A O 1
ATOM 3431 N N . PRO A 1 427 ? 6.980 -1.091 33.913 1.00 75.31 427 PRO A N 1
ATOM 3432 C CA . PRO A 1 427 ? 6.463 -2.387 33.503 1.00 75.31 427 PRO A CA 1
ATOM 3433 C C . PRO A 1 427 ? 6.317 -3.293 34.731 1.00 75.31 427 PRO A C 1
ATOM 3435 O O . PRO A 1 427 ? 7.306 -3.598 35.400 1.00 75.31 427 PRO A O 1
ATOM 3438 N N . ASP A 1 428 ? 5.093 -3.718 35.028 1.00 77.19 428 ASP A N 1
ATOM 3439 C CA . ASP A 1 428 ? 4.802 -4.594 36.160 1.00 77.19 428 ASP A CA 1
ATOM 3440 C C . ASP A 1 428 ? 4.596 -6.035 35.678 1.00 77.19 428 ASP A C 1
ATOM 3442 O O . ASP A 1 428 ? 3.599 -6.352 35.029 1.00 77.19 428 ASP A O 1
ATOM 3446 N N . ARG A 1 429 ? 5.562 -6.902 36.008 1.00 77.50 429 ARG A N 1
ATOM 3447 C CA . ARG A 1 429 ? 5.572 -8.330 35.649 1.00 77.50 429 ARG A CA 1
ATOM 3448 C C . ARG A 1 429 ? 4.568 -9.167 36.447 1.00 77.50 429 ARG A C 1
ATOM 3450 O O . ARG A 1 429 ? 4.414 -10.348 36.155 1.00 77.50 429 ARG A O 1
ATOM 3457 N N . THR A 1 430 ? 3.937 -8.602 37.476 1.00 79.31 430 THR A N 1
ATOM 3458 C CA . THR A 1 430 ? 2.976 -9.331 38.318 1.00 79.31 430 THR A CA 1
ATOM 3459 C C . THR A 1 430 ? 1.597 -9.445 37.675 1.00 79.31 430 THR A C 1
ATOM 3461 O O . THR A 1 430 ? 0.829 -10.338 38.034 1.00 79.31 430 THR A O 1
ATOM 3464 N N . TYR A 1 431 ? 1.292 -8.586 36.699 1.00 73.44 431 TYR A N 1
ATOM 3465 C CA . TYR A 1 431 ? 0.036 -8.626 35.961 1.00 73.44 431 TYR A CA 1
ATOM 3466 C C . TYR A 1 431 ? 0.142 -9.464 34.680 1.00 73.44 431 TYR A C 1
ATOM 3468 O O . TYR A 1 431 ? 1.218 -9.564 34.084 1.00 73.44 431 TYR A O 1
ATOM 3476 N N . PRO A 1 432 ? -0.982 -10.036 34.210 1.00 77.00 432 PRO A N 1
ATOM 3477 C CA . PRO A 1 432 ? -1.048 -10.653 32.894 1.00 77.00 432 PRO A CA 1
ATOM 3478 C C . PRO A 1 432 ? -0.604 -9.701 31.775 1.00 77.00 432 PRO A C 1
ATOM 3480 O O . PRO A 1 432 ? -0.853 -8.496 31.825 1.00 77.00 432 PRO A O 1
ATOM 3483 N N . VAL A 1 433 ? -0.009 -10.270 30.724 1.00 81.44 433 VAL A N 1
ATOM 3484 C CA . VAL A 1 433 ? 0.571 -9.538 29.582 1.00 81.44 433 VAL A CA 1
ATOM 3485 C C . VAL A 1 433 ? -0.407 -8.531 28.959 1.00 81.44 433 VAL A C 1
ATOM 3487 O O . VAL A 1 433 ? -0.039 -7.385 28.694 1.00 81.44 433 VAL A O 1
ATOM 3490 N N . TYR A 1 434 ? -1.668 -8.923 28.762 1.00 80.12 434 TYR A N 1
ATOM 3491 C CA . TYR A 1 434 ? -2.687 -8.042 28.184 1.00 80.12 434 TYR A CA 1
ATOM 3492 C C . TYR A 1 434 ? -2.993 -6.832 29.073 1.00 80.12 434 TYR A C 1
ATOM 3494 O O . TYR A 1 434 ? -3.187 -5.735 28.553 1.00 80.12 434 TYR A O 1
ATOM 3502 N N . THR A 1 435 ? -2.983 -6.991 30.400 1.00 82.19 435 THR A N 1
ATOM 3503 C CA . THR A 1 435 ? -3.215 -5.892 31.346 1.00 82.19 435 THR A CA 1
ATOM 3504 C C . THR A 1 435 ? -2.136 -4.829 31.193 1.00 82.19 435 THR A C 1
ATOM 3506 O O . THR A 1 435 ? -2.447 -3.639 31.188 1.00 82.19 435 THR A O 1
ATOM 3509 N N . SER A 1 436 ? -0.881 -5.240 30.988 1.00 85.12 436 SER A N 1
ATOM 3510 C CA . SER A 1 436 ? 0.224 -4.316 30.720 1.00 85.12 436 SER A CA 1
ATOM 3511 C C . SER A 1 436 ? 0.014 -3.534 29.418 1.00 85.12 436 SER A C 1
ATOM 3513 O O . SER A 1 436 ? 0.217 -2.320 29.400 1.00 85.12 436 SER A O 1
ATOM 3515 N N . ILE A 1 437 ? -0.451 -4.194 28.349 1.00 87.50 437 ILE A N 1
ATOM 3516 C CA . ILE A 1 437 ? -0.741 -3.547 27.056 1.00 87.50 437 ILE A CA 1
ATOM 3517 C C . ILE A 1 437 ? -1.892 -2.541 27.191 1.00 87.50 437 ILE A C 1
ATOM 3519 O O . ILE A 1 437 ? -1.755 -1.387 26.773 1.00 87.50 437 ILE A O 1
ATOM 3523 N N . VAL A 1 438 ? -3.009 -2.942 27.807 1.00 85.94 438 VAL A N 1
ATOM 3524 C CA . VAL A 1 438 ? -4.192 -2.085 28.014 1.00 85.94 438 VAL A CA 1
ATOM 3525 C C . VAL A 1 438 ? -3.842 -0.880 28.890 1.00 85.94 438 VAL A C 1
ATOM 3527 O O . VAL A 1 438 ? -4.211 0.257 28.574 1.00 85.94 438 VAL A O 1
ATOM 3530 N N . TYR A 1 439 ? -3.091 -1.105 29.972 1.00 87.00 439 TYR A N 1
ATOM 3531 C CA . TYR A 1 439 ? -2.671 -0.058 30.898 1.00 87.00 439 TYR A CA 1
ATOM 3532 C C . TYR A 1 439 ? -1.727 0.950 30.246 1.00 87.00 439 TYR A C 1
ATOM 3534 O O . TYR A 1 439 ? -1.959 2.156 30.369 1.00 87.00 439 TYR A O 1
ATOM 3542 N N . LEU A 1 440 ? -0.715 0.490 29.505 1.00 89.19 440 LEU A N 1
ATOM 3543 C CA . LEU A 1 440 ? 0.199 1.377 28.786 1.00 89.19 440 LEU A CA 1
ATOM 3544 C C . LEU A 1 440 ? -0.542 2.186 27.712 1.00 89.19 440 LEU A C 1
ATOM 3546 O O . LEU A 1 440 ? -0.398 3.406 27.658 1.00 89.19 440 LEU A O 1
ATOM 3550 N N . THR A 1 441 ? -1.403 1.532 26.925 1.00 90.12 441 THR A N 1
ATOM 3551 C CA . THR A 1 441 ? -2.228 2.188 25.895 1.00 90.12 441 THR A CA 1
ATOM 3552 C C . THR A 1 441 ? -3.098 3.292 26.502 1.00 90.12 441 THR A C 1
ATOM 3554 O O . THR A 1 441 ? -3.133 4.417 26.001 1.00 90.12 441 THR A O 1
ATOM 3557 N N . THR A 1 442 ? -3.775 2.995 27.613 1.00 87.38 442 THR A N 1
ATOM 3558 C CA . THR A 1 442 ? -4.662 3.946 28.300 1.00 87.38 442 THR A CA 1
ATOM 3559 C C . THR A 1 442 ? -3.880 5.098 28.932 1.00 87.38 442 THR A C 1
ATOM 3561 O O . THR A 1 442 ? -4.276 6.257 28.798 1.00 87.38 442 THR A O 1
ATOM 3564 N N . SER A 1 443 ? -2.758 4.795 29.589 1.00 88.12 443 SER A N 1
ATOM 3565 C CA . SER A 1 443 ? -1.903 5.797 30.232 1.00 88.12 443 SER A CA 1
ATOM 3566 C C . SER A 1 443 ? -1.348 6.785 29.209 1.00 88.12 443 SER A C 1
ATOM 3568 O O . SER A 1 443 ? -1.481 7.995 29.397 1.00 88.12 443 SER A O 1
ATOM 3570 N N . LEU A 1 444 ? -0.825 6.281 28.085 1.00 88.56 444 LEU A N 1
ATOM 3571 C CA . LEU A 1 444 ? -0.359 7.118 26.981 1.00 88.56 444 LEU A CA 1
ATOM 3572 C C . LEU A 1 444 ? -1.502 7.966 26.420 1.00 88.56 444 LEU A C 1
ATOM 3574 O O . LEU A 1 444 ? -1.371 9.183 26.351 1.00 88.56 444 LEU A O 1
ATOM 3578 N N . ARG A 1 445 ? -2.660 7.375 26.098 1.00 86.25 445 ARG A N 1
ATOM 3579 C CA . ARG A 1 445 ? -3.815 8.130 25.575 1.00 86.25 445 ARG A CA 1
ATOM 3580 C C . ARG A 1 445 ? -4.191 9.314 26.472 1.00 86.25 445 ARG A C 1
ATOM 3582 O O . ARG A 1 445 ? -4.453 10.406 25.966 1.00 86.25 445 ARG A O 1
ATOM 3589 N N . ASN A 1 446 ? -4.240 9.098 27.785 1.00 83.06 446 ASN A N 1
ATOM 3590 C CA . ASN A 1 446 ? -4.648 10.118 28.751 1.00 83.06 446 ASN A CA 1
ATOM 3591 C C . ASN A 1 446 ? -3.632 11.254 28.851 1.00 83.06 446 ASN A C 1
ATOM 3593 O O . ASN A 1 446 ? -4.013 12.423 28.817 1.00 83.06 446 ASN A O 1
ATOM 3597 N N . VAL A 1 447 ? -2.349 10.912 28.934 1.00 81.25 447 VAL A N 1
ATOM 3598 C CA . VAL A 1 447 ? -1.277 11.900 29.050 1.00 81.25 447 VAL A CA 1
ATOM 3599 C C . VAL A 1 447 ? -1.108 12.697 27.764 1.00 81.25 447 VAL A C 1
ATOM 3601 O O . VAL A 1 447 ? -1.034 13.924 27.802 1.00 81.25 447 VAL A O 1
ATOM 3604 N N . LEU A 1 448 ? -1.136 12.036 26.608 1.00 77.25 448 LEU A N 1
ATOM 3605 C CA . LEU A 1 448 ? -0.902 12.695 25.325 1.00 77.25 448 LEU A CA 1
ATOM 3606 C C . LEU A 1 448 ? -2.009 13.695 24.980 1.00 77.25 448 LEU A C 1
ATOM 3608 O O . LEU A 1 448 ? -1.716 14.774 24.473 1.00 77.25 448 LEU A O 1
ATOM 3612 N N . ARG A 1 449 ? -3.266 13.405 25.351 1.00 72.31 449 ARG A N 1
ATOM 3613 C CA . ARG A 1 449 ? -4.382 14.365 25.244 1.00 72.31 449 ARG A CA 1
ATOM 3614 C C . ARG A 1 449 ? -4.176 15.635 26.081 1.00 72.31 449 ARG A C 1
ATOM 3616 O O . ARG A 1 449 ? -4.780 16.655 25.758 1.00 72.31 449 ARG A O 1
ATOM 3623 N N . GLY A 1 450 ? -3.354 15.582 27.130 1.00 67.44 450 GLY A N 1
ATOM 3624 C CA . GLY A 1 450 ? -3.026 16.724 27.987 1.00 67.44 450 GLY A CA 1
ATOM 3625 C C . GLY A 1 450 ? -1.829 17.561 27.520 1.00 67.44 450 GLY A C 1
ATOM 3626 O O . GLY A 1 450 ? -1.725 18.716 27.922 1.00 67.44 450 GLY A O 1
ATOM 3627 N N . HIS A 1 451 ? -0.945 17.022 26.671 1.00 67.62 451 HIS A N 1
ATOM 3628 C CA . HIS A 1 451 ? 0.333 17.665 26.323 1.00 67.62 451 HIS A CA 1
ATOM 3629 C C . HIS A 1 451 ? 0.250 18.743 25.229 1.00 67.62 451 HIS A C 1
ATOM 3631 O O . HIS A 1 451 ? 1.101 19.626 25.190 1.00 67.62 451 HIS A O 1
ATOM 3637 N N . GLY A 1 452 ? -0.767 18.723 24.362 1.00 62.25 452 GLY A N 1
ATOM 3638 C CA . GLY A 1 452 ? -1.014 19.763 23.348 1.00 62.25 452 GLY A CA 1
ATOM 3639 C C . GLY A 1 452 ? -0.050 19.770 22.147 1.00 62.25 452 GLY A C 1
ATOM 3640 O O . GLY A 1 452 ? -0.520 19.866 21.014 1.00 62.25 452 GLY A O 1
ATOM 3641 N N . SER A 1 453 ? 1.262 19.623 22.355 1.00 68.50 453 SER A N 1
ATOM 3642 C CA . SER A 1 453 ? 2.287 19.505 21.305 1.00 68.50 453 SER A CA 1
ATOM 3643 C C . SER A 1 453 ? 3.480 18.645 21.751 1.00 68.50 453 SER A C 1
ATOM 3645 O O . SER A 1 453 ? 3.722 18.465 22.944 1.00 68.50 453 SER A O 1
ATOM 3647 N N . PHE A 1 454 ? 4.222 18.108 20.776 1.00 76.88 454 PHE A N 1
ATOM 3648 C CA . PHE A 1 454 ? 5.413 17.273 20.979 1.00 76.88 454 PHE A CA 1
ATOM 3649 C C . PHE A 1 454 ? 6.562 17.764 20.096 1.00 76.88 454 PHE A C 1
ATOM 3651 O O . PHE A 1 454 ? 6.334 18.389 19.057 1.00 76.88 454 PHE A O 1
ATOM 3658 N N . GLU A 1 455 ? 7.798 17.450 20.483 1.00 79.25 455 GLU A N 1
ATOM 3659 C CA . GLU A 1 455 ? 8.941 17.556 19.574 1.00 79.25 455 GLU A CA 1
ATOM 3660 C C . GLU A 1 455 ? 8.727 16.615 18.375 1.00 79.25 455 GLU A C 1
ATOM 3662 O O . GLU A 1 455 ? 8.205 15.515 18.534 1.00 79.25 455 GLU A O 1
ATOM 3667 N N . HIS A 1 456 ? 9.112 17.027 17.162 1.00 78.88 456 HIS A N 1
ATOM 3668 C CA . HIS A 1 456 ? 8.821 16.240 15.954 1.00 78.88 456 HIS A CA 1
ATOM 3669 C C . HIS A 1 456 ? 9.443 14.835 16.001 1.00 78.88 456 HIS A C 1
ATOM 3671 O O . HIS A 1 456 ? 8.816 13.872 15.569 1.00 78.88 456 HIS A O 1
ATOM 3677 N N . VAL A 1 457 ? 10.670 14.708 16.518 1.00 81.31 457 VAL A N 1
ATOM 3678 C CA . VAL A 1 457 ? 11.348 13.407 16.654 1.00 81.31 457 VAL A CA 1
ATOM 3679 C C . VAL A 1 457 ? 10.563 12.495 17.596 1.00 81.31 457 VAL A C 1
ATOM 3681 O O . VAL A 1 457 ? 10.280 11.351 17.249 1.00 81.31 457 VAL A O 1
ATOM 3684 N N . ASP A 1 458 ? 10.120 13.030 18.734 1.00 88.56 458 ASP A N 1
ATOM 3685 C CA . ASP A 1 458 ? 9.278 12.293 19.673 1.00 88.56 458 ASP A CA 1
ATOM 3686 C C . ASP A 1 458 ? 7.933 11.910 19.056 1.00 88.56 458 ASP A C 1
ATOM 3688 O O . ASP A 1 458 ? 7.428 10.835 19.349 1.00 88.56 458 ASP A O 1
ATOM 3692 N N . ALA A 1 459 ? 7.343 12.759 18.208 1.00 88.88 459 ALA A N 1
ATOM 3693 C CA . ALA A 1 459 ? 6.058 12.482 17.572 1.00 88.88 459 ALA A CA 1
ATOM 3694 C C . ALA A 1 459 ? 6.123 11.280 16.614 1.00 88.88 459 ALA A C 1
ATOM 3696 O O . ALA A 1 459 ? 5.203 10.464 16.611 1.00 88.88 459 ALA A O 1
ATOM 3697 N N . GLU A 1 460 ? 7.198 11.140 15.833 1.00 90.56 460 GLU A N 1
ATOM 3698 C CA . GLU A 1 460 ? 7.388 9.971 14.961 1.00 90.56 460 GLU A CA 1
ATOM 3699 C C . GLU A 1 460 ? 7.567 8.691 15.789 1.00 90.56 460 GLU A C 1
ATOM 3701 O O . GLU A 1 460 ? 6.814 7.737 15.603 1.00 90.56 460 GLU A O 1
ATOM 3706 N N . ILE A 1 461 ? 8.458 8.699 16.790 1.00 93.06 461 ILE A N 1
ATOM 3707 C CA . ILE 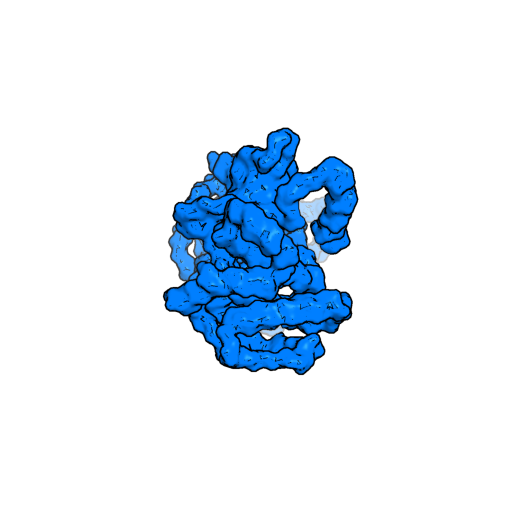A 1 461 ? 8.672 7.544 17.685 1.00 93.06 461 ILE A CA 1
ATOM 3708 C C . ILE A 1 461 ? 7.380 7.186 18.435 1.00 93.06 461 ILE A C 1
ATOM 3710 O O . ILE A 1 461 ? 7.026 6.018 18.600 1.00 93.06 461 ILE A O 1
ATOM 3714 N N . LEU A 1 462 ? 6.634 8.196 18.877 1.00 92.38 462 LEU A N 1
ATOM 3715 C CA . LEU A 1 462 ? 5.362 8.011 19.557 1.00 92.38 462 LEU A CA 1
ATOM 3716 C C . LEU A 1 462 ? 4.303 7.406 18.633 1.00 92.38 462 LEU A C 1
ATOM 3718 O O . LEU A 1 462 ? 3.523 6.567 19.080 1.00 92.38 462 LEU A O 1
ATOM 3722 N N . PHE A 1 463 ? 4.264 7.804 17.361 1.00 93.69 463 PHE A N 1
ATOM 3723 C CA . PHE A 1 463 ? 3.389 7.173 16.381 1.00 93.69 463 PHE A CA 1
ATOM 3724 C C . PHE A 1 463 ? 3.724 5.689 16.224 1.00 93.69 463 PHE A C 1
ATOM 3726 O O . PHE A 1 463 ? 2.811 4.868 16.298 1.00 93.69 463 PHE A O 1
ATOM 3733 N N . GLU A 1 464 ? 5.003 5.336 16.067 1.00 95.06 464 GLU A N 1
ATOM 3734 C CA . GLU A 1 464 ? 5.442 3.939 15.955 1.00 95.06 464 GLU A CA 1
ATOM 3735 C C . GLU A 1 464 ? 5.012 3.115 17.176 1.00 95.06 464 GLU A C 1
ATOM 3737 O O . GLU A 1 464 ? 4.365 2.072 17.028 1.00 95.06 464 GLU A O 1
ATOM 3742 N N . LEU A 1 465 ? 5.263 3.638 18.380 1.00 94.75 465 LEU A N 1
ATOM 3743 C CA . LEU A 1 465 ? 4.868 3.018 19.642 1.00 94.75 465 LEU A CA 1
ATOM 3744 C C . LEU A 1 465 ? 3.352 2.806 19.728 1.00 94.75 465 LEU A C 1
ATOM 3746 O O . LEU A 1 465 ? 2.883 1.703 20.019 1.00 94.75 465 LEU A O 1
ATOM 3750 N N . VAL A 1 466 ? 2.567 3.858 19.489 1.00 94.69 466 VAL A N 1
ATOM 3751 C CA . VAL A 1 466 ? 1.102 3.804 19.599 1.00 94.69 466 VAL A CA 1
ATOM 3752 C C . VAL A 1 466 ? 0.512 2.891 18.522 1.00 94.69 466 VAL A C 1
ATOM 3754 O O . VAL A 1 466 ? -0.451 2.172 18.789 1.00 94.69 466 VAL A O 1
ATOM 3757 N N . PHE A 1 467 ? 1.118 2.834 17.335 1.00 96.62 467 PHE A N 1
ATOM 3758 C CA . PHE A 1 467 ? 0.726 1.904 16.280 1.00 96.62 467 PHE A CA 1
ATOM 3759 C C . PHE A 1 467 ? 1.007 0.447 16.663 1.00 96.62 467 PHE A C 1
ATOM 3761 O O . PHE A 1 467 ? 0.128 -0.400 16.512 1.00 96.62 467 PHE A O 1
ATOM 3768 N N . LYS A 1 468 ? 2.182 0.141 17.232 1.00 96.19 468 LYS A N 1
ATOM 3769 C CA . LYS A 1 468 ? 2.487 -1.200 17.767 1.00 96.19 468 LYS A CA 1
ATOM 3770 C C . LYS A 1 468 ? 1.512 -1.603 18.872 1.00 96.19 468 LYS A C 1
ATOM 3772 O O . LYS A 1 468 ? 1.036 -2.736 18.879 1.00 96.19 468 LYS A O 1
ATOM 3777 N N . LEU A 1 469 ? 1.167 -0.676 19.771 1.00 94.44 469 LEU A N 1
ATOM 3778 C CA . LEU A 1 469 ? 0.131 -0.895 20.785 1.00 94.44 469 LEU A CA 1
ATOM 3779 C C . LEU A 1 469 ? -1.223 -1.204 20.141 1.00 94.44 469 LEU A C 1
ATOM 3781 O O . LEU A 1 469 ? -1.880 -2.155 20.556 1.00 94.44 469 LEU A O 1
ATOM 3785 N N . ALA A 1 470 ? -1.628 -0.471 19.104 1.00 95.19 470 ALA A N 1
ATOM 3786 C CA . ALA A 1 470 ? -2.868 -0.754 18.387 1.00 95.19 470 ALA A CA 1
ATOM 3787 C C . ALA A 1 470 ? -2.863 -2.154 17.748 1.00 95.19 470 ALA A C 1
ATOM 3789 O O . ALA A 1 470 ? -3.861 -2.859 17.859 1.00 95.19 470 ALA A O 1
ATOM 3790 N N . LEU A 1 471 ? -1.752 -2.597 17.147 1.00 95.31 471 LEU A N 1
ATOM 3791 C CA . LEU A 1 471 ? -1.631 -3.961 16.610 1.00 95.31 471 LEU A CA 1
ATOM 3792 C C . LEU A 1 471 ? -1.714 -5.030 17.707 1.00 95.31 471 LEU A C 1
ATOM 3794 O O . LEU A 1 471 ? -2.413 -6.026 17.539 1.00 95.31 471 LEU A O 1
ATOM 3798 N N . MET A 1 472 ? -1.064 -4.812 18.853 1.00 93.12 472 MET A N 1
ATOM 3799 C CA . MET A 1 472 ? -1.180 -5.719 20.000 1.00 93.12 472 MET A CA 1
ATOM 3800 C C . MET A 1 472 ? -2.621 -5.794 20.529 1.00 93.12 472 MET A C 1
ATOM 3802 O O . MET A 1 472 ? -3.079 -6.871 20.903 1.00 93.12 472 MET A O 1
ATOM 3806 N N . ASN A 1 473 ? -3.365 -4.683 20.521 1.00 92.50 473 ASN A N 1
ATOM 3807 C CA . ASN A 1 473 ? -4.784 -4.685 20.887 1.00 92.50 473 ASN A CA 1
ATOM 3808 C C . ASN A 1 473 ? -5.648 -5.437 19.855 1.00 92.50 473 ASN A C 1
ATOM 3810 O O . ASN A 1 473 ? -6.520 -6.201 20.265 1.00 92.50 473 ASN A O 1
ATOM 3814 N N . ILE A 1 474 ? -5.376 -5.315 18.547 1.00 91.81 474 ILE A N 1
ATOM 3815 C CA . ILE A 1 474 ? -6.038 -6.141 17.515 1.00 91.81 474 ILE A CA 1
ATOM 3816 C C . ILE A 1 474 ? -5.832 -7.622 17.808 1.00 91.81 474 ILE A C 1
ATOM 3818 O O . ILE A 1 474 ? -6.801 -8.380 17.778 1.00 91.81 474 ILE A O 1
ATOM 3822 N N . LEU A 1 475 ? -4.588 -8.018 18.086 1.00 89.75 475 LEU A N 1
ATOM 3823 C CA . LEU A 1 475 ? -4.222 -9.404 18.361 1.00 89.75 475 LEU A CA 1
ATOM 3824 C C . LEU A 1 475 ? -4.978 -9.939 19.588 1.00 89.75 475 LEU A C 1
ATOM 3826 O O . LEU A 1 475 ? -5.648 -10.968 19.499 1.00 89.75 475 LEU A O 1
ATOM 3830 N N . ILE A 1 476 ? -4.952 -9.192 20.699 1.00 88.62 476 ILE A N 1
ATOM 3831 C CA . ILE A 1 476 ? -5.640 -9.544 21.952 1.00 88.62 476 ILE A CA 1
ATOM 3832 C C . ILE A 1 476 ? -7.153 -9.699 21.766 1.00 88.62 476 ILE A C 1
ATOM 3834 O O . ILE A 1 476 ? -7.762 -10.601 22.342 1.00 88.62 476 ILE A O 1
ATOM 3838 N N . LEU A 1 477 ? -7.766 -8.824 20.970 1.00 88.25 477 LEU A N 1
ATOM 3839 C CA . LEU A 1 477 ? -9.212 -8.816 20.743 1.00 88.25 477 LEU A CA 1
ATOM 3840 C C . LEU A 1 477 ? -9.647 -9.740 19.596 1.00 88.25 477 LEU A C 1
ATOM 3842 O O . LEU A 1 477 ? -10.841 -9.998 19.434 1.00 88.25 477 LEU A O 1
ATOM 3846 N N . SER A 1 478 ? -8.697 -10.216 18.785 1.00 85.38 478 SER A N 1
ATOM 3847 C CA . SER A 1 478 ? -8.946 -10.871 17.494 1.00 85.38 478 SER A CA 1
ATOM 3848 C C . SER A 1 478 ? -9.899 -10.055 16.613 1.00 85.38 478 SER A C 1
ATOM 3850 O O . SER A 1 478 ? -10.838 -10.578 16.015 1.00 85.38 478 SER A O 1
ATOM 3852 N N . ALA A 1 479 ? -9.680 -8.737 16.561 1.00 83.94 479 ALA A N 1
ATOM 3853 C CA . ALA A 1 479 ? -10.587 -7.816 15.875 1.00 83.94 479 ALA A CA 1
ATOM 3854 C C . ALA A 1 479 ? -10.636 -8.047 14.351 1.00 83.94 479 ALA A C 1
ATOM 3856 O O . ALA A 1 479 ? -11.649 -7.748 13.723 1.00 83.94 479 ALA A O 1
ATOM 3857 N N . ASN A 1 480 ? -9.574 -8.616 13.767 1.00 84.12 480 ASN A N 1
ATOM 3858 C CA . ASN A 1 480 ? -9.519 -8.965 12.344 1.00 84.12 480 ASN A CA 1
ATOM 3859 C C . ASN A 1 480 ? -10.417 -10.158 11.974 1.00 84.12 480 ASN A C 1
ATOM 3861 O O . ASN A 1 480 ? -10.756 -10.301 10.805 1.00 84.12 480 ASN A O 1
ATOM 3865 N N . ASP A 1 481 ? -10.838 -10.976 12.944 1.00 85.19 481 ASP A N 1
ATOM 3866 C CA . ASP A 1 481 ? -11.734 -12.118 12.706 1.00 85.19 481 ASP A CA 1
ATOM 3867 C C . ASP A 1 481 ? -13.204 -11.683 12.571 1.00 85.19 481 ASP A C 1
ATOM 3869 O O . ASP A 1 481 ? -14.074 -12.499 12.258 1.00 85.19 481 ASP A O 1
ATOM 3873 N N . LEU A 1 482 ? -13.499 -10.408 12.856 1.00 84.38 482 LEU A N 1
ATOM 3874 C CA . LEU A 1 482 ? -14.836 -9.835 12.781 1.00 84.38 482 LEU A CA 1
ATOM 3875 C C . LEU A 1 482 ? -15.102 -9.271 11.383 1.00 84.38 482 LEU A C 1
ATOM 3877 O O . LEU A 1 482 ? -14.313 -8.501 10.846 1.00 84.38 482 LEU A O 1
ATOM 3881 N N . THR A 1 483 ? -16.271 -9.559 10.823 1.00 82.56 483 THR A N 1
ATOM 3882 C CA . THR A 1 483 ? -16.785 -8.902 9.617 1.00 82.56 483 THR A CA 1
ATOM 3883 C C . THR A 1 483 ? -18.045 -8.127 9.960 1.00 82.56 483 THR A C 1
ATOM 3885 O O . THR A 1 483 ? -18.911 -8.645 10.663 1.00 82.56 483 THR A O 1
ATOM 3888 N N . LEU A 1 484 ? -18.161 -6.898 9.457 1.00 79.19 484 LEU A N 1
ATOM 3889 C CA . LEU A 1 484 ? -19.355 -6.070 9.615 1.00 79.19 484 LEU A CA 1
ATOM 3890 C C . LEU A 1 484 ? -20.152 -6.066 8.315 1.00 79.19 484 LEU A C 1
ATOM 3892 O O . LEU A 1 484 ? -19.617 -5.734 7.260 1.00 79.19 484 LEU A O 1
ATOM 3896 N N . GLU A 1 485 ? -21.433 -6.381 8.416 1.00 77.94 485 GLU A N 1
ATOM 3897 C CA . GLU A 1 485 ? -22.400 -6.295 7.328 1.00 77.94 485 GLU A CA 1
ATOM 3898 C C . GLU A 1 485 ? -23.571 -5.417 7.764 1.00 77.94 485 GLU A C 1
ATOM 3900 O O . GLU A 1 485 ? -23.772 -5.139 8.949 1.00 77.94 485 GLU A O 1
ATOM 3905 N N . THR A 1 486 ? -24.364 -4.964 6.803 1.00 74.31 486 THR A N 1
ATOM 3906 C CA . THR A 1 486 ? -25.528 -4.124 7.076 1.00 74.31 486 THR A CA 1
ATOM 3907 C C . THR A 1 486 ? -26.794 -4.821 6.647 1.00 74.31 486 THR A C 1
ATOM 3909 O O . THR A 1 486 ? -26.861 -5.340 5.536 1.00 74.31 486 THR A O 1
ATOM 3912 N N . GLU A 1 487 ? -27.816 -4.769 7.490 1.00 74.75 487 GLU A N 1
ATOM 3913 C CA . GLU A 1 487 ? -29.144 -5.227 7.104 1.00 74.75 487 GLU A CA 1
ATOM 3914 C C . GLU A 1 487 ? -29.857 -4.163 6.265 1.00 74.75 487 GLU A C 1
ATOM 3916 O O . GLU A 1 487 ? -29.729 -2.959 6.507 1.00 74.75 487 GLU A O 1
ATOM 3921 N N . ASP A 1 488 ? -30.669 -4.602 5.304 1.00 71.06 488 ASP A N 1
ATOM 3922 C CA . ASP A 1 488 ? -31.488 -3.697 4.493 1.00 71.06 488 ASP A CA 1
ATOM 3923 C C . ASP A 1 488 ? -32.627 -3.047 5.289 1.00 71.06 488 ASP A C 1
ATOM 3925 O O . ASP A 1 488 ? -33.109 -1.969 4.930 1.00 71.06 488 ASP A O 1
ATOM 3929 N N . SER A 1 489 ? -33.041 -3.664 6.398 1.00 69.19 489 SER A N 1
ATOM 3930 C CA . SER A 1 489 ? -34.086 -3.126 7.260 1.00 69.19 489 SER A CA 1
ATOM 3931 C C . SER A 1 489 ? -33.614 -1.900 8.052 1.00 69.19 489 SER A C 1
ATOM 3933 O O . SER A 1 489 ? -32.573 -1.947 8.721 1.00 69.19 489 SER A O 1
ATOM 3935 N N . PRO A 1 490 ? -34.395 -0.802 8.056 1.00 70.50 490 PRO A N 1
ATOM 3936 C CA . PRO A 1 490 ? -34.094 0.341 8.898 1.00 70.50 490 PRO A CA 1
ATOM 3937 C C . PRO A 1 490 ? -34.277 -0.018 10.378 1.00 70.50 490 PRO A C 1
ATOM 3939 O O . PRO A 1 490 ? -35.168 -0.778 10.758 1.00 70.50 490 PRO A O 1
ATOM 3942 N N . VAL A 1 491 ? -33.443 0.572 11.229 1.00 70.19 491 VAL A N 1
ATOM 3943 C CA . VAL A 1 491 ? -33.460 0.392 12.691 1.00 70.19 491 VAL A CA 1
ATOM 3944 C C . VAL A 1 491 ? -34.767 0.926 13.274 1.00 70.19 491 VAL A C 1
ATOM 3946 O O . VAL A 1 491 ? -35.331 0.337 14.196 1.00 70.19 491 VAL A O 1
ATOM 3949 N N . TRP A 1 492 ? -35.267 2.030 12.711 1.00 70.50 492 TRP A N 1
ATOM 3950 C CA . TRP A 1 492 ? -36.538 2.646 13.075 1.00 70.50 492 TRP A CA 1
ATOM 3951 C C . TRP A 1 492 ? -37.390 2.913 11.824 1.00 70.50 492 TRP A C 1
ATOM 3953 O O . TRP A 1 492 ? -36.851 3.356 10.809 1.00 70.50 492 TRP A O 1
ATOM 3963 N N . PRO A 1 493 ? -38.721 2.705 11.880 1.00 64.31 493 PRO A N 1
ATOM 3964 C CA . PRO A 1 493 ? -39.603 2.972 10.745 1.00 64.31 493 PRO A CA 1
ATOM 3965 C C . PRO A 1 493 ? -39.503 4.424 10.256 1.00 64.31 493 PRO A C 1
ATOM 3967 O O . PRO A 1 493 ? -39.659 5.355 11.048 1.00 64.31 493 PRO A O 1
ATOM 3970 N N . GLY A 1 494 ? -39.272 4.608 8.953 1.00 65.88 494 GLY A N 1
ATOM 3971 C CA . GLY A 1 494 ? -39.174 5.925 8.310 1.00 65.88 494 GLY A CA 1
ATOM 3972 C C . GLY A 1 494 ? -37.845 6.665 8.513 1.00 65.88 494 GLY A C 1
ATOM 3973 O O . GLY A 1 494 ? -37.721 7.794 8.047 1.00 65.88 494 GLY A O 1
ATOM 3974 N N . GLU A 1 495 ? -36.864 6.058 9.187 1.00 68.94 495 GLU A N 1
ATOM 3975 C CA . GLU A 1 495 ? -35.525 6.626 9.379 1.00 68.94 495 GLU A CA 1
ATOM 3976 C C . GLU A 1 495 ? -34.515 6.035 8.388 1.00 68.94 495 GLU A C 1
ATOM 3978 O O . GLU A 1 495 ? -34.647 4.907 7.914 1.00 68.94 495 GLU A O 1
ATOM 3983 N N . THR A 1 496 ? -33.452 6.790 8.118 1.00 71.50 496 THR A N 1
ATOM 3984 C CA . THR A 1 496 ? -32.385 6.406 7.184 1.00 71.50 496 THR A CA 1
ATOM 3985 C C . THR A 1 496 ? -31.303 5.531 7.821 1.00 71.50 496 THR A C 1
ATOM 3987 O O . THR A 1 496 ? -30.301 5.253 7.170 1.00 71.50 496 THR A O 1
ATOM 3990 N N . TYR A 1 497 ? -31.428 5.120 9.082 1.00 73.31 497 TYR A N 1
ATOM 3991 C CA . TYR A 1 497 ? -30.393 4.332 9.760 1.00 73.31 497 TYR A CA 1
ATOM 3992 C C . TYR A 1 497 ? -30.660 2.835 9.628 1.00 73.31 497 TYR A C 1
ATOM 3994 O O . TYR A 1 497 ? -31.764 2.382 9.918 1.00 73.31 497 TYR A O 1
ATOM 4002 N N . ARG A 1 498 ? -29.645 2.075 9.217 1.00 75.12 498 ARG A N 1
ATOM 4003 C CA . ARG A 1 498 ? -29.668 0.618 9.043 1.00 75.12 498 ARG A CA 1
ATOM 4004 C C . ARG A 1 498 ? -28.924 -0.080 10.173 1.00 75.12 498 ARG A C 1
ATOM 4006 O O . ARG A 1 498 ? -27.995 0.494 10.749 1.00 75.12 498 ARG A O 1
ATOM 4013 N N . LYS A 1 499 ? -29.353 -1.302 10.496 1.00 77.25 499 LYS A N 1
ATOM 4014 C CA . LYS A 1 499 ? -28.697 -2.131 11.511 1.00 77.25 499 LYS A CA 1
ATOM 4015 C C . LYS A 1 499 ? -27.379 -2.667 10.968 1.00 77.25 499 LYS A C 1
ATOM 4017 O O . LYS A 1 499 ? -27.263 -2.937 9.772 1.00 77.25 499 LYS A O 1
ATOM 4022 N N . VAL A 1 500 ? -26.407 -2.817 11.859 1.00 78.62 500 VAL A N 1
ATOM 4023 C CA . VAL A 1 500 ? -25.126 -3.456 11.564 1.00 78.62 500 VAL A CA 1
ATOM 4024 C C . VAL A 1 500 ? -25.114 -4.811 12.253 1.00 78.62 500 VAL A C 1
ATOM 4026 O O . VAL A 1 500 ? -25.433 -4.914 13.436 1.00 78.62 500 VAL A O 1
ATOM 4029 N N . ILE A 1 501 ? -24.741 -5.841 11.511 1.00 83.94 501 ILE A N 1
ATOM 4030 C CA . ILE A 1 501 ? -24.532 -7.190 12.023 1.00 83.94 501 ILE A CA 1
ATOM 4031 C C . ILE A 1 501 ? -23.057 -7.547 11.904 1.00 83.94 501 ILE A C 1
ATOM 4033 O O . ILE A 1 501 ? -22.337 -7.055 11.037 1.00 83.94 501 ILE A O 1
ATOM 4037 N N . GLY A 1 502 ? -22.604 -8.388 12.818 1.00 84.06 502 GLY A N 1
ATOM 4038 C CA . GLY A 1 502 ? -21.239 -8.859 12.916 1.00 84.06 502 GLY A CA 1
ATOM 4039 C C . GLY A 1 502 ? -21.212 -10.359 12.722 1.00 84.06 502 GLY A C 1
ATOM 4040 O O . GLY A 1 502 ? -22.111 -11.058 13.194 1.00 84.06 502 GLY A O 1
ATOM 4041 N N . ARG A 1 503 ? -20.175 -10.859 12.059 1.00 84.62 503 ARG A N 1
ATOM 4042 C CA . ARG A 1 503 ? -19.860 -12.289 12.024 1.00 84.62 503 ARG A CA 1
ATOM 4043 C C . ARG A 1 503 ? -18.429 -12.499 12.470 1.00 84.62 503 ARG A C 1
ATOM 4045 O O . ARG A 1 503 ? -17.574 -11.675 12.165 1.00 84.62 503 ARG A O 1
ATOM 4052 N N . LYS A 1 504 ? -18.172 -13.603 13.165 1.00 81.44 504 LYS A N 1
ATOM 4053 C CA . LYS A 1 504 ? -16.817 -14.062 13.482 1.00 81.44 504 LYS A CA 1
ATOM 4054 C C . LYS A 1 504 ? -16.600 -15.422 12.840 1.00 81.44 504 LYS A C 1
ATOM 4056 O O . LYS A 1 504 ? -17.435 -16.308 13.018 1.00 81.44 504 LYS A O 1
ATOM 4061 N N . ASN A 1 505 ? -15.524 -15.569 12.068 1.00 69.94 505 ASN A N 1
ATOM 4062 C CA . ASN A 1 505 ? -15.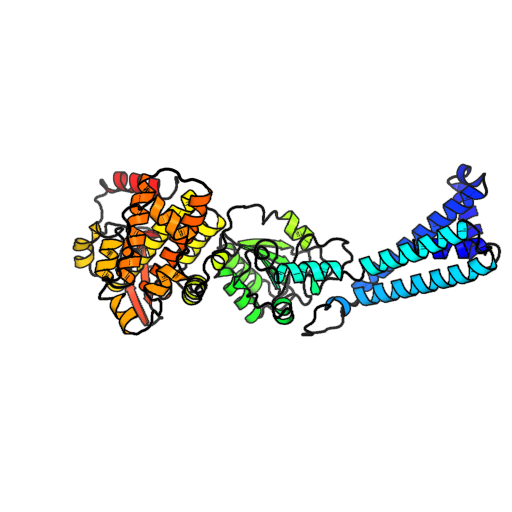154 -16.819 11.384 1.00 69.94 505 ASN A CA 1
ATOM 4063 C C . ASN A 1 505 ? -16.282 -17.473 10.553 1.00 69.94 505 ASN A C 1
ATOM 4065 O O . ASN A 1 505 ? -16.271 -18.676 10.339 1.00 69.94 505 ASN A O 1
ATOM 4069 N N . SER A 1 506 ? -17.229 -16.679 10.040 1.00 61.34 506 SER A N 1
ATOM 4070 C CA . SER A 1 506 ? -18.360 -17.118 9.196 1.00 61.34 506 SER A CA 1
ATOM 4071 C C . SER A 1 506 ? -19.467 -17.954 9.865 1.00 61.34 506 SER A C 1
ATOM 4073 O O . SER A 1 506 ? -20.397 -18.344 9.164 1.00 61.34 506 SER A O 1
ATOM 4075 N N . ASP A 1 507 ? -19.443 -18.167 11.186 1.00 63.50 507 ASP A N 1
ATOM 4076 C CA . ASP A 1 507 ? -20.355 -19.132 11.831 1.00 63.50 507 ASP A CA 1
ATOM 4077 C C . ASP A 1 507 ? -21.549 -18.503 12.562 1.00 63.50 507 ASP A C 1
ATOM 4079 O O . ASP A 1 507 ? -22.671 -19.004 12.487 1.00 63.50 507 ASP A O 1
ATOM 4083 N N . THR A 1 508 ? -21.339 -17.405 13.294 1.00 74.94 508 THR A N 1
ATOM 4084 C CA . THR A 1 508 ? -22.392 -16.787 14.121 1.00 74.94 508 THR A CA 1
ATOM 4085 C C . THR A 1 508 ? -22.627 -15.339 13.734 1.00 74.94 508 THR A C 1
ATOM 4087 O O . THR A 1 508 ? -21.710 -14.524 13.747 1.00 74.94 508 THR A O 1
ATOM 4090 N N . VAL A 1 509 ? -23.880 -15.021 13.400 1.00 81.25 509 VAL A N 1
ATOM 4091 C CA . VAL A 1 509 ? -24.334 -13.652 13.140 1.00 81.25 509 VAL A CA 1
ATOM 4092 C C . VAL A 1 509 ? -24.842 -13.054 14.444 1.00 81.25 509 VAL A C 1
ATOM 4094 O O . VAL A 1 509 ? -25.661 -13.667 15.130 1.00 81.25 509 VAL A O 1
ATOM 4097 N N . ARG A 1 510 ? -24.374 -11.855 14.785 1.00 82.12 510 ARG A N 1
ATOM 4098 C CA . ARG A 1 510 ? -24.828 -11.106 15.960 1.00 82.12 510 ARG A CA 1
ATOM 4099 C C . ARG A 1 510 ? -25.163 -9.673 15.586 1.00 82.12 510 ARG A C 1
ATOM 4101 O O . ARG A 1 510 ? -24.521 -9.093 14.715 1.00 82.12 510 ARG A O 1
ATOM 4108 N N . ASN A 1 511 ? -26.156 -9.089 16.248 1.00 77.50 511 ASN A N 1
ATOM 4109 C CA . ASN A 1 511 ? -26.411 -7.660 16.125 1.00 77.50 511 ASN A CA 1
ATOM 4110 C C . ASN A 1 511 ? -25.257 -6.886 16.770 1.00 77.50 511 ASN A C 1
ATOM 4112 O O . ASN A 1 511 ? -24.894 -7.161 17.908 1.00 77.50 511 ASN A O 1
ATOM 4116 N N . MET A 1 512 ? -24.703 -5.910 16.059 1.00 78.06 512 MET A N 1
ATOM 4117 C CA . MET A 1 512 ? -23.588 -5.092 16.530 1.00 78.06 512 MET A CA 1
ATOM 4118 C C . MET A 1 512 ? -24.096 -3.793 17.142 1.00 78.06 512 MET A C 1
ATOM 4120 O O . MET A 1 512 ? -23.544 -2.730 16.881 1.00 78.06 512 MET A O 1
ATOM 4124 N N . SER A 1 513 ? -25.162 -3.824 17.939 1.00 68.69 513 SER A N 1
ATOM 4125 C CA . SER A 1 513 ? -25.581 -2.620 18.660 1.00 68.69 513 SER A CA 1
ATOM 4126 C C . SER A 1 513 ? -24.405 -2.110 19.512 1.00 68.69 513 SER A C 1
ATOM 4128 O O . SER A 1 513 ? -23.782 -2.904 20.213 1.00 68.69 513 SER A O 1
ATOM 4130 N N . PRO A 1 514 ? -24.030 -0.817 19.440 1.00 65.12 514 PRO A N 1
ATOM 4131 C CA . PRO A 1 514 ? -24.806 0.315 18.936 1.00 65.12 514 PRO A CA 1
ATOM 4132 C C . PRO A 1 514 ? -24.326 0.861 17.574 1.00 65.12 514 PRO A C 1
ATOM 4134 O O . PRO A 1 514 ? -24.545 2.036 17.260 1.00 65.12 514 PRO A O 1
ATOM 4137 N N . PHE A 1 515 ? -23.627 0.053 16.778 1.00 72.81 515 PHE A N 1
ATOM 4138 C CA . PHE A 1 515 ? -23.233 0.412 15.420 1.00 72.81 515 PHE A CA 1
ATOM 4139 C C . PHE A 1 515 ? -24.475 0.520 14.529 1.00 72.81 515 PHE A C 1
ATOM 4141 O O . PHE A 1 515 ? -25.273 -0.410 14.425 1.00 72.81 515 PHE A O 1
ATOM 4148 N N . LEU A 1 516 ? -24.631 1.666 13.870 1.00 72.06 516 LEU A N 1
ATOM 4149 C CA . LEU A 1 516 ? -25.695 1.929 12.901 1.00 72.06 516 LEU A CA 1
ATOM 4150 C C . LEU A 1 516 ? -25.062 2.450 11.615 1.00 72.06 516 LEU A C 1
ATOM 4152 O O . LEU A 1 516 ? -24.075 3.172 11.672 1.00 72.06 516 LEU A O 1
ATOM 4156 N N . MET A 1 517 ? -25.643 2.167 10.454 1.00 71.56 517 MET A N 1
ATOM 4157 C CA . MET A 1 517 ? -25.174 2.746 9.192 1.00 71.56 517 MET A CA 1
ATOM 4158 C C . MET A 1 517 ? -26.155 3.795 8.677 1.00 71.56 517 MET A C 1
ATOM 4160 O O . MET A 1 517 ? -27.359 3.555 8.618 1.00 71.56 517 MET A O 1
ATOM 4164 N N . ALA A 1 518 ? -25.659 4.961 8.267 1.00 66.00 518 ALA A N 1
ATOM 4165 C CA . ALA A 1 518 ? -26.490 5.944 7.580 1.00 66.00 518 ALA A CA 1
ATOM 4166 C C . ALA A 1 518 ? -26.700 5.525 6.113 1.00 66.00 518 ALA A C 1
ATOM 4168 O O . ALA A 1 518 ? -25.761 5.534 5.323 1.00 66.00 518 ALA A O 1
ATOM 4169 N N . SER A 1 519 ? -27.934 5.201 5.721 1.00 59.56 519 SER A N 1
ATOM 4170 C CA . SER A 1 519 ? -28.269 4.743 4.357 1.00 59.56 519 SER A CA 1
ATOM 4171 C C . SER A 1 519 ? -27.960 5.751 3.248 1.00 59.56 519 SER A C 1
ATOM 4173 O O . SER A 1 519 ? -27.831 5.344 2.101 1.00 59.56 519 SER A O 1
ATOM 4175 N N . GLY A 1 520 ? -27.824 7.043 3.570 1.00 53.75 520 GLY A N 1
ATOM 4176 C CA . GLY A 1 520 ? -27.496 8.084 2.591 1.00 53.75 520 GLY A CA 1
ATOM 4177 C C . GLY A 1 520 ? -26.002 8.260 2.309 1.00 53.75 520 GLY A C 1
ATOM 4178 O O . GLY A 1 520 ? -25.657 8.839 1.286 1.00 53.75 520 GLY A O 1
ATOM 4179 N N . THR A 1 521 ? -25.117 7.797 3.198 1.00 54.88 521 THR A N 1
ATOM 4180 C CA . THR A 1 521 ? -23.660 8.000 3.063 1.00 54.88 521 THR A CA 1
ATOM 4181 C C . THR A 1 521 ? -22.843 6.719 3.171 1.00 54.88 521 THR A C 1
ATOM 4183 O O . THR A 1 521 ? -21.650 6.757 2.901 1.00 54.88 521 THR A O 1
ATOM 4186 N N . GLY A 1 522 ? -23.441 5.600 3.595 1.00 55.75 522 GLY A N 1
ATOM 4187 C CA . GLY A 1 522 ? -22.727 4.335 3.801 1.00 55.75 522 GLY A CA 1
ATOM 4188 C C . GLY A 1 522 ? -21.761 4.347 4.992 1.00 55.75 522 GLY A C 1
ATOM 4189 O O . GLY A 1 522 ? -21.085 3.357 5.245 1.00 55.75 522 GLY A O 1
ATOM 4190 N N . ASN A 1 523 ? -21.702 5.442 5.757 1.00 60.97 523 ASN A N 1
ATOM 4191 C CA . ASN A 1 523 ? -20.800 5.553 6.897 1.00 60.97 523 ASN A CA 1
ATOM 4192 C C . ASN A 1 523 ? -21.362 4.804 8.109 1.00 60.97 523 ASN A C 1
ATOM 4194 O O . ASN A 1 523 ? -22.523 4.996 8.498 1.00 60.97 523 ASN A O 1
ATOM 4198 N N . ILE A 1 524 ? -20.504 4.001 8.740 1.00 62.50 524 ILE A N 1
ATOM 4199 C CA . ILE A 1 524 ? -20.789 3.362 10.022 1.00 62.50 524 ILE A CA 1
ATOM 4200 C C . ILE A 1 524 ? -20.681 4.421 11.125 1.00 62.50 524 ILE A C 1
ATOM 4202 O O . ILE A 1 524 ? -19.631 5.018 11.352 1.00 62.50 524 ILE A O 1
ATOM 4206 N N . LEU A 1 525 ? -21.791 4.655 11.812 1.00 63.00 525 LEU A N 1
ATOM 4207 C CA . LEU A 1 525 ? -21.922 5.544 12.954 1.00 63.00 525 LEU A CA 1
ATOM 4208 C C . LEU A 1 525 ? -21.906 4.724 14.239 1.00 63.00 525 LEU A C 1
ATOM 4210 O O . LEU A 1 525 ? -22.704 3.806 14.428 1.00 63.00 525 LEU A O 1
ATOM 4214 N N . VAL A 1 526 ? -21.030 5.107 15.160 1.00 63.91 526 VAL A N 1
ATOM 4215 C CA . VAL A 1 526 ? -20.956 4.504 16.490 1.00 63.91 526 VAL A CA 1
ATOM 4216 C C . VAL A 1 526 ? -21.769 5.365 17.450 1.00 63.91 526 VAL A C 1
ATOM 4218 O O . VAL A 1 526 ? -21.303 6.415 17.897 1.00 63.91 526 VAL A O 1
ATOM 4221 N N . PHE A 1 527 ? -23.002 4.964 17.768 1.00 56.53 527 PHE A N 1
ATOM 4222 C CA . PHE A 1 527 ? -23.791 5.694 18.758 1.00 56.53 527 PHE A CA 1
ATOM 4223 C C . PHE A 1 527 ? -23.451 5.233 20.165 1.00 56.53 527 PHE A C 1
ATOM 4225 O O . PHE A 1 527 ? -23.464 4.054 20.462 1.00 56.53 527 PHE A O 1
ATOM 4232 N N . ASN A 1 528 ? -23.244 6.171 21.082 1.00 48.91 528 ASN A N 1
ATOM 4233 C CA . ASN A 1 528 ? -23.342 5.869 22.502 1.00 48.91 528 ASN A CA 1
ATOM 4234 C C . ASN A 1 528 ? -24.624 6.521 23.044 1.00 48.91 528 ASN A C 1
ATOM 4236 O O . ASN A 1 528 ? -24.591 7.658 23.522 1.00 48.91 528 ASN A O 1
ATOM 4240 N N . ASN A 1 529 ? -25.778 5.885 22.787 1.00 46.06 529 ASN A N 1
ATOM 4241 C CA . ASN A 1 529 ? -27.077 5.998 23.485 1.00 46.06 529 ASN A CA 1
ATOM 4242 C C . ASN A 1 529 ? -28.211 5.456 22.592 1.00 46.06 529 ASN A C 1
ATOM 4244 O O . ASN A 1 529 ? -28.655 6.137 21.670 1.00 46.06 529 ASN A O 1
ATOM 4248 N N . TRP A 1 530 ? -28.699 4.261 22.923 1.00 45.62 530 TRP A N 1
ATOM 4249 C CA . TRP A 1 530 ? -29.811 3.560 22.265 1.00 45.62 530 TRP A CA 1
ATOM 4250 C C . TRP A 1 530 ? -31.200 4.168 22.553 1.00 45.62 530 TRP A C 1
ATOM 4252 O O . TRP A 1 530 ? -32.167 3.891 21.845 1.00 45.62 530 TRP A O 1
ATOM 4262 N N . ASP A 1 531 ? -31.328 5.031 23.566 1.00 48.78 531 ASP A N 1
ATOM 4263 C CA . ASP A 1 531 ? -32.610 5.668 23.872 1.00 48.78 531 ASP A CA 1
ATOM 4264 C C . ASP A 1 531 ? -32.943 6.748 22.840 1.00 48.78 531 ASP A C 1
ATOM 4266 O O . ASP A 1 531 ? -32.277 7.786 22.772 1.00 48.78 531 ASP A O 1
ATOM 4270 N N . LYS A 1 532 ? -34.019 6.516 22.074 1.00 45.44 532 LYS A N 1
ATOM 4271 C CA . LYS A 1 532 ? -34.646 7.485 21.165 1.00 45.44 532 LYS A CA 1
ATOM 4272 C C . LYS A 1 532 ? -34.776 8.828 21.895 1.00 45.44 532 LYS A C 1
ATOM 4274 O O . LYS A 1 532 ? -35.641 8.966 22.766 1.00 45.44 532 LYS A O 1
ATOM 4279 N N . PRO A 1 533 ? -33.960 9.853 21.586 1.00 45.50 533 PRO A N 1
ATOM 4280 C CA . PRO A 1 533 ? -34.142 11.141 22.219 1.00 45.50 533 PRO A CA 1
ATOM 4281 C C . PRO A 1 533 ? -35.461 11.688 21.687 1.00 45.50 533 PRO A C 1
ATOM 4283 O O . PRO A 1 533 ? -35.673 11.734 20.474 1.00 45.50 533 PRO A O 1
ATOM 4286 N N . SER A 1 534 ? -36.355 12.133 22.570 1.00 43.69 534 SER A N 1
ATOM 4287 C CA . SER A 1 534 ? -37.487 12.954 22.138 1.00 43.69 534 SER A CA 1
ATOM 4288 C C . SER A 1 534 ? -36.963 14.070 21.220 1.00 43.69 534 SER A C 1
ATOM 4290 O O . SER A 1 534 ? -35.876 14.602 21.463 1.00 43.69 534 SER A O 1
ATOM 4292 N N . LYS A 1 535 ? -37.696 14.421 20.150 1.00 43.56 535 LYS A N 1
ATOM 4293 C CA . LYS A 1 535 ? -37.249 15.332 19.066 1.00 43.56 535 LYS A CA 1
ATOM 4294 C C . LYS A 1 535 ? -36.552 16.629 19.546 1.00 43.56 535 LYS A C 1
ATOM 4296 O O . LYS A 1 535 ? -35.751 17.202 18.813 1.00 43.56 535 LYS A O 1
ATOM 4301 N N . LYS A 1 536 ? -36.793 17.074 20.789 1.00 36.44 536 LYS A N 1
ATOM 4302 C CA . LYS A 1 536 ? -36.113 18.203 21.455 1.00 36.44 536 LYS A CA 1
ATOM 4303 C C . LYS A 1 536 ? -34.648 17.949 21.865 1.00 36.44 536 LYS A C 1
ATOM 4305 O O . LYS A 1 536 ? -33.865 18.893 21.838 1.00 36.44 536 LYS A O 1
ATOM 4310 N N . LYS A 1 537 ? -34.245 16.724 22.229 1.00 39.47 537 LYS A N 1
ATOM 4311 C CA . LYS A 1 537 ? -32.854 16.385 22.617 1.00 39.47 537 LYS A CA 1
ATOM 4312 C C . LYS A 1 537 ? -31.931 16.138 21.413 1.00 39.47 537 LYS A C 1
ATOM 4314 O O . LYS A 1 537 ? -30.723 16.320 21.543 1.00 39.47 537 LYS A O 1
ATOM 4319 N N . MET A 1 538 ? -32.482 15.787 20.246 1.00 39.50 538 MET A N 1
ATOM 4320 C CA . MET A 1 538 ? -31.715 15.497 19.022 1.00 39.50 538 MET A CA 1
ATOM 4321 C C . MET A 1 538 ? -30.940 16.718 18.500 1.00 39.50 538 MET A C 1
ATOM 4323 O O . MET A 1 538 ? -29.739 16.612 18.278 1.00 39.50 538 MET A O 1
ATOM 4327 N N . LYS A 1 539 ? -31.577 17.897 18.392 1.00 34.91 539 LYS A N 1
ATOM 4328 C CA . LYS A 1 539 ? -30.932 19.108 17.836 1.00 34.91 539 LYS A CA 1
ATOM 4329 C C . LYS A 1 539 ? -29.702 19.575 18.623 1.00 34.91 539 LYS A C 1
ATOM 4331 O O . LYS A 1 539 ? -28.767 20.088 18.027 1.00 34.91 539 LYS A O 1
ATOM 4336 N N . LYS A 1 540 ? -29.678 19.373 19.946 1.00 31.19 540 LYS A N 1
ATOM 4337 C CA . LYS A 1 540 ? -28.565 19.807 20.810 1.00 31.19 540 LYS A CA 1
ATOM 4338 C C . LYS A 1 540 ? -27.424 18.780 20.883 1.00 31.19 540 LYS A C 1
ATOM 4340 O O . LYS A 1 540 ? -26.295 19.153 21.167 1.00 31.19 540 LYS A O 1
ATOM 4345 N N . LYS A 1 541 ? -27.708 17.494 20.626 1.00 36.91 541 LYS A N 1
ATOM 4346 C CA . LYS A 1 541 ? -26.727 16.394 20.705 1.00 36.91 541 LYS A CA 1
ATOM 4347 C C . LYS A 1 541 ? -26.080 16.082 19.348 1.00 36.91 541 LYS A C 1
ATOM 4349 O O . LYS A 1 541 ? -24.887 15.818 19.315 1.00 36.91 541 LYS A O 1
ATOM 4354 N N . LEU A 1 542 ? -26.828 16.198 18.243 1.00 34.50 542 LEU A N 1
ATOM 4355 C CA . LEU A 1 542 ? -26.288 16.108 16.877 1.00 34.50 542 LEU A CA 1
ATOM 4356 C C . LEU A 1 542 ? -25.286 17.231 16.586 1.00 34.50 542 LEU A C 1
ATOM 4358 O O . LEU A 1 542 ? -24.255 16.964 15.984 1.00 34.50 542 LEU A O 1
ATOM 4362 N N . TRP A 1 543 ? -25.533 18.445 17.092 1.00 28.02 543 TRP A N 1
ATOM 4363 C CA . TRP A 1 543 ? -24.594 19.565 16.958 1.00 28.02 543 TRP A CA 1
ATOM 4364 C C . TRP A 1 543 ? -23.248 19.287 17.649 1.00 28.02 543 TRP A C 1
ATOM 4366 O O . TRP A 1 543 ? -22.202 19.591 17.098 1.00 28.02 543 TRP A O 1
ATOM 4376 N N . ASN A 1 544 ? -23.253 18.621 18.807 1.00 28.47 544 ASN A N 1
ATOM 4377 C CA . ASN A 1 544 ? -22.018 18.312 19.537 1.00 28.47 544 ASN A CA 1
ATOM 4378 C C . ASN A 1 544 ? -21.257 17.086 18.999 1.00 28.47 544 ASN A C 1
ATOM 4380 O O . ASN A 1 544 ? -20.073 16.962 19.286 1.00 28.47 544 ASN A O 1
ATOM 4384 N N . ILE A 1 545 ? -21.909 16.191 18.244 1.00 36.88 545 ILE A N 1
ATOM 4385 C CA . ILE A 1 545 ? -21.289 14.966 17.699 1.00 36.88 545 ILE A CA 1
ATOM 4386 C C . ILE A 1 545 ? -20.810 15.176 16.251 1.00 36.88 545 ILE A C 1
ATOM 4388 O O . ILE A 1 545 ? -19.758 14.658 15.888 1.00 36.88 545 ILE A O 1
ATOM 4392 N N . LEU A 1 546 ? -21.505 15.988 15.439 1.00 28.23 546 LEU A N 1
ATOM 4393 C CA . LEU A 1 546 ? -21.010 16.351 14.101 1.00 28.23 546 LEU A CA 1
ATOM 4394 C C . LEU A 1 546 ? -19.747 17.227 14.152 1.00 28.23 546 LEU A C 1
ATOM 4396 O O . LEU A 1 546 ? -18.896 17.106 13.276 1.00 28.23 546 LEU A O 1
ATOM 4400 N N . ILE A 1 547 ? -19.573 18.035 15.204 1.00 28.52 547 ILE A N 1
ATOM 4401 C CA . ILE A 1 547 ? -18.368 18.862 15.389 1.00 28.52 547 ILE A CA 1
ATOM 4402 C C . ILE A 1 547 ? -17.122 18.010 15.714 1.00 28.52 547 ILE A C 1
ATOM 4404 O O . ILE A 1 547 ? -16.000 18.486 15.584 1.00 28.52 547 ILE A O 1
ATOM 4408 N N . THR A 1 548 ? -17.263 16.726 16.075 1.00 31.61 548 THR A N 1
ATOM 4409 C CA . THR A 1 548 ? -16.104 15.881 16.436 1.00 31.61 548 THR A CA 1
ATOM 4410 C C . THR A 1 548 ? -15.595 14.955 15.328 1.00 31.61 548 THR A C 1
ATOM 4412 O O . THR A 1 548 ? -14.603 14.274 15.556 1.00 31.61 548 THR A O 1
ATOM 4415 N N . TRP A 1 549 ? -16.215 14.916 14.142 1.00 31.42 549 TRP A N 1
ATOM 4416 C CA . TRP A 1 549 ? -15.773 14.022 13.050 1.00 31.42 549 TRP A CA 1
ATOM 4417 C C . TRP A 1 549 ? -15.560 14.699 11.687 1.00 31.42 549 TRP A C 1
ATOM 4419 O O . TRP A 1 549 ? -15.099 14.042 10.756 1.00 31.42 549 TRP A O 1
ATOM 4429 N N . MET A 1 550 ? -15.849 15.999 11.550 1.00 23.53 550 MET A N 1
ATOM 4430 C CA . MET A 1 550 ? -15.629 16.736 10.293 1.00 23.53 550 MET A CA 1
ATOM 4431 C C . MET A 1 550 ? -14.884 18.076 10.433 1.00 23.53 550 MET A C 1
ATOM 4433 O O . MET A 1 550 ? -14.625 18.706 9.414 1.00 23.53 550 MET A O 1
ATOM 4437 N N . GLU A 1 551 ? -14.473 18.490 11.638 1.00 23.77 551 GLU A N 1
ATOM 4438 C CA . GLU A 1 551 ? -13.694 19.731 11.854 1.00 23.77 551 GLU A CA 1
ATOM 4439 C C . GLU A 1 551 ? -12.418 19.534 12.701 1.00 23.77 551 GLU A C 1
ATOM 4441 O O . GLU A 1 551 ? -12.022 20.423 13.458 1.00 23.77 551 GLU A O 1
ATOM 4446 N N . ARG A 1 552 ? -11.738 18.386 12.576 1.00 30.31 552 ARG A N 1
ATOM 4447 C CA . ARG A 1 552 ? -10.335 18.250 13.005 1.00 30.31 552 ARG A CA 1
ATOM 4448 C C . ARG A 1 552 ? -9.507 17.478 11.997 1.00 30.31 552 ARG A C 1
ATOM 4450 O O . ARG A 1 552 ? -9.946 16.370 11.616 1.00 30.31 552 ARG A O 1
#

Solvent-accessible surface area (backbone atoms only — not comparable to full-atom values): 30940 Å² total; per-residue (Å²): 79,36,67,58,34,32,45,58,34,56,56,78,46,36,91,60,64,77,56,37,55,52,48,54,51,49,51,62,57,42,58,73,75,53,52,80,51,61,76,44,77,67,43,46,53,55,49,53,50,50,51,50,51,50,50,52,52,50,49,53,51,49,50,57,55,56,39,63,72,48,75,55,64,89,68,86,82,72,77,60,89,60,45,20,68,58,31,40,46,45,47,48,52,50,52,54,46,52,51,44,48,51,47,24,50,53,21,49,57,61,37,64,77,76,44,64,93,83,38,68,65,58,53,52,41,52,49,33,39,54,52,27,49,53,54,51,50,55,50,69,51,54,59,71,58,52,51,48,55,53,49,40,66,61,41,97,69,72,39,29,83,63,32,31,41,45,48,67,59,46,96,57,64,80,24,57,52,41,42,70,51,86,74,83,65,87,88,59,52,33,41,34,69,67,52,44,66,64,60,72,59,85,66,58,80,86,62,38,33,32,34,38,36,39,43,33,27,74,43,76,89,49,69,70,61,53,50,51,51,51,54,49,64,34,33,48,55,37,34,40,42,35,41,36,20,32,80,24,90,43,51,68,62,53,50,52,51,50,51,64,46,65,76,35,92,53,41,48,79,49,80,38,50,94,40,72,82,52,82,82,60,62,60,55,57,57,53,58,73,62,53,71,81,70,69,80,43,63,48,64,65,75,79,76,44,78,49,65,72,54,41,51,54,58,63,40,35,46,73,16,29,67,66,59,32,55,51,44,27,44,41,23,48,68,32,54,70,70,64,22,43,56,49,42,53,52,51,41,43,47,45,52,52,51,47,50,15,52,78,52,24,82,42,65,64,58,48,68,71,45,47,86,38,66,85,37,63,64,56,47,48,60,66,38,32,72,79,46,37,49,50,36,54,74,70,59,77,54,82,84,44,63,64,48,43,70,70,65,63,45,45,73,69,44,50,50,52,44,44,70,75,38,71,86,69,68,93,61,85,88,53,59,59,66,58,52,52,48,49,50,54,49,53,48,55,59,47,57,73,71,56,87,72,73,58,71,71,57,44,54,46,48,35,55,48,49,48,52,50,35,46,53,48,36,62,56,62,47,44,44,52,33,38,72,47,70,48,91,56,50,71,44,94,97,49,63,38,18,37,28,32,31,29,47,85,85,76,50,82,33,46,23,48,54,37,30,26,38,71,89,74,72,46,79,41,79,53,88,68,89,69,81,59,59,80,80,53,43,69,68,49,52,58,64,52,56,57,73,77,76,73,125

pLDDT: mean 73.11, std 16.13, range [23.53, 96.62]

Sequence (552 aa):
MLASAVNFHVWLNIENGPAAVIRDVLERFYRRIIPSLLISGAGYILFAELTFIAGTVMIVFLLNHLAGMLPDTELQGVSGKYRFVYRTSFLCDVFAGLFLELAAAAGLGGMTEILTGESAAAWLFMLFFVCGSVLYWRSILPAAQYHKVWNLLKADREYEDQVWYCISNGREGLSTFDRVPWKGKISQIIVAGEDLKALDAGVKMETFVYYLICIDSDEDIREEFVSRIYSALNTPHSRLLVLSFGYGKNGIDVKRLLGVLSENSNVRTEEFPDLKLHGRMDIESLISDQNFRRKRNVRMPLRFVKNEELADTYLSIGKGPCLCLQFLRKILNDLEILPAIYAVFDFTDLQYRMAAAYEHGDDTAWMKEHGKDIGNIMSMGKELEESVIRKKFQQGDIRITFEEIFSRIITEEEMAVIRKYLPDYRPDRTYPVYTSIVYLTTSLRNVLRGHGSFEHVDAEILFELVFKLALMNILILSANDLTLETEDSPVWPGETYRKVIGRKNSDTVRNMSPFLMASGTGNILVFNNWDKPSKKKMKKKLWNILITWMER

Nearest PDB structures (foldseek):
  6lg1-assembly1_B  TM=6.360E-01  e=4.731E+00  Landoltia punctata
  2fk6-assembly1_A-2  TM=4.235E-01  e=5.690E+00  Bacillus subtilis

Secondary structure (DSSP, 8-state):
-HHHHHHHHHHHTTTSSHHHHHHHHHHHHHTTT-GGGGSSHHHHHHHHHHHHHHHHHHHHHHHHHHHTTSPPP--TT--STTGGGG-HHHHHHHHHHHHHHHHHHHHHHHHHTTS-TT-HHHHHHHHHHHHHHHHHHHHH--HHHHHHHHHHHHSSSSHHHHEEEEEE-SSS--STTTS--TTSS-SSEEE-HHHHHHHTS---GGG-SEEEEEEETTS---HHHHHHHHHHHTSTT-EEEEEEE---TTHHHHHHHHHHHHTSTTEEEEEETT----TTS-HHHHHHHTTGGG------GGGT---HHHHHHHHTGGGS-HHHHHHHHHHHHT--HHHHHHHHHHHHHHHHHHHHHHHHTT-HHHHHHHTTTTT-HHHHHHHHIIIIIHHHHHHT-----HHHIIIIIS-HHHHHHHHHH-TT----TTS-HHHHHHHHHHHHHHHHHHH----HHHHHHHHHHHHHHHHHHHHHHTGGGEEEEEEEEESSTT-SEEEEEEEETTTEEEEEEEEEEETTT-PEEE-S--S---HHHHHHHHHHHHTTTS--